Protein 5E2W (pdb70)

Sequence (429 aa):
DIVMTQAAPSVPVTPGESVSISCRSSKSLLHSNGNTYLYWFLQRPGQSPQLLIHRMSNLASGVPDRFSGSGSGTAFTLRISRVEAEDVGVYYCMQHLEYPYTFGGGTRLEVKRTVAAPSSVFIFPPSDEQLKSGTASVVCLLNNFYPREAKVQWKVDNALQSGNSQESVTEQDSKDSTYSLSSTLTLSKADYEKHKVYACCEVTHQGLSSPVTKSFNRDVQLQESGPGLVKPSQSLSLTCSVTDYSITSGYYWNWIRQFPPGGNKLEWMGYISYDGSNNYNPSLKNRISITRDPSKDQFFLNLNSVTTEDTATYYCTRGSLVWGQGTLVTVSAASTKGPSVFPLAPSGTAALGCLVKDYFPEPVTVSWNSGALTSGVHTFPAVLQSSGLYSLSSVVTVPSSSLGTQTYICNVNHKPSNTKVDKKVEPKPGPGR

Nearest PDB structures (foldseek):
  5e2w-assembly1_L  TM=1.005E+00  e=6.847E-47  Mus musculus
  6mv5-assembly1_L  TM=9.943E-01  e=4.455E-44  Mus musculus
  9b82-assembly4_M  TM=9.125E-01  e=1.095E-40  Homo sapiens
  1riv-assembly1_L  TM=9.512E-01  e=2.570E-39  Mus musculus
  6dc8-assembly1_L  TM=9.473E-01  e=1.173E-37  Mus musculus

B-factor: mean 25.82, std 11.25, range [11.42, 108.93]

Solvent-accessible surface area: 19411 Å² total

Foldseek 3Di:
DKDKAFPAQEDEDAAQAKDKGKMFIPWFQADPVGFRAKWKWFDDPPGDIDTQAGRFFHGDPPHDPQWGKDDGGTMIMIMGGRDALRRFGWMKMWGDRDPPIDIYPTYTYAYDDDFDFWDKDKDWFDPVVLVVQKTKIKMKTPFGPDPDKDKWKAFQNHTDDDQKDKDKDGQHRPRRGIMMMMIGMDTSVVVVVTFKIKIWMDDPNDPGIDIDIGTD/DKAKAKDADQEAEAQAKGKIKIAIPPDQLLPWFWKWKWWAAPVRDIDTAWTATSVRDIDGDPVQVVFWDWGDDRVRRMIMIMGGRDDQRPFTWMWIAGHPPHIHPTGTHGYHPDDFDAWDWDWQAWQCKTKIWIKTDFGDDDDKDKDKPVNPDDPQKDKDDWDQDPVRGIITMIMGIGRPVCLVPDWIWMWMDDPVVRDTDIDTHHHD/DDDDD

Radius of gyration: 23.94 Å; Cα contacts (8 Å, |Δi|>4): 1143; chains: 3; bounding box: 62×52×69 Å

Structure (mmCIF, N/CA/C/O backbone):
data_5E2W
#
_entry.id   5E2W
#
_cell.length_a   115.620
_cell.length_b   61.020
_cell.length_c   84.120
_cell.angle_alpha   90.00
_cell.angle_beta   133.11
_cell.angle_gamma   90.00
#
_symmetry.space_group_name_H-M   'C 1 2 1'
#
loop_
_entity.id
_entity.type
_entity.pdbx_description
1 polymer 'AT8 LIGHT CHAIN'
2 polymer 'AT8 HEAVY CHAIN'
3 polymer TAU-PHOSPHOPEPTIDE
4 water water
#
loop_
_atom_site.group_PDB
_atom_site.id
_atom_site.type_symbol
_atom_site.label_atom_id
_atom_site.label_alt_id
_atom_site.label_comp_id
_atom_site.label_asym_id
_atom_site.label_entity_id
_atom_site.label_seq_id
_atom_site.pdbx_PDB_ins_code
_atom_site.Cartn_x
_atom_site.Cartn_y
_atom_site.Cartn_z
_atom_site.occupancy
_atom_site.B_iso_or_equiv
_atom_site.auth_seq_id
_atom_site.auth_comp_id
_atom_site.auth_asym_id
_atom_site.auth_atom_id
_atom_site.pdbx_PDB_model_num
ATOM 1 N N . ASP A 1 1 ? 14.587 13.186 -0.745 1.00 32.48 1 ASP L N 1
ATOM 2 C CA . ASP A 1 1 ? 14.777 11.726 -0.500 1.00 29.42 1 ASP L CA 1
ATOM 3 C C . ASP A 1 1 ? 13.684 10.895 -1.157 1.00 29.41 1 ASP L C 1
ATOM 4 O O . ASP A 1 1 ? 12.530 11.318 -1.238 1.00 31.07 1 ASP L O 1
ATOM 9 N N . ILE A 1 2 ? 14.057 9.703 -1.615 1.00 23.46 2 ILE L N 1
ATOM 10 C CA . ILE A 1 2 ? 13.087 8.740 -2.129 1.00 22.26 2 ILE L CA 1
ATOM 11 C C . ILE A 1 2 ? 12.351 8.096 -0.954 1.00 20.95 2 ILE L C 1
ATOM 12 O O . ILE A 1 2 ? 12.976 7.623 -0.001 1.00 24.80 2 ILE L O 1
ATOM 17 N N . VAL A 1 3 ? 11.024 8.107 -1.019 1.00 22.08 3 VAL L N 1
ATOM 18 C CA . VAL A 1 3 ? 10.190 7.526 0.026 1.00 21.46 3 VAL L CA 1
ATOM 19 C C . VAL A 1 3 ? 9.816 6.097 -0.356 1.00 20.65 3 VAL L C 1
ATOM 20 O O . VAL A 1 3 ? 9.296 5.846 -1.448 1.00 20.22 3 VAL L O 1
ATOM 24 N N . MET A 1 4 ? 10.109 5.164 0.548 1.00 22.66 4 MET L N 1
ATOM 25 C CA . MET A 1 4 ? 9.819 3.753 0.338 1.00 19.47 4 MET L CA 1
ATOM 26 C C . MET A 1 4 ? 8.635 3.343 1.199 1.00 19.23 4 MET L C 1
ATOM 27 O O . MET A 1 4 ? 8.610 3.623 2.399 1.00 24.78 4 MET L O 1
ATOM 32 N N . THR A 1 5 ? 7.660 2.682 0.586 1.00 19.33 5 THR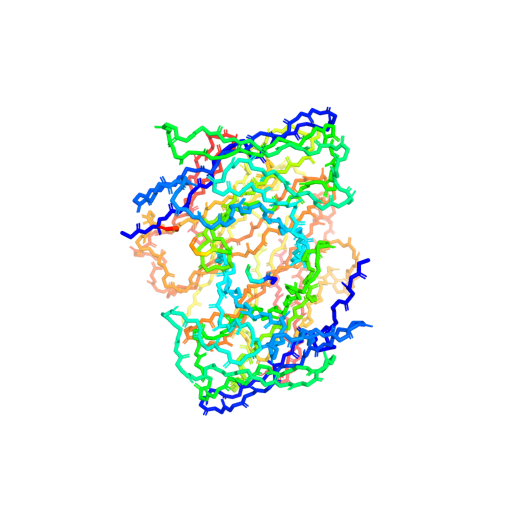 L N 1
ATOM 33 C CA . THR A 1 5 ? 6.430 2.318 1.276 1.00 22.68 5 THR L CA 1
ATOM 34 C C . THR A 1 5 ? 6.141 0.823 1.190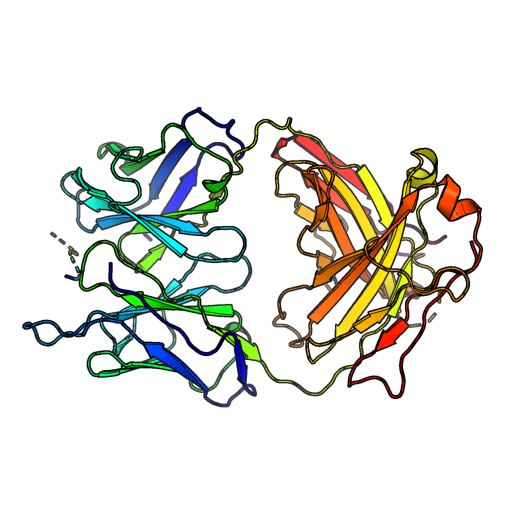 1.00 26.14 5 THR L C 1
ATOM 35 O O . THR A 1 5 ? 6.122 0.237 0.104 1.00 24.54 5 THR L O 1
ATOM 39 N N . GLN A 1 6 ? 5.935 0.218 2.355 1.00 23.98 6 GLN L N 1
ATOM 40 C CA . GLN A 1 6 ? 5.436 -1.142 2.444 1.00 24.66 6 GLN L CA 1
ATOM 41 C C . GLN A 1 6 ? 4.067 -1.065 3.095 1.00 29.49 6 GLN L C 1
ATOM 42 O O . GLN A 1 6 ? 3.946 -0.767 4.286 1.00 30.46 6 GLN L O 1
ATOM 48 N N . ALA A 1 7 ? 3.045 -1.310 2.281 1.00 27.31 7 ALA L N 1
ATOM 49 C CA . ALA A 1 7 ? 1.652 -1.093 2.658 1.00 31.25 7 ALA L CA 1
ATOM 50 C C . ALA A 1 7 ? 1.171 -2.050 3.747 1.00 34.10 7 ALA L C 1
ATOM 51 O O . ALA A 1 7 ? 0.365 -1.668 4.599 1.00 34.23 7 ALA L O 1
ATOM 53 N N . ALA A 1 8 ? 1.668 -3.284 3.717 1.00 29.91 8 ALA L N 1
ATOM 54 C CA . ALA A 1 8 ? 1.263 -4.298 4.685 1.00 28.60 8 ALA L CA 1
ATOM 55 C C . ALA A 1 8 ? 2.202 -4.326 5.891 1.00 30.53 8 ALA L C 1
ATOM 56 O O . ALA A 1 8 ? 3.410 -4.502 5.735 1.00 26.91 8 ALA L O 1
ATOM 58 N N . PRO A 1 9 ? 1.648 -4.125 7.102 1.00 28.42 9 PRO L N 1
ATOM 59 C CA . PRO A 1 9 ? 2.440 -4.207 8.331 1.00 28.18 9 PRO L CA 1
ATOM 60 C C . PRO A 1 9 ? 2.863 -5.643 8.632 1.00 24.33 9 PRO L C 1
ATOM 61 O O . PRO A 1 9 ? 3.944 -5.868 9.179 1.00 23.89 9 PRO L O 1
ATOM 65 N N . SER A 1 10 ? 2.008 -6.597 8.270 1.00 24.95 10 SER L N 1
AT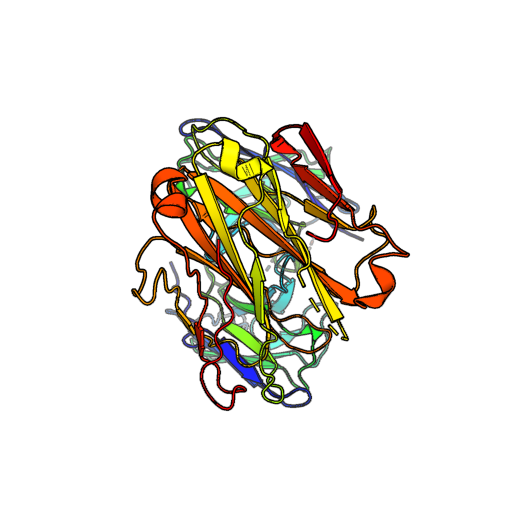OM 66 C CA . SER A 1 10 ? 2.267 -8.012 8.502 1.00 24.59 10 SER L CA 1
ATOM 67 C C . SER A 1 10 ? 1.516 -8.870 7.489 1.00 25.21 10 SER L C 1
ATOM 68 O O . SER A 1 10 ? 0.532 -8.423 6.894 1.00 26.27 10 SER L O 1
ATOM 71 N N . VAL A 1 11 ? 1.996 -10.097 7.291 1.00 23.08 11 VAL L N 1
ATOM 72 C CA . VAL A 1 11 ? 1.311 -11.086 6.451 1.00 25.81 11 VAL L CA 1
ATOM 73 C C . VAL A 1 11 ? 1.385 -12.475 7.081 1.00 23.78 11 VAL L C 1
ATOM 74 O O . VAL A 1 11 ? 2.464 -12.921 7.483 1.00 21.30 11 VAL L O 1
ATOM 78 N N . PRO A 1 12 ? 0.234 -13.164 7.183 1.00 26.04 12 PRO L N 1
ATOM 79 C CA . PRO A 1 12 ? 0.222 -14.532 7.681 1.00 23.82 12 PRO L CA 1
ATOM 80 C C . PRO A 1 12 ? 0.408 -15.545 6.552 1.00 21.43 12 PRO L C 1
ATOM 81 O O . PRO A 1 12 ? -0.050 -15.308 5.434 1.00 28.99 12 PRO L O 1
ATOM 85 N N . VAL A 1 13 ? 1.088 -16.648 6.843 1.00 21.74 13 VAL L N 1
ATOM 86 C CA . VAL A 1 13 ? 1.343 -17.683 5.834 1.00 22.48 13 VAL L CA 1
ATOM 87 C C . VAL A 1 13 ? 1.459 -19.077 6.451 1.00 21.43 13 VAL L C 1
ATOM 88 O O . VAL A 1 13 ? 2.187 -19.284 7.421 1.00 24.22 13 VAL L O 1
ATOM 92 N N . THR A 1 14 ? 0.724 -20.026 5.875 1.00 19.92 14 THR L N 1
ATOM 93 C CA . THR A 1 14 ? 0.796 -21.428 6.269 1.00 18.58 14 THR L CA 1
ATOM 94 C C . THR A 1 14 ? 2.142 -22.017 5.836 1.00 20.17 14 THR L C 1
ATOM 95 O O . THR A 1 14 ? 2.547 -21.830 4.694 1.00 19.83 14 THR L O 1
ATOM 99 N N . PRO A 1 15 ? 2.850 -22.720 6.748 1.00 21.24 15 PRO L N 1
ATOM 100 C CA . PRO A 1 15 ? 4.125 -23.332 6.367 1.00 24.39 15 PRO L CA 1
ATOM 101 C C . PRO A 1 15 ? 3.996 -24.249 5.152 1.00 22.22 15 PRO L C 1
ATOM 102 O O . PRO A 1 15 ? 3.037 -25.023 5.048 1.00 23.34 15 PRO L O 1
ATOM 106 N N . GLY A 1 16 ? 4.960 -24.147 4.241 1.00 17.46 16 GLY L N 1
ATOM 107 C CA . GLY A 1 16 ? 4.939 -24.910 3.003 1.00 20.16 16 GLY L CA 1
ATOM 108 C C . GLY A 1 16 ? 4.296 -24.142 1.861 1.00 21.01 16 GLY L C 1
ATOM 109 O O . GLY A 1 16 ? 4.516 -24.467 0.698 1.00 22.07 16 GLY L O 1
ATOM 110 N N . GLU A 1 17 ? 3.506 -23.123 2.193 1.00 20.30 17 GLU L N 1
ATOM 111 C CA . GLU A 1 17 ? 2.873 -22.275 1.177 1.00 17.09 17 GLU L CA 1
ATOM 112 C C . GLU A 1 17 ? 3.752 -21.072 0.846 1.00 17.05 17 GLU L C 1
ATOM 113 O O . GLU A 1 17 ? 4.760 -20.821 1.515 1.00 20.04 17 GLU L O 1
ATOM 119 N N . SER A 1 18 ? 3.364 -20.331 -0.186 1.00 19.55 18 SER L N 1
ATOM 120 C CA . SER A 1 18 ? 4.127 -19.169 -0.627 1.00 19.40 18 SER L CA 1
ATOM 121 C C . SER A 1 18 ? 3.443 -17.853 -0.281 1.00 19.50 18 SER L C 1
ATOM 122 O O . SER A 1 18 ? 2.232 -17.802 -0.054 1.00 18.01 18 SER L O 1
ATOM 125 N N . VAL A 1 19 ? 4.233 -16.788 -0.228 1.00 17.25 19 VAL L N 1
ATOM 126 C CA . VAL A 1 19 ? 3.722 -15.459 0.096 1.00 17.20 19 VAL L CA 1
ATOM 127 C C . VAL A 1 19 ? 4.485 -14.388 -0.680 1.00 21.10 19 VAL L C 1
ATOM 128 O O . VAL A 1 19 ? 5.677 -14.537 -0.960 1.00 18.67 19 VAL L O 1
ATOM 132 N N . SER A 1 20 ? 3.774 -13.326 -1.042 1.00 17.15 20 SER L N 1
ATOM 133 C CA . SER A 1 20 ? 4.366 -12.177 -1.710 1.00 17.61 20 SER L CA 1
ATOM 134 C C . SER A 1 20 ? 4.277 -10.945 -0.821 1.00 21.71 20 SER L C 1
ATOM 135 O O . SER A 1 20 ? 3.227 -10.662 -0.233 1.00 23.05 20 SER L O 1
ATOM 138 N N . ILE A 1 21 ? 5.391 -10.229 -0.717 1.00 16.41 21 ILE L N 1
ATOM 139 C CA . ILE A 1 21 ? 5.467 -9.000 0.063 1.00 17.74 21 ILE L CA 1
ATOM 140 C C . ILE A 1 21 ? 5.731 -7.817 -0.869 1.00 21.23 21 ILE L C 1
ATOM 141 O O . ILE A 1 21 ? 6.684 -7.834 -1.649 1.00 21.13 21 ILE L O 1
ATOM 146 N N . SER A 1 22 ? 4.869 -6.802 -0.787 1.00 20.70 22 SER L N 1
ATOM 147 C CA . SER A 1 22 ? 4.915 -5.645 -1.690 1.00 23.41 22 SER L CA 1
ATOM 148 C C . SER A 1 22 ? 5.742 -4.483 -1.147 1.00 20.50 22 SER L C 1
ATOM 149 O O . SER A 1 22 ? 5.824 -4.272 0.065 1.00 21.54 22 SER L O 1
ATOM 152 N N . CYS A 1 23 ? 6.358 -3.737 -2.062 1.00 19.99 23 CYS L N 1
ATOM 153 C CA . CYS A 1 23 ? 7.061 -2.499 -1.741 1.00 19.22 23 CYS L CA 1
ATOM 154 C C . CYS A 1 23 ? 6.829 -1.495 -2.872 1.00 22.00 23 CYS L C 1
ATOM 155 O O . CYS A 1 23 ? 6.652 -1.886 -4.029 1.00 21.93 23 CYS L O 1
ATOM 158 N N . ARG A 1 24 ? 6.797 -0.208 -2.526 1.00 18.82 24 ARG L N 1
ATOM 159 C CA . ARG A 1 24 ? 6.681 0.861 -3.517 1.00 21.72 24 ARG L CA 1
ATOM 160 C C . ARG A 1 24 ? 7.677 1.985 -3.259 1.00 20.38 24 ARG L C 1
ATOM 161 O O . ARG A 1 24 ? 8.034 2.261 -2.111 1.00 21.66 24 ARG L O 1
ATOM 169 N N . SER A 1 25 ? 8.130 2.619 -4.337 1.00 20.03 25 SER L N 1
ATOM 170 C CA . SER A 1 25 ? 9.024 3.772 -4.255 1.00 19.89 25 SER L CA 1
ATOM 171 C C . SER A 1 25 ? 8.355 5.007 -4.846 1.00 19.64 25 SER L C 1
ATOM 172 O O . SER A 1 25 ? 7.495 4.895 -5.721 1.00 22.57 25 SER L O 1
ATOM 175 N N . SER A 1 26 ? 8.767 6.177 -4.364 1.00 22.49 26 SER L N 1
ATOM 176 C CA . SER A 1 26 ? 8.199 7.458 -4.802 1.00 22.68 26 SER L CA 1
ATOM 177 C C . SER A 1 26 ? 8.739 7.904 -6.165 1.00 25.66 26 SER L C 1
ATOM 178 O O . SER A 1 26 ? 8.198 8.822 -6.787 1.00 27.30 26 SER L O 1
ATOM 181 N N . LYS A 1 27 ? 9.802 7.240 -6.615 1.00 21.16 27 LYS L N 1
ATOM 182 C CA . LYS A 1 27 ? 10.489 7.541 -7.865 1.00 28.15 27 LYS L CA 1
ATOM 183 C C . LYS A 1 27 ? 10.940 6.210 -8.463 1.00 25.97 27 LYS L C 1
ATOM 184 O O . LYS A 1 27 ? 11.174 5.256 -7.717 1.00 20.99 27 LYS L O 1
ATOM 190 N N . SER A 1 28 ? 11.056 6.129 -9.789 1.00 21.21 28 SER L N 1
ATOM 191 C CA . SER A 1 28 ? 11.527 4.892 -10.424 1.00 22.64 28 SER L CA 1
ATOM 192 C C . SER A 1 28 ? 12.944 4.557 -9.980 1.00 21.07 28 SER L C 1
ATOM 193 O O . SER A 1 28 ? 13.790 5.439 -9.854 1.00 20.27 28 SER L O 1
ATOM 196 N N . LEU A 1 29 ? 13.193 3.275 -9.739 1.00 19.92 29 LEU L N 1
ATOM 197 C CA . LEU A 1 29 ? 14.513 2.832 -9.309 1.00 17.48 29 LEU L CA 1
ATOM 198 C C . LEU A 1 29 ? 15.301 2.203 -10.455 1.00 19.26 29 LEU L C 1
ATOM 199 O O . LEU A 1 29 ? 16.388 1.660 -10.251 1.00 17.57 29 LEU L O 1
ATOM 204 N N . LEU A 1 30 ? 14.749 2.299 -11.664 1.00 18.59 30 LEU L N 1
ATOM 20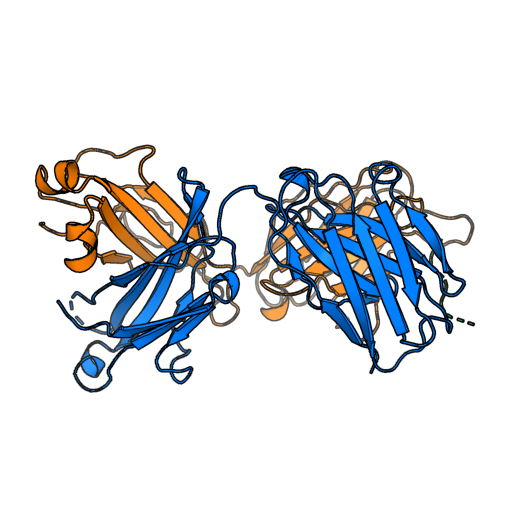5 C CA . LEU A 1 30 ? 15.415 1.820 -12.868 1.00 17.23 30 LEU L CA 1
ATOM 206 C C . LEU A 1 30 ? 16.560 2.749 -13.266 1.00 20.52 30 LEU L C 1
ATOM 207 O O . LEU A 1 30 ? 16.411 3.973 -13.261 1.00 19.86 30 LEU L O 1
ATOM 212 N N . HIS A 1 31 ? 17.699 2.152 -13.598 1.00 19.21 31 HIS L N 1
ATOM 213 C CA . HIS A 1 31 ? 18.884 2.889 -14.023 1.00 19.52 31 HIS L CA 1
ATOM 214 C C . HIS A 1 31 ? 19.121 2.630 -15.506 1.00 22.17 31 HIS L C 1
ATOM 215 O O . HIS A 1 31 ? 18.687 1.604 -16.037 1.00 20.93 31 HIS L O 1
ATOM 222 N N . SER A 1 32 ? 19.815 3.554 -16.167 1.00 21.67 32 SER L N 1
ATOM 223 C CA . SER A 1 32 ? 20.143 3.417 -17.586 1.00 23.03 32 SER L CA 1
ATOM 224 C C . SER A 1 32 ? 21.005 2.189 -17.914 1.00 21.32 32 SER L C 1
ATOM 225 O O . SER A 1 32 ? 21.041 1.748 -19.062 1.00 25.72 32 SER L O 1
ATOM 228 N N . ASN A 1 33 ? 21.685 1.634 -16.910 1.00 19.40 33 ASN L N 1
ATOM 229 C CA . ASN A 1 33 ? 22.476 0.418 -17.105 1.00 21.12 33 ASN L CA 1
ATOM 230 C C . ASN A 1 33 ? 21.630 -0.859 -17.158 1.00 21.15 33 ASN L C 1
ATOM 231 O O . ASN A 1 33 ? 22.159 -1.953 -17.354 1.00 25.46 33 ASN L O 1
ATOM 236 N N . GLY A 1 34 ? 20.319 -0.707 -16.981 1.00 19.47 34 GLY L N 1
ATOM 237 C CA . GLY A 1 34 ? 19.388 -1.827 -17.086 1.00 21.99 34 GLY L CA 1
ATOM 238 C C . GLY A 1 34 ? 18.947 -2.410 -15.758 1.00 21.53 34 GLY L C 1
ATOM 239 O O . GLY A 1 34 ? 17.944 -3.118 -15.693 1.00 22.93 34 GLY L O 1
ATOM 240 N N . ASN A 1 35 ? 19.693 -2.118 -14.697 1.00 21.11 35 ASN L N 1
ATOM 241 C CA . ASN A 1 35 ? 19.361 -2.628 -13.367 1.00 21.59 35 ASN L CA 1
ATOM 242 C C . ASN A 1 35 ? 18.339 -1.748 -12.654 1.00 20.68 35 ASN L C 1
ATOM 243 O O . ASN A 1 35 ? 18.253 -0.546 -12.918 1.00 19.17 35 ASN L O 1
ATOM 248 N N . THR A 1 36 ? 17.558 -2.362 -11.764 1.00 17.43 36 THR L N 1
ATOM 249 C CA . THR A 1 36 ? 16.639 -1.638 -10.889 1.00 16.14 36 THR L CA 1
ATOM 250 C C . THR A 1 36 ? 17.137 -1.774 -9.453 1.00 16.31 36 THR L C 1
ATOM 251 O O . THR A 1 36 ? 17.292 -2.886 -8.953 1.00 17.76 36 THR L O 1
ATOM 255 N N . TYR A 1 37 ? 17.391 -0.642 -8.801 1.00 14.53 37 TYR L N 1
ATOM 256 C CA . TYR A 1 37 ? 18.156 -0.641 -7.555 1.00 15.86 37 TYR L CA 1
ATOM 257 C C . TYR A 1 37 ? 17.282 -0.705 -6.310 1.00 15.85 37 TYR L C 1
ATOM 258 O O . TYR A 1 37 ? 17.123 0.267 -5.567 1.00 16.68 37 TYR L O 1
ATOM 267 N N . LEU A 1 38 ? 16.725 -1.896 -6.112 1.00 16.03 38 LEU L N 1
ATOM 268 C CA . LEU A 1 38 ? 15.853 -2.208 -4.998 1.00 14.75 38 LEU L CA 1
ATOM 269 C C . LEU A 1 38 ? 16.389 -3.463 -4.311 1.00 15.52 38 LEU L C 1
ATOM 270 O O . LEU A 1 38 ? 16.529 -4.514 -4.944 1.00 15.26 38 LEU L O 1
ATOM 275 N N . TYR A 1 39 ? 16.715 -3.338 -3.027 1.00 14.35 39 TYR L N 1
ATOM 276 C CA . TYR A 1 39 ? 17.252 -4.457 -2.241 1.00 13.06 39 TYR L CA 1
ATOM 277 C C . TYR A 1 39 ? 16.241 -4.909 -1.194 1.00 14.18 39 TYR L C 1
ATOM 278 O O . TYR A 1 39 ? 15.442 -4.109 -0.697 1.00 14.09 39 TYR L O 1
ATOM 287 N N . TRP A 1 40 ? 16.294 -6.193 -0.846 1.00 13.08 40 TRP L N 1
ATOM 288 C CA . TRP A 1 40 ? 15.430 -6.765 0.181 1.00 11.42 40 TRP L CA 1
ATOM 289 C C . TRP A 1 40 ? 16.249 -7.372 1.312 1.00 12.67 40 TRP L C 1
ATOM 290 O O . TRP A 1 40 ? 17.235 -8.079 1.066 1.00 14.63 40 TRP L O 1
ATOM 301 N N . PHE A 1 41 ? 15.806 -7.126 2.542 1.00 13.25 41 PHE L N 1
ATOM 302 C CA . PHE A 1 41 ? 16.455 -7.652 3.738 1.00 13.09 41 PHE L CA 1
ATOM 303 C C . PHE A 1 41 ? 15.450 -8.386 4.613 1.00 15.19 41 PHE L C 1
ATOM 304 O O . PHE A 1 41 ? 14.269 -8.032 4.634 1.00 15.85 41 PHE L O 1
ATOM 312 N N . LEU A 1 42 ? 15.927 -9.399 5.339 1.00 14.71 42 LEU L N 1
ATOM 313 C CA . LEU A 1 42 ? 15.155 -10.038 6.403 1.00 15.41 42 LEU L CA 1
ATOM 314 C C . LEU A 1 42 ? 15.845 -9.802 7.738 1.00 14.58 42 LEU L C 1
ATOM 315 O O . LEU A 1 42 ? 17.055 -9.993 7.862 1.00 17.05 42 LEU L O 1
ATOM 320 N N . GLN A 1 43 ? 15.071 -9.385 8.733 1.00 12.47 43 GLN L N 1
ATOM 321 C CA . GLN A 1 43 ? 15.576 -9.314 10.089 1.00 13.40 43 GLN L CA 1
ATOM 322 C C . GLN A 1 43 ? 14.797 -10.287 10.958 1.00 13.19 43 GLN L C 1
ATOM 323 O O . GLN A 1 43 ? 13.630 -10.053 11.286 1.00 14.48 43 GLN L O 1
ATOM 329 N N . ARG A 1 44 ? 15.461 -11.380 11.320 1.00 16.14 44 ARG L N 1
ATOM 330 C CA . ARG A 1 44 ? 14.910 -12.352 12.250 1.00 18.59 44 ARG L CA 1
ATOM 331 C C . ARG A 1 44 ? 14.968 -11.787 13.673 1.00 20.09 44 ARG L C 1
ATOM 332 O O . ARG A 1 44 ? 15.810 -10.929 13.969 1.00 18.84 44 ARG L O 1
ATOM 340 N N . PRO A 1 45 ? 14.060 -12.242 14.558 1.00 21.26 45 PRO L N 1
ATOM 341 C CA . PRO A 1 45 ? 14.026 -11.700 15.917 1.00 25.63 45 PRO L CA 1
ATOM 342 C C . PRO A 1 45 ? 15.377 -11.813 16.626 1.00 23.62 45 PRO L C 1
ATOM 343 O O . PRO A 1 45 ? 16.003 -12.877 16.611 1.00 24.77 45 PRO L O 1
ATOM 347 N N . GLY A 1 46 ? 15.825 -10.700 17.203 1.00 24.85 46 GLY L N 1
ATOM 348 C CA . GLY A 1 46 ? 17.093 -10.642 17.934 1.00 28.55 46 GLY L CA 1
ATOM 349 C C . GLY A 1 46 ? 18.349 -10.611 17.078 1.00 29.05 46 GLY L C 1
ATOM 350 O O . GLY A 1 46 ? 19.462 -10.604 17.612 1.00 28.98 46 GLY L O 1
ATOM 351 N N . GLN A 1 47 ? 18.176 -10.579 15.757 1.00 23.08 47 GLN L N 1
ATOM 352 C CA . GLN A 1 47 ? 19.301 -10.659 14.818 1.00 20.40 47 GLN L CA 1
ATOM 353 C C . GLN A 1 47 ? 19.469 -9.364 14.020 1.00 18.91 47 GLN L C 1
ATOM 354 O O . GLN A 1 47 ? 18.565 -8.533 13.971 1.00 19.81 47 GLN L O 1
ATOM 360 N N . SER A 1 48 ? 20.641 -9.200 13.408 1.00 19.96 48 SER L N 1
ATOM 361 C CA . SER A 1 48 ? 20.886 -8.115 12.462 1.00 18.69 48 SER L CA 1
ATOM 362 C C . SER A 1 48 ? 20.108 -8.379 11.179 1.00 19.11 48 SER L C 1
ATOM 363 O O . SER A 1 48 ? 19.846 -9.538 10.847 1.00 19.93 48 SER L O 1
ATOM 366 N N . PRO A 1 49 ? 19.742 -7.312 10.437 1.00 17.61 49 PRO L N 1
ATOM 367 C CA . PRO A 1 49 ? 19.188 -7.557 9.104 1.00 17.74 49 PRO L CA 1
ATOM 368 C C . PRO A 1 49 ? 20.160 -8.368 8.254 1.00 18.77 49 PRO L C 1
ATOM 369 O O . PRO A 1 49 ? 21.375 -8.308 8.473 1.00 18.87 49 PRO L O 1
ATOM 373 N N . GLN A 1 50 ? 19.624 -9.142 7.318 1.00 16.04 50 GLN L N 1
ATOM 374 C CA . GLN A 1 50 ? 20.438 -9.894 6.361 1.00 17.12 50 GLN L CA 1
ATOM 375 C C . GLN A 1 50 ? 19.925 -9.673 4.944 1.00 15.57 50 GLN L C 1
ATOM 376 O O . GLN A 1 50 ? 18.712 -9.655 4.706 1.00 16.18 50 GLN L O 1
ATOM 382 N N . LEU A 1 51 ? 20.852 -9.490 4.006 1.00 13.84 51 LEU L N 1
ATOM 383 C CA . LEU A 1 51 ? 20.499 -9.287 2.612 1.00 12.19 51 LEU L CA 1
ATOM 384 C C . LEU A 1 51 ? 19.908 -10.554 1.998 1.00 12.59 51 LEU L C 1
ATOM 385 O O . LEU A 1 51 ? 20.473 -11.637 2.144 1.00 16.72 51 LEU L O 1
ATOM 390 N N . LEU A 1 52 ? 18.779 -10.404 1.311 1.00 13.75 52 LEU L N 1
ATOM 391 C CA . LEU A 1 52 ? 18.164 -11.509 0.567 1.00 13.48 52 LEU L CA 1
ATOM 392 C C . LEU A 1 52 ? 18.324 -11.344 -0.942 1.00 12.71 52 LEU L C 1
ATOM 393 O O . LEU A 1 52 ? 18.724 -12.276 -1.637 1.00 14.46 52 LEU L O 1
ATOM 398 N N . ILE A 1 53 ? 17.996 -10.149 -1.434 1.00 12.40 53 ILE L N 1
ATOM 399 C CA . ILE A 1 53 ? 17.909 -9.853 -2.857 1.00 12.33 53 ILE L CA 1
ATOM 400 C C . ILE A 1 53 ? 18.577 -8.498 -3.099 1.00 13.42 53 ILE L C 1
ATOM 401 O O . ILE A 1 53 ? 18.309 -7.535 -2.374 1.00 15.81 53 ILE L O 1
ATOM 406 N N . HIS A 1 54 ? 19.460 -8.430 -4.090 1.00 13.79 54 HIS L N 1
ATOM 407 C CA . HIS A 1 54 ? 20.006 -7.146 -4.529 1.00 14.84 54 HIS L CA 1
ATOM 408 C C . HIS A 1 54 ? 19.584 -6.851 -5.966 1.00 15.54 54 HIS L C 1
ATOM 409 O O . HIS A 1 54 ? 19.251 -7.768 -6.726 1.00 15.41 54 HIS L O 1
ATOM 416 N N . ARG A 1 55 ? 19.569 -5.572 -6.329 1.00 16.33 55 ARG L N 1
ATOM 417 C CA . ARG A 1 55 ? 19.197 -5.157 -7.691 1.00 15.37 55 ARG L CA 1
ATOM 418 C C . ARG A 1 55 ? 17.899 -5.827 -8.163 1.00 16.98 55 ARG L C 1
ATOM 419 O O . ARG A 1 55 ? 17.835 -6.404 -9.253 1.00 16.55 55 ARG L O 1
ATOM 427 N N . MET A 1 56 ? 16.885 -5.745 -7.300 1.00 14.96 56 MET L N 1
ATOM 428 C CA . MET A 1 56 ? 15.502 -6.173 -7.555 1.00 15.62 56 MET L CA 1
ATOM 429 C C . MET A 1 56 ? 15.253 -7.680 -7.640 1.00 14.11 56 MET L C 1
ATOM 430 O O . MET A 1 56 ? 14.286 -8.164 -7.057 1.00 16.43 56 MET L O 1
ATOM 435 N N . SER A 1 57 ? 16.102 -8.405 -8.363 1.00 15.91 57 SER L N 1
ATOM 436 C CA . SER A 1 57 ? 15.801 -9.796 -8.694 1.00 17.31 57 SER L CA 1
ATOM 437 C C . SER A 1 57 ? 16.968 -10.760 -8.514 1.00 17.89 57 SER L C 1
ATOM 438 O O . SER A 1 57 ? 16.854 -11.936 -8.855 1.00 20.17 57 SER L O 1
ATOM 441 N N . ASN A 1 58 ? 18.082 -10.275 -7.977 1.00 17.35 58 ASN L N 1
ATOM 442 C CA . ASN A 1 58 ? 19.266 -11.116 -7.821 1.00 17.14 58 ASN L CA 1
ATOM 443 C C . ASN A 1 58 ? 19.393 -11.686 -6.417 1.00 16.42 58 ASN L C 1
ATOM 444 O O . ASN A 1 58 ? 19.457 -10.942 -5.438 1.00 16.53 58 ASN L O 1
ATOM 449 N N . LEU A 1 59 ? 19.434 -13.013 -6.323 1.00 16.28 59 LEU L N 1
ATOM 450 C CA . LEU A 1 59 ? 19.615 -13.689 -5.046 1.00 16.53 59 LEU L CA 1
ATOM 451 C C . LEU A 1 59 ? 21.018 -13.432 -4.507 1.00 16.28 59 LEU L C 1
ATOM 452 O O . LEU A 1 59 ? 22.005 -13.593 -5.226 1.00 19.74 59 LEU L O 1
ATOM 457 N N . ALA A 1 60 ? 21.093 -13.015 -3.247 1.00 16.29 60 ALA L N 1
ATOM 458 C CA . ALA A 1 60 ? 22.372 -12.760 -2.597 1.00 17.07 60 ALA L CA 1
ATOM 459 C C . ALA A 1 60 ? 23.051 -14.072 -2.218 1.00 18.81 60 ALA L C 1
ATOM 460 O O . ALA A 1 60 ? 22.406 -15.120 -2.164 1.00 19.74 60 ALA L O 1
ATOM 462 N N . SER A 1 61 ? 24.355 -14.001 -1.970 1.00 23.56 61 SER L N 1
ATOM 463 C CA . SER A 1 61 ? 25.135 -15.157 -1.543 1.00 24.06 61 SER L CA 1
ATOM 464 C C . SER A 1 61 ? 24.634 -15.719 -0.215 1.00 22.92 61 SER L C 1
ATOM 465 O O . SER A 1 61 ? 24.271 -14.966 0.688 1.00 22.98 61 SER L O 1
ATOM 468 N N . GLY A 1 62 ? 24.605 -17.047 -0.117 1.00 20.88 62 GLY L N 1
ATOM 469 C CA . GLY A 1 62 ? 24.249 -17.741 1.116 1.00 22.03 62 GLY L CA 1
ATOM 470 C C . GLY A 1 62 ? 22.782 -17.690 1.501 1.00 18.48 62 GLY L C 1
ATOM 471 O O . GLY A 1 62 ? 22.425 -18.014 2.635 1.00 29.56 62 GLY L O 1
ATOM 472 N N . VAL A 1 63 ? 21.932 -17.290 0.557 1.00 17.38 63 VAL L N 1
ATOM 473 C CA . VAL A 1 63 ? 20.494 -17.161 0.799 1.00 18.56 63 VAL L CA 1
ATOM 474 C C . VAL A 1 63 ? 19.754 -18.305 0.100 1.00 17.24 63 VAL L C 1
ATOM 475 O O . VAL A 1 63 ? 20.027 -18.580 -1.072 1.00 16.56 63 VAL L O 1
ATOM 479 N N . PRO A 1 64 ? 18.813 -18.972 0.811 1.00 17.29 64 PRO L N 1
ATOM 480 C CA . PRO A 1 64 ? 18.031 -20.038 0.174 1.00 14.74 64 PRO L CA 1
ATOM 481 C C . PRO A 1 64 ? 17.283 -19.545 -1.055 1.00 16.90 64 PRO L C 1
ATOM 482 O O . PRO A 1 64 ? 16.822 -18.396 -1.083 1.00 16.86 64 PRO L O 1
ATOM 486 N N . ASP A 1 65 ? 17.164 -20.405 -2.064 1.00 16.35 65 ASP L N 1
ATOM 487 C CA . ASP A 1 65 ? 16.582 -19.988 -3.341 1.00 17.00 65 ASP L CA 1
ATOM 488 C C . ASP A 1 65 ? 15.052 -19.905 -3.329 1.00 15.36 65 ASP L C 1
ATOM 489 O O . ASP A 1 65 ? 14.442 -19.596 -4.354 1.00 16.22 65 ASP L O 1
ATOM 494 N N . ARG A 1 66 ? 14.449 -20.167 -2.170 1.00 17.94 66 ARG L N 1
ATOM 495 C CA . ARG A 1 66 ? 13.011 -19.955 -1.995 1.00 16.12 66 ARG L CA 1
ATOM 496 C C . ARG A 1 66 ? 12.663 -18.463 -1.967 1.00 15.89 66 ARG L C 1
ATOM 497 O O . ARG A 1 66 ? 11.494 -18.095 -2.064 1.00 16.17 66 ARG L O 1
ATOM 505 N N . PHE A 1 67 ? 13.682 -17.616 -1.839 1.00 14.66 67 PHE L N 1
ATOM 506 C CA . PHE A 1 67 ? 13.496 -16.166 -1.905 1.00 15.35 67 PHE L CA 1
ATOM 507 C C . PHE A 1 67 ? 13.747 -15.686 -3.323 1.00 16.81 67 PHE L C 1
ATOM 508 O O . PHE A 1 67 ? 14.778 -16.002 -3.913 1.00 16.25 67 PHE L O 1
ATOM 516 N N . SER A 1 68 ? 12.804 -14.928 -3.874 1.00 15.62 68 SER L N 1
ATOM 517 C CA . SER A 1 68 ? 12.983 -14.331 -5.190 1.00 16.56 68 SER L CA 1
ATOM 518 C C . SER A 1 68 ? 12.381 -12.936 -5.232 1.00 17.06 68 SER L C 1
ATOM 519 O O . SER A 1 68 ? 11.487 -12.621 -4.452 1.00 17.64 68 SER L O 1
ATOM 522 N N . GLY A 1 69 ? 12.883 -12.107 -6.140 1.00 16.40 69 GLY L N 1
ATOM 523 C CA . GLY A 1 69 ? 12.385 -10.743 -6.288 1.00 15.35 69 GLY L CA 1
ATOM 524 C C . GLY A 1 69 ? 11.972 -10.412 -7.707 1.00 16.97 69 GLY L C 1
ATOM 525 O O . GLY A 1 69 ? 12.556 -10.911 -8.675 1.00 17.96 69 GLY L O 1
ATOM 526 N N . SER A 1 70 ? 10.948 -9.572 -7.822 1.00 16.24 70 SER L N 1
ATOM 527 C CA . SER A 1 70 ? 10.485 -9.068 -9.106 1.00 17.12 70 SER L CA 1
ATOM 528 C C . SER A 1 70 ? 9.971 -7.640 -8.950 1.00 16.09 70 SER L C 1
ATOM 529 O O . SER A 1 70 ? 9.869 -7.123 -7.835 1.00 16.73 70 SER L O 1
ATOM 532 N N . GLY A 1 71 ? 9.644 -7.014 -10.074 1.00 17.52 71 GLY L N 1
ATOM 533 C CA . GLY A 1 71 ? 9.069 -5.681 -10.062 1.00 18.11 71 GLY L CA 1
ATOM 534 C C . GLY A 1 71 ? 9.306 -4.889 -11.329 1.00 18.89 71 GLY L C 1
ATOM 535 O O . GLY A 1 71 ? 9.873 -5.395 -12.305 1.00 21.13 71 GLY L O 1
ATOM 536 N N . SER A 1 72 ? 8.874 -3.631 -11.293 1.00 19.35 72 SER L N 1
ATOM 537 C CA . SER A 1 72 ? 8.974 -2.732 -12.435 1.00 24.78 72 SER L CA 1
ATOM 538 C C . SER A 1 72 ? 8.823 -1.281 -11.988 1.00 23.53 72 SER L C 1
ATOM 539 O O . SER A 1 72 ? 7.765 -0.882 -11.494 1.00 26.16 72 SER L O 1
ATOM 542 N N . GLY A 1 73 ? 9.890 -0.504 -12.156 1.00 22.52 73 GLY L N 1
ATOM 543 C CA . GLY A 1 73 ? 9.850 0.938 -11.933 1.00 23.59 73 GLY L CA 1
ATOM 544 C C . GLY A 1 73 ? 9.707 1.358 -10.484 1.00 21.36 73 GLY L C 1
ATOM 545 O O . GLY A 1 73 ? 10.700 1.658 -9.818 1.00 22.97 73 GLY L O 1
ATOM 546 N N . THR A 1 74 ? 8.465 1.388 -10.004 1.00 22.91 74 THR L N 1
ATOM 547 C CA . THR A 1 74 ? 8.151 1.862 -8.652 1.00 21.27 74 THR L CA 1
ATOM 548 C C . THR A 1 74 ? 7.417 0.826 -7.795 1.00 20.69 74 THR L C 1
ATOM 549 O O . THR A 1 74 ? 7.077 1.103 -6.643 1.00 24.09 74 THR L O 1
ATOM 553 N N . ALA A 1 75 ? 7.162 -0.352 -8.361 1.00 18.55 75 ALA L N 1
ATOM 554 C CA . ALA A 1 75 ? 6.441 -1.414 -7.661 1.00 21.60 75 ALA L CA 1
ATOM 555 C C . ALA A 1 75 ? 7.257 -2.701 -7.652 1.00 16.97 75 ALA L C 1
ATOM 556 O O . ALA A 1 75 ? 7.766 -3.123 -8.690 1.00 20.12 75 ALA L O 1
ATOM 558 N N . PHE A 1 76 ? 7.376 -3.313 -6.474 1.00 18.65 76 PHE L N 1
ATOM 559 C CA . PHE A 1 76 ? 8.283 -4.448 -6.267 1.00 18.55 76 PHE L CA 1
ATOM 560 C C . PHE A 1 76 ? 7.667 -5.503 -5.363 1.00 17.84 76 PHE L C 1
ATOM 561 O O . PHE A 1 76 ? 6.859 -5.191 -4.485 1.00 21.72 76 PHE L O 1
ATOM 569 N N . THR A 1 77 ? 8.061 -6.753 -5.583 1.00 16.11 77 THR L N 1
ATOM 570 C CA . THR A 1 77 ? 7.534 -7.878 -4.829 1.00 17.38 77 THR L CA 1
ATOM 571 C C . THR A 1 77 ? 8.641 -8.859 -4.458 1.00 15.30 77 THR L C 1
ATOM 572 O O . THR A 1 77 ? 9.418 -9.286 -5.312 1.00 17.71 77 THR L O 1
ATOM 576 N N . LEU A 1 78 ? 8.702 -9.197 -3.174 1.00 16.17 78 LEU L N 1
ATOM 577 C CA . LEU A 1 78 ? 9.512 -10.308 -2.702 1.00 16.16 78 LEU L CA 1
ATOM 578 C C . LEU A 1 78 ? 8.618 -11.535 -2.577 1.00 16.12 78 LEU L C 1
ATOM 579 O O . LEU A 1 78 ? 7.597 -11.495 -1.887 1.00 17.84 78 LEU L O 1
ATOM 584 N N . ARG A 1 79 ? 8.992 -12.621 -3.247 1.00 16.42 79 ARG L N 1
ATOM 585 C CA . ARG A 1 79 ? 8.249 -13.871 -3.114 1.00 15.60 79 ARG L CA 1
ATOM 586 C C . ARG A 1 79 ? 9.039 -14.864 -2.275 1.00 17.87 79 ARG L C 1
ATOM 587 O O . ARG A 1 79 ? 10.232 -15.078 -2.508 1.00 16.69 79 ARG L O 1
ATOM 595 N N . ILE A 1 80 ? 8.366 -15.451 -1.291 1.00 15.98 80 ILE L N 1
ATOM 596 C CA . ILE A 1 80 ? 8.964 -16.497 -0.469 1.00 17.16 80 ILE L CA 1
ATOM 597 C C . ILE A 1 80 ? 8.167 -17.763 -0.714 1.00 18.52 80 ILE L C 1
ATOM 598 O O . ILE A 1 80 ? 6.992 -17.845 -0.347 1.00 20.92 80 ILE L O 1
ATOM 603 N N . SER A 1 81 ? 8.797 -18.734 -1.364 1.00 18.76 81 SER L N 1
ATOM 604 C CA . SER A 1 81 ? 8.141 -20.004 -1.621 1.00 22.57 81 SER L CA 1
ATOM 605 C C . SER A 1 81 ? 8.428 -20.965 -0.473 1.00 20.56 81 SER L C 1
ATOM 606 O O . SER A 1 81 ? 9.451 -20.841 0.205 1.00 22.77 81 SER L O 1
ATOM 609 N N . ARG A 1 82 ? 7.504 -21.894 -0.243 1.00 20.25 82 ARG L N 1
ATOM 610 C CA . ARG A 1 82 ? 7.666 -22.960 0.750 1.00 21.58 82 ARG L CA 1
ATOM 611 C C . ARG A 1 82 ? 8.141 -22.427 2.107 1.00 19.94 82 ARG L C 1
ATOM 612 O O . ARG A 1 82 ? 9.170 -22.859 2.640 1.00 22.42 82 ARG L O 1
ATOM 620 N N . VAL A 1 83 ? 7.371 -21.486 2.653 1.00 18.27 83 VAL L N 1
ATOM 621 C CA . VAL A 1 83 ? 7.713 -20.796 3.900 1.00 16.15 83 VAL L CA 1
ATOM 622 C C . VAL A 1 83 ? 7.992 -21.779 5.035 1.00 19.95 83 VAL L C 1
ATOM 623 O O . VAL A 1 83 ? 7.267 -22.758 5.218 1.00 21.79 83 VAL L O 1
ATOM 627 N N . GLU A 1 84 ? 9.068 -21.512 5.768 1.00 21.75 84 GLU L N 1
ATOM 628 C CA . GLU A 1 84 ? 9.484 -22.334 6.895 1.00 25.46 84 GLU L CA 1
ATOM 629 C C . GLU A 1 84 ? 9.585 -21.478 8.150 1.00 31.47 84 GLU L C 1
ATOM 630 O O . GLU A 1 84 ? 9.552 -20.247 8.071 1.00 26.52 84 GLU L O 1
ATOM 636 N N . ALA A 1 85 ? 9.706 -22.135 9.302 1.00 32.53 85 ALA L N 1
ATOM 637 C CA . ALA A 1 85 ? 9.757 -21.456 10.600 1.00 37.49 85 ALA L CA 1
ATOM 638 C C . ALA A 1 85 ? 10.867 -20.412 10.690 1.00 33.65 85 ALA L C 1
ATOM 639 O O . ALA A 1 85 ? 10.685 -19.365 11.310 1.00 47.71 85 ALA L O 1
ATOM 641 N N . GLU A 1 86 ? 12.004 -20.694 10.057 1.00 36.11 86 GLU L N 1
ATOM 642 C CA . GLU A 1 86 ? 13.164 -19.799 10.076 1.00 43.81 86 GLU L CA 1
ATOM 643 C C . GLU A 1 86 ? 12.922 -18.495 9.303 1.00 39.38 86 GLU L C 1
ATOM 644 O O . GLU A 1 86 ? 13.724 -17.559 9.380 1.00 36.39 86 GLU L O 1
ATOM 650 N N . ASP A 1 87 ? 11.810 -18.438 8.571 1.00 25.02 87 ASP L N 1
ATOM 651 C CA . ASP A 1 87 ? 11.479 -17.278 7.747 1.00 24.58 87 ASP L CA 1
ATOM 652 C C . ASP A 1 87 ? 10.732 -16.180 8.506 1.00 21.98 87 ASP L C 1
ATOM 653 O O . ASP A 1 87 ? 10.516 -15.094 7.964 1.00 19.84 87 ASP L O 1
ATOM 658 N N . VAL A 1 88 ? 10.342 -16.453 9.750 1.00 19.34 88 VAL L N 1
ATOM 659 C CA . VAL A 1 88 ? 9.674 -15.436 10.572 1.00 19.45 88 VAL L CA 1
ATOM 660 C C . VAL A 1 88 ? 10.603 -14.263 10.879 1.00 17.66 88 VAL L C 1
ATOM 661 O O . VAL A 1 88 ? 11.791 -14.444 11.166 1.00 20.50 88 VAL L O 1
ATOM 665 N N . GLY A 1 89 ? 10.047 -13.063 10.793 1.00 17.80 89 GLY L N 1
ATOM 666 C CA . GLY A 1 89 ? 10.795 -11.838 11.038 1.00 17.35 89 GLY L CA 1
ATOM 667 C C . GLY A 1 89 ? 10.191 -10.707 10.238 1.00 17.06 89 GLY L C 1
ATOM 668 O O . GLY A 1 89 ? 9.058 -10.804 9.772 1.00 18.70 89 GLY L O 1
ATOM 669 N N . VAL A 1 90 ? 10.950 -9.631 10.072 1.00 15.08 90 VAL L N 1
ATOM 670 C CA . VAL A 1 90 ? 10.465 -8.467 9.341 1.00 15.46 90 VAL L CA 1
ATOM 671 C C . VAL A 1 90 ? 11.266 -8.296 8.061 1.00 16.12 90 VAL L C 1
ATOM 672 O O . VAL A 1 90 ? 12.500 -8.330 8.076 1.00 15.29 90 VAL L O 1
ATOM 676 N N . TYR A 1 91 ? 10.548 -8.117 6.955 1.00 14.45 91 TYR L N 1
ATOM 677 C CA . TYR A 1 91 ? 11.160 -7.955 5.640 1.00 13.29 91 TYR L CA 1
ATOM 678 C C . TYR A 1 91 ? 11.130 -6.490 5.250 1.00 15.85 91 TYR L C 1
ATOM 679 O O . TYR A 1 91 ? 10.078 -5.862 5.292 1.00 16.28 91 TYR L O 1
ATOM 688 N N . TYR A 1 92 ? 12.293 -5.957 4.894 1.00 12.19 92 TYR L N 1
ATOM 689 C CA . TYR A 1 92 ? 12.436 -4.550 4.532 1.00 14.77 92 TYR L CA 1
ATOM 690 C C . TYR A 1 92 ? 12.934 -4.422 3.110 1.00 16.28 92 TYR L C 1
ATOM 691 O O . TYR A 1 92 ? 13.858 -5.129 2.702 1.00 15.90 92 TYR L O 1
ATOM 700 N N . CYS A 1 93 ? 12.335 -3.509 2.355 1.00 16.02 93 CYS L N 1
ATOM 701 C CA . CYS A 1 93 ? 12.924 -3.087 1.092 1.00 18.28 93 CYS L CA 1
ATOM 702 C C . CYS A 1 93 ? 13.747 -1.828 1.314 1.00 14.92 93 CYS L C 1
ATOM 703 O O . CYS A 1 93 ? 13.512 -1.081 2.271 1.00 18.86 93 CYS L O 1
ATOM 706 N N . MET A 1 94 ? 14.720 -1.614 0.437 1.00 14.84 94 MET L N 1
ATOM 707 C CA . MET A 1 94 ? 15.589 -0.442 0.496 1.00 16.01 94 MET L CA 1
ATOM 708 C C . MET A 1 94 ? 15.956 -0.016 -0.917 1.00 16.51 94 MET L C 1
ATOM 709 O O . MET A 1 94 ? 16.435 -0.830 -1.707 1.00 15.01 94 MET L O 1
ATOM 714 N N . GLN A 1 95 ? 15.730 1.257 -1.241 1.00 16.69 95 GLN L N 1
ATOM 715 C CA . GLN A 1 95 ? 16.218 1.780 -2.514 1.00 17.92 95 GLN L CA 1
ATOM 716 C C . GLN A 1 95 ? 17.709 2.079 -2.441 1.00 14.84 95 GLN L C 1
ATOM 717 O O . GLN A 1 95 ? 18.220 2.545 -1.411 1.00 17.45 95 GLN L O 1
ATOM 723 N N . HIS A 1 96 ? 18.386 1.813 -3.550 1.00 15.91 96 HIS L N 1
ATOM 724 C CA . HIS A 1 96 ? 19.831 1.914 -3.651 1.00 14.51 96 HIS L CA 1
ATOM 725 C C . HIS A 1 96 ? 20.213 2.719 -4.906 1.00 16.95 96 HIS L C 1
ATOM 726 O O . HIS A 1 96 ? 21.342 2.646 -5.393 1.00 17.90 96 HIS L O 1
ATOM 733 N N . LEU A 1 97 ? 19.254 3.480 -5.432 1.00 19.57 97 LEU L N 1
ATOM 734 C CA . LEU A 1 97 ? 19.492 4.304 -6.618 1.00 17.33 97 LEU L CA 1
ATOM 735 C C . LEU A 1 97 ? 20.190 5.618 -6.274 1.00 18.18 97 LEU L C 1
ATOM 736 O O . LEU A 1 97 ? 21.182 5.981 -6.909 1.00 21.70 97 LEU L O 1
ATOM 741 N N . GLU A 1 98 ? 19.666 6.318 -5.271 1.00 21.17 98 GLU L N 1
ATOM 742 C CA . GLU A 1 98 ? 20.161 7.640 -4.895 1.00 23.75 98 GLU L CA 1
ATOM 743 C C . GLU A 1 98 ? 20.467 7.731 -3.410 1.00 24.62 98 GLU L C 1
ATOM 744 O O . GLU A 1 98 ? 19.819 7.080 -2.588 1.00 23.07 98 GLU L O 1
ATOM 750 N N . TYR A 1 99 ? 21.446 8.567 -3.079 1.00 21.72 99 TYR L N 1
ATOM 751 C CA . TYR A 1 99 ? 21.742 8.918 -1.696 1.00 23.50 99 TYR L CA 1
ATOM 752 C C . TYR A 1 99 ? 20.739 9.963 -1.209 1.00 22.56 99 TYR L C 1
ATOM 753 O O . TYR A 1 99 ? 20.373 1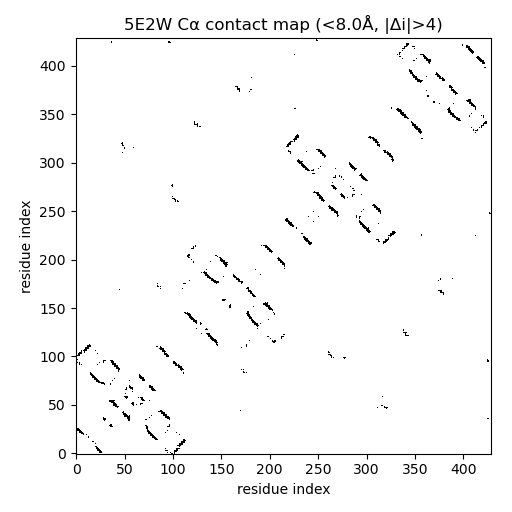0.867 -1.968 1.00 24.96 99 TYR L O 1
ATOM 762 N N . PRO A 1 100 ? 20.276 9.841 0.049 1.00 20.36 100 PRO L N 1
ATOM 763 C CA . PRO A 1 100 ? 20.594 8.763 0.991 1.00 19.51 100 PRO L CA 1
ATOM 764 C C . PRO A 1 100 ? 19.810 7.495 0.673 1.00 18.40 100 PRO L C 1
ATOM 765 O O . PRO A 1 100 ? 18.679 7.576 0.197 1.00 19.65 100 PRO L O 1
ATOM 769 N N . TYR A 1 101 ? 20.404 6.333 0.935 1.00 17.79 101 TYR L N 1
ATOM 770 C CA . TYR A 1 101 ? 19.655 5.086 0.832 1.00 17.83 101 TYR L CA 1
ATOM 771 C C . TYR A 1 101 ? 18.516 5.155 1.840 1.00 14.93 101 TYR L C 1
ATOM 772 O O . TYR A 1 101 ? 18.706 5.663 2.949 1.00 15.99 101 TYR L O 1
ATOM 781 N N . THR A 1 102 ? 17.339 4.676 1.447 1.00 14.49 102 THR L N 1
ATOM 782 C CA . THR A 1 102 ? 16.144 4.729 2.299 1.00 15.18 102 THR L CA 1
ATOM 783 C C . THR A 1 102 ? 15.397 3.402 2.352 1.00 16.32 102 THR L C 1
ATOM 784 O O . THR A 1 102 ? 15.338 2.667 1.358 1.00 16.21 102 THR L O 1
ATOM 788 N N . PHE A 1 103 ? 14.830 3.112 3.521 1.00 18.10 103 PHE L N 1
ATOM 789 C CA . PHE A 1 103 ? 14.170 1.844 3.798 1.00 16.72 103 PHE L CA 1
ATOM 790 C C . PHE A 1 103 ? 12.660 1.997 3.879 1.00 17.09 103 PHE L C 1
ATOM 791 O O . PHE A 1 103 ? 12.152 3.019 4.346 1.00 18.90 103 PHE L O 1
ATOM 799 N N . GLY A 1 104 ? 11.945 0.960 3.453 1.00 16.97 104 GLY L N 1
ATOM 800 C CA . GLY A 1 104 ? 10.529 0.820 3.775 1.00 15.84 104 GLY L CA 1
ATOM 801 C C . GLY A 1 104 ? 10.345 0.515 5.252 1.00 16.63 104 GLY L C 1
ATOM 802 O O . GLY A 1 104 ? 11.308 0.165 5.946 1.00 17.82 104 GLY L O 1
ATOM 803 N N . GLY A 1 105 ? 9.109 0.636 5.735 1.00 19.61 105 GLY L N 1
ATOM 804 C CA . GLY A 1 105 ? 8.798 0.445 7.154 1.00 19.27 105 GLY L CA 1
ATOM 805 C C . GLY A 1 105 ? 8.766 -0.997 7.628 1.00 19.18 105 GLY L C 1
ATOM 806 O O . GLY A 1 105 ? 8.653 -1.256 8.829 1.00 21.49 105 GLY L O 1
ATOM 807 N N . GLY A 1 106 ? 8.863 -1.936 6.687 1.00 17.05 106 GLY L N 1
ATOM 808 C CA . GLY A 1 106 ? 8.906 -3.357 7.015 1.00 18.38 106 GLY L CA 1
ATOM 809 C C . GLY A 1 106 ? 7.564 -4.061 6.996 1.00 19.94 106 GLY L C 1
ATOM 810 O O . GLY A 1 106 ? 6.524 -3.462 7.287 1.00 23.23 106 GLY L O 1
ATOM 811 N N . THR A 1 107 ? 7.598 -5.341 6.638 1.00 18.05 107 THR L N 1
ATOM 812 C CA . THR A 1 107 ? 6.432 -6.214 6.697 1.00 18.21 107 THR L CA 1
ATOM 813 C C . THR A 1 107 ? 6.810 -7.452 7.496 1.00 18.18 107 THR L C 1
ATOM 814 O O . THR A 1 107 ? 7.744 -8.176 7.134 1.00 17.78 107 THR L O 1
ATOM 818 N N . ARG A 1 108 ? 6.086 -7.683 8.586 1.00 17.00 108 ARG L N 1
ATOM 819 C CA . ARG A 1 108 ? 6.348 -8.828 9.444 1.00 18.21 108 ARG L CA 1
ATOM 820 C C . ARG A 1 108 ? 5.695 -10.070 8.848 1.00 18.31 108 ARG L C 1
ATOM 821 O O . ARG A 1 108 ? 4.517 -10.051 8.489 1.00 23.97 108 ARG L O 1
ATOM 829 N N . LEU A 1 109 ? 6.470 -11.143 8.732 1.00 17.08 109 LEU L N 1
ATOM 830 C CA . LEU A 1 109 ? 5.923 -12.424 8.313 1.00 16.95 109 LEU L CA 1
ATOM 831 C C . LEU A 1 109 ? 5.548 -13.231 9.538 1.00 18.93 109 LEU L C 1
ATOM 832 O O . LEU A 1 109 ? 6.375 -13.467 10.427 1.00 18.42 109 LEU L O 1
ATOM 837 N N . GLU A 1 110 ? 4.285 -13.643 9.560 1.00 23.85 110 GLU L N 1
ATOM 838 C CA . GLU A 1 110 ? 3.732 -14.472 10.607 1.00 29.74 110 GLU L CA 1
ATOM 839 C C . GLU A 1 110 ? 3.430 -15.850 10.027 1.00 27.21 110 GLU L C 1
ATOM 840 O O . GLU A 1 110 ? 2.773 -15.959 8.989 1.00 25.37 110 GLU L O 1
ATOM 846 N N . VAL A 1 111 ? 3.927 -16.890 10.688 1.00 22.08 111 VAL L N 1
ATOM 847 C CA . VAL A 1 111 ? 3.569 -18.263 10.338 1.00 26.08 111 VAL L CA 1
ATOM 848 C C . VAL A 1 111 ? 2.184 -18.573 10.899 1.00 26.42 111 VAL L C 1
ATOM 849 O O . VAL A 1 111 ? 1.936 -18.420 12.096 1.00 22.28 111 VAL L O 1
ATOM 853 N N . LYS A 1 112 ? 1.282 -18.985 10.014 1.00 21.71 112 LYS L N 1
ATOM 854 C CA . LYS A 1 112 ? -0.076 -19.337 10.402 1.00 23.66 112 LYS L CA 1
ATOM 855 C C . LYS A 1 112 ? -0.108 -20.784 10.879 1.00 23.93 112 LYS L C 1
ATOM 856 O O . LYS A 1 112 ? 0.393 -21.686 10.205 1.00 26.57 112 LYS L O 1
ATOM 862 N N . ARG A 1 113 ? -0.682 -20.998 12.056 1.00 20.77 113 ARG L N 1
ATOM 863 C CA . ARG A 1 113 ? -0.837 -22.338 12.606 1.00 21.30 113 ARG L CA 1
ATOM 864 C C . ARG A 1 113 ? -2.247 -22.497 13.158 1.00 24.28 113 ARG L C 1
ATOM 865 O O . ARG A 1 113 ? -3.021 -21.538 13.160 1.00 22.68 113 ARG L O 1
ATOM 873 N N . THR A 1 114 ? -2.579 -23.702 13.620 1.00 23.49 114 THR L N 1
ATOM 874 C CA . THR A 1 114 ? -3.885 -23.950 14.225 1.00 23.22 114 THR L CA 1
ATOM 875 C C . THR A 1 114 ? -4.071 -23.069 15.455 1.00 19.37 114 THR L C 1
ATOM 876 O O . THR A 1 114 ? -3.099 -22.716 16.134 1.00 23.65 114 THR L O 1
ATOM 880 N N . VAL A 1 115 ? -5.318 -22.704 15.726 1.00 20.24 115 VAL L N 1
ATOM 881 C CA . VAL A 1 115 ? -5.638 -21.891 16.892 1.00 21.67 115 VAL L CA 1
ATOM 882 C C . VAL A 1 115 ? -5.225 -22.635 18.159 1.00 26.26 115 VAL L C 1
ATOM 883 O O . VAL A 1 115 ? -5.504 -23.827 18.313 1.00 24.59 115 VAL L O 1
ATOM 887 N N . ALA A 1 116 ? -4.521 -21.927 19.038 1.00 22.67 116 ALA L N 1
ATOM 888 C CA . ALA A 1 116 ? -4.070 -22.474 20.309 1.00 21.33 116 ALA L CA 1
ATOM 889 C C . ALA A 1 116 ? -4.461 -21.515 21.427 1.00 24.43 116 ALA L C 1
ATOM 890 O O . ALA A 1 116 ? -4.105 -20.336 21.398 1.00 23.51 116 ALA L O 1
ATOM 892 N N . ALA A 1 117 ? -5.219 -22.018 22.396 1.00 22.07 117 ALA L N 1
ATOM 893 C CA . ALA A 1 117 ? -5.615 -21.217 23.547 1.00 22.16 117 ALA L CA 1
ATOM 894 C C . ALA A 1 117 ? -4.430 -21.007 24.485 1.00 20.53 117 ALA L C 1
ATOM 895 O O . ALA A 1 117 ? -3.608 -21.914 24.653 1.00 21.68 117 ALA L O 1
ATOM 897 N N . PRO A 1 118 ? -4.337 -19.812 25.101 1.00 20.92 118 PRO L N 1
ATOM 898 C CA . PRO A 1 118 ? -3.266 -19.613 26.068 1.00 21.16 118 PRO L CA 1
ATOM 899 C C . PRO A 1 118 ? -3.549 -20.329 27.378 1.00 21.62 118 PRO L C 1
ATOM 900 O O . PRO A 1 118 ? -4.711 -20.416 27.796 1.00 23.28 118 PRO L O 1
ATOM 904 N N . SER A 1 119 ? -2.502 -20.872 27.990 1.00 25.99 119 SER L N 1
ATOM 905 C CA A SER A 1 119 ? -2.56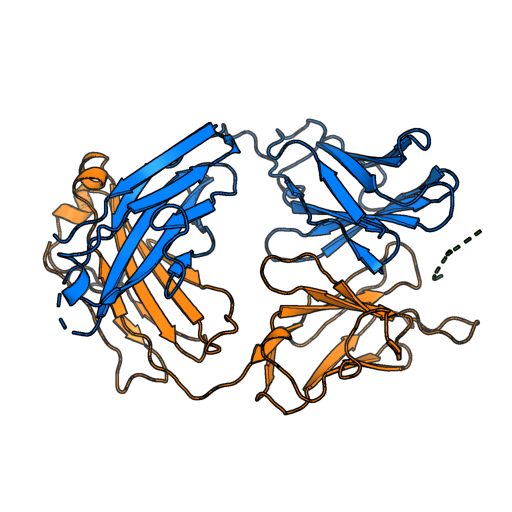5 -21.287 29.384 0.50 25.07 119 SER L CA 1
ATOM 906 C CA B SER A 1 119 ? -2.578 -21.282 29.385 0.50 24.84 119 SER L CA 1
ATOM 907 C C . SER A 1 119 ? -2.327 -20.027 30.216 1.00 24.48 119 SER L C 1
ATOM 908 O O . SER A 1 119 ? -1.376 -19.282 29.961 1.00 22.69 119 SER L O 1
ATOM 913 N N . VAL A 1 120 ? -3.202 -19.777 31.185 1.00 21.55 120 VAL L N 1
ATOM 914 C CA . VAL A 1 120 ? -3.162 -18.525 31.947 1.00 21.89 120 VAL L CA 1
ATOM 915 C C . VAL A 1 120 ? -2.768 -18.749 33.403 1.00 21.92 120 VAL L C 1
ATOM 916 O O . VAL A 1 120 ? -3.287 -19.648 34.071 1.00 25.19 120 VAL L O 1
ATOM 920 N N . PHE A 1 121 ? -1.838 -17.922 33.875 1.00 21.73 121 PHE L N 1
ATOM 921 C CA . PHE A 1 121 ? -1.343 -17.984 35.247 1.00 24.82 121 PHE L CA 1
ATOM 922 C C . PHE A 1 121 ? -1.352 -16.582 35.849 1.00 23.73 121 PHE L C 1
ATOM 923 O O . PHE A 1 121 ? -0.984 -15.615 35.182 1.00 23.42 121 PHE L O 1
ATOM 931 N N . ILE A 1 122 ? -1.773 -16.478 37.108 1.00 24.53 122 ILE L N 1
ATOM 932 C CA . ILE A 1 122 ? -1.699 -15.216 37.847 1.00 22.22 122 ILE L CA 1
ATOM 933 C C . ILE A 1 122 ? -0.672 -15.316 38.982 1.00 22.26 122 ILE L C 1
ATOM 934 O O . ILE A 1 122 ? -0.588 -16.335 39.670 1.00 23.62 122 ILE L O 1
ATOM 939 N N . PHE A 1 123 ? 0.119 -14.260 39.148 1.00 21.58 123 PHE L N 1
ATOM 940 C CA . PHE A 1 123 ? 1.153 -14.206 40.173 1.00 22.30 123 PHE L CA 1
ATOM 941 C C . PHE A 1 123 ? 0.943 -12.995 41.075 1.00 22.16 123 PHE L C 1
ATOM 942 O O . PHE A 1 123 ? 0.997 -11.854 40.607 1.00 20.59 123 PHE L O 1
ATOM 950 N N . PRO A 1 124 ? 0.698 -13.236 42.377 1.00 26.28 124 PRO L N 1
ATOM 951 C CA . PRO A 1 124 ? 0.617 -12.138 43.337 1.00 21.44 124 PRO L CA 1
ATOM 952 C C . PRO A 1 124 ? 1.987 -11.481 43.546 1.00 22.44 124 PRO L C 1
ATOM 953 O O . PRO A 1 124 ? 3.012 -12.082 43.197 1.00 24.62 124 PRO L O 1
ATOM 957 N N . PRO A 1 125 ? 2.011 -10.247 44.089 1.00 24.29 125 PRO L N 1
ATOM 958 C CA . PRO A 1 125 ? 3.296 -9.616 44.393 1.00 21.50 125 PRO L CA 1
ATOM 959 C C . PRO A 1 125 ? 4.033 -10.409 45.462 1.00 23.60 125 PRO L C 1
ATOM 960 O O . PRO A 1 125 ? 3.402 -10.954 46.371 1.00 27.01 125 PRO L O 1
ATOM 964 N N . SER A 1 126 ? 5.354 -10.484 45.335 1.00 25.90 126 SER L N 1
ATOM 965 C CA . SER A 1 126 ? 6.192 -11.151 46.323 1.00 25.57 126 SER L CA 1
ATOM 966 C C . SER A 1 126 ? 6.200 -10.343 47.616 1.00 27.15 126 SER L C 1
ATOM 967 O O . SER A 1 126 ? 5.974 -9.130 47.596 1.00 26.40 126 SER L O 1
ATOM 970 N N . ASP A 1 127 ? 6.467 -11.020 48.732 1.00 30.75 127 ASP L N 1
ATOM 971 C CA . ASP A 1 127 ? 6.584 -10.356 50.030 1.00 33.64 127 ASP L CA 1
ATOM 972 C C . ASP A 1 127 ? 7.742 -9.362 50.027 1.00 30.77 127 ASP L C 1
ATOM 973 O O . ASP A 1 127 ? 7.655 -8.293 50.638 1.00 32.89 127 ASP L O 1
ATOM 978 N N . GLU A 1 128 ? 8.811 -9.720 49.316 1.00 31.73 128 GLU L N 1
ATOM 979 C CA . GLU A 1 128 ? 9.996 -8.876 49.185 1.00 29.14 128 GLU L CA 1
ATOM 980 C C . GLU A 1 128 ? 9.674 -7.525 48.545 1.00 27.99 128 GLU L C 1
ATOM 981 O O . GLU A 1 128 ? 10.130 -6.489 49.023 1.00 29.01 128 GLU L O 1
ATOM 987 N N . GLN A 1 129 ? 8.887 -7.537 47.468 1.00 23.32 129 GLN L N 1
ATOM 988 C CA . GLN A 1 129 ? 8.490 -6.296 46.813 1.00 22.27 129 GLN L CA 1
ATOM 989 C C . GLN A 1 129 ? 7.533 -5.472 47.672 1.00 24.26 129 GLN L C 1
ATOM 990 O O . GLN A 1 129 ? 7.628 -4.245 47.699 1.00 25.60 129 GLN L O 1
ATOM 996 N N . LEU A 1 130 ? 6.621 -6.150 48.367 1.00 31.25 130 LEU L N 1
ATOM 997 C CA . LEU A 1 130 ? 5.596 -5.474 49.171 1.00 31.57 130 LEU L CA 1
ATOM 998 C C . LEU A 1 130 ? 6.170 -4.565 50.263 1.00 40.44 130 LEU L C 1
ATOM 999 O O . LEU A 1 130 ? 5.495 -3.644 50.722 1.00 51.54 130 LEU L O 1
ATOM 1004 N N . LYS A 1 131 ? 7.417 -4.817 50.655 1.00 35.27 131 LYS L N 1
ATOM 1005 C CA . LYS A 1 131 ? 8.142 -3.936 51.574 1.00 36.86 131 LYS L CA 1
ATOM 1006 C C . LYS A 1 131 ? 8.373 -2.545 50.972 1.00 32.43 131 LYS L C 1
ATOM 1007 O O . LYS A 1 131 ? 8.383 -1.544 51.693 1.00 34.57 131 LYS L O 1
ATOM 1013 N N . SER A 1 132 ? 8.544 -2.497 49.653 1.00 28.62 132 SER L N 1
ATOM 1014 C CA . SER A 1 132 ? 8.962 -1.279 48.947 1.00 34.63 132 SER L CA 1
ATOM 1015 C C . SER A 1 132 ? 7.880 -0.205 48.802 1.00 33.46 132 SER L C 1
ATOM 1016 O O . SER A 1 132 ? 8.188 0.945 48.479 1.00 38.74 132 SER L O 1
ATOM 1019 N N . GLY A 1 133 ? 6.624 -0.579 49.028 1.00 31.37 133 GLY L N 1
ATOM 1020 C CA . GLY A 1 133 ? 5.508 0.354 48.862 1.00 28.32 133 GLY L CA 1
ATOM 1021 C C . GLY A 1 133 ? 4.849 0.262 47.497 1.00 29.70 133 GLY L C 1
ATOM 1022 O O . GLY A 1 133 ? 3.915 1.011 47.194 1.00 26.31 133 GLY L O 1
ATOM 1023 N N . THR A 1 134 ? 5.344 -0.654 46.668 1.00 23.86 134 THR L N 1
ATOM 1024 C CA . THR A 1 134 ? 4.761 -0.915 45.355 1.00 22.13 134 THR L CA 1
ATOM 1025 C C . THR A 1 134 ? 4.408 -2.399 45.250 1.00 21.27 134 THR L C 1
ATOM 1026 O O . THR A 1 134 ? 5.077 -3.253 45.842 1.00 25.67 134 THR L O 1
ATOM 1030 N N . ALA A 1 135 ? 3.345 -2.690 44.507 1.00 20.10 135 ALA L N 1
ATOM 1031 C CA . ALA A 1 135 ? 2.896 -4.059 44.276 1.00 20.11 135 ALA L CA 1
ATOM 1032 C C . ALA A 1 135 ? 2.725 -4.317 42.782 1.00 22.93 135 ALA L C 1
ATOM 1033 O O . ALA A 1 135 ? 1.972 -3.611 42.102 1.00 25.00 135 ALA L O 1
ATOM 1035 N N . SER A 1 136 ? 3.444 -5.316 42.276 1.00 20.30 136 SER L N 1
ATOM 1036 C CA . SER A 1 136 ? 3.305 -5.743 40.890 1.00 19.10 136 SER L CA 1
ATOM 1037 C C . SER A 1 136 ? 2.557 -7.066 40.835 1.00 18.98 136 SER L C 1
ATOM 1038 O O . SER A 1 136 ? 2.958 -8.040 41.474 1.00 20.20 136 SER L O 1
ATOM 1041 N N . VAL A 1 137 ? 1.459 -7.088 40.082 1.00 20.90 137 VAL L N 1
ATOM 1042 C CA . VAL A 1 137 ? 0.676 -8.304 39.874 1.00 21.73 137 VAL L CA 1
ATOM 1043 C C . VAL A 1 137 ? 0.860 -8.723 38.421 1.00 18.03 137 VAL L C 1
ATOM 1044 O O . VAL A 1 137 ? 0.689 -7.909 37.515 1.00 21.09 137 VAL L O 1
ATOM 1048 N N . VAL A 1 138 ? 1.217 -9.986 38.204 1.00 17.95 138 VAL L N 1
ATOM 1049 C CA . VAL A 1 138 ? 1.579 -10.460 36.868 1.00 18.63 138 VAL L CA 1
ATOM 1050 C C . VAL A 1 138 ? 0.631 -11.536 36.358 1.00 19.89 138 VAL L C 1
ATOM 1051 O O . VAL A 1 138 ? 0.328 -12.505 37.059 1.00 21.04 138 VAL L O 1
ATOM 1055 N N . CYS A 1 139 ? 0.163 -11.342 35.129 1.00 20.18 139 CYS L N 1
ATOM 1056 C CA . CYS A 1 139 ? -0.641 -12.333 34.437 1.00 22.11 139 CYS L CA 1
ATOM 1057 C C . CYS A 1 139 ? 0.128 -12.864 33.229 1.00 19.67 139 CYS L C 1
ATOM 1058 O O . CYS A 1 139 ? 0.580 -12.088 32.389 1.00 22.31 139 CYS L O 1
ATOM 1061 N N . LEU A 1 140 ? 0.274 -14.184 33.160 1.00 19.58 140 LEU L N 1
ATOM 1062 C CA . LEU A 1 140 ? 0.989 -14.839 32.068 1.00 21.35 140 LEU L CA 1
ATOM 1063 C C . LEU A 1 140 ? 0.031 -15.587 31.143 1.00 19.73 140 LEU L C 1
ATOM 1064 O O . LEU A 1 140 ? -0.773 -16.401 31.602 1.00 19.07 140 LEU L O 1
ATOM 1069 N N . LEU A 1 141 ? 0.132 -15.299 29.846 1.00 16.41 141 LEU L N 1
ATOM 1070 C CA . LEU A 1 141 ? -0.587 -16.039 28.811 1.00 17.70 141 LEU L CA 1
ATOM 1071 C C . LEU A 1 141 ? 0.449 -16.796 28.002 1.00 17.11 141 LEU L C 1
ATOM 1072 O O . LEU A 1 141 ? 1.259 -16.189 27.306 1.00 20.10 141 LEU L O 1
ATOM 1077 N N . ASN A 1 142 ? 0.425 -18.121 28.095 1.00 18.41 142 ASN L N 1
ATOM 1078 C CA . ASN A 1 142 ? 1.492 -18.940 27.533 1.00 20.20 142 ASN L CA 1
ATOM 1079 C C . ASN A 1 142 ? 1.103 -19.744 26.292 1.00 20.37 142 ASN L C 1
ATOM 1080 O O . ASN A 1 142 ? 0.075 -20.427 26.275 1.00 24.24 142 ASN L O 1
ATOM 1085 N N . ASN A 1 143 ? 1.948 -19.646 25.265 1.00 21.04 143 ASN L N 1
ATOM 1086 C CA . ASN A 1 143 ? 1.849 -20.442 24.033 1.00 21.82 143 ASN L CA 1
ATOM 1087 C C . ASN A 1 143 ? 0.484 -20.390 23.336 1.00 19.95 143 ASN L C 1
ATOM 1088 O O . ASN A 1 143 ? -0.232 -21.392 23.275 1.00 23.73 143 ASN L O 1
ATOM 1093 N N . PHE A 1 144 ? 0.137 -19.220 22.810 1.00 17.43 144 PHE L N 1
ATOM 1094 C CA . PHE A 1 144 ? -1.133 -19.052 22.103 1.00 18.99 144 PHE L CA 1
ATOM 1095 C C . PHE A 1 144 ? -0.968 -18.620 20.646 1.00 18.89 144 PHE L C 1
ATOM 1096 O O . PHE A 1 144 ? 0.077 -18.109 20.251 1.00 18.04 144 PHE L O 1
ATOM 1104 N N . TYR A 1 145 ? -2.016 -18.851 19.858 1.00 17.73 145 TYR L N 1
ATOM 1105 C CA . TYR A 1 145 ? -2.107 -18.375 18.480 1.00 17.36 145 TYR L CA 1
ATOM 1106 C C . TYR A 1 145 ? -3.590 -18.267 18.110 1.00 18.36 145 TYR L C 1
ATOM 1107 O O . TYR A 1 145 ? -4.354 -19.182 18.406 1.00 17.83 145 TYR L O 1
ATOM 1116 N N . PRO A 1 146 ? -4.004 -17.167 17.443 1.00 18.92 146 PRO L N 1
ATOM 1117 C CA . PRO A 1 146 ? -3.220 -16.042 16.927 1.00 17.76 146 PRO L CA 1
ATOM 1118 C C . PRO A 1 146 ? -2.798 -15.031 17.994 1.00 17.56 146 PRO L C 1
ATOM 1119 O O . PRO A 1 146 ? -3.090 -15.214 19.177 1.00 17.03 146 PRO L O 1
ATOM 1123 N N . ARG A 1 147 ? -2.115 -13.974 17.554 1.00 22.20 147 ARG L N 1
ATOM 1124 C CA . ARG A 1 147 ? -1.506 -12.985 18.443 1.00 22.89 147 ARG L CA 1
ATOM 1125 C C . ARG A 1 147 ? -2.521 -12.160 19.235 1.00 24.08 147 ARG L C 1
ATOM 1126 O O . ARG A 1 147 ? -2.248 -11.772 20.372 1.00 26.81 147 ARG L O 1
ATOM 1134 N N . GLU A 1 148 ? -3.679 -11.887 18.633 1.00 22.79 148 GLU L N 1
ATOM 1135 C CA . GLU A 1 148 ? -4.704 -11.049 19.258 1.00 27.39 148 GLU L CA 1
ATOM 1136 C C . GLU A 1 148 ? -5.243 -11.685 20.538 1.00 26.19 148 GLU L C 1
ATOM 1137 O O . GLU A 1 148 ? -5.767 -12.798 20.520 1.00 23.88 148 GLU L O 1
ATOM 1143 N N . ALA A 1 149 ? -5.073 -10.973 21.648 1.00 28.22 149 ALA L N 1
ATOM 1144 C CA . ALA A 1 149 ? -5.535 -11.420 22.956 1.00 30.05 149 ALA L CA 1
ATOM 1145 C C . ALA A 1 149 ? -5.796 -10.212 23.847 1.00 32.95 149 ALA L C 1
ATOM 1146 O O . ALA A 1 149 ? -4.962 -9.309 23.946 1.00 41.16 149 ALA L O 1
ATOM 1148 N N . LYS A 1 150 ? -6.962 -10.202 24.484 1.00 29.95 150 LYS L N 1
ATOM 1149 C CA . LYS A 1 150 ? -7.343 -9.119 25.381 1.00 34.62 150 LYS L CA 1
ATOM 1150 C C . LYS A 1 150 ? -7.137 -9.546 26.830 1.00 29.26 150 LYS L C 1
ATOM 1151 O O . LYS A 1 150 ? -7.567 -10.626 27.238 1.00 31.13 150 LYS L O 1
ATOM 1157 N N . VAL A 1 151 ? -6.457 -8.695 27.593 1.00 28.60 151 VAL L N 1
ATOM 1158 C CA . VAL A 1 151 ? -6.254 -8.917 29.020 1.00 31.74 151 VAL L CA 1
ATOM 1159 C C . VAL A 1 151 ? -6.946 -7.803 29.799 1.00 29.97 151 VAL L C 1
ATOM 1160 O O . VAL A 1 151 ? -6.661 -6.619 29.599 1.00 36.12 151 VAL L O 1
ATOM 1164 N N . GLN A 1 152 ? -7.864 -8.202 30.675 1.00 26.64 152 GLN L N 1
ATOM 1165 C CA . GLN A 1 152 ? -8.628 -7.269 31.489 1.00 33.53 152 GLN L CA 1
ATOM 1166 C C . GLN A 1 152 ? -8.302 -7.487 32.963 1.00 25.09 152 GLN L C 1
ATOM 1167 O O . GLN A 1 152 ? -8.569 -8.557 33.514 1.00 28.53 152 GLN L O 1
ATOM 1173 N N . TRP A 1 153 ? -7.714 -6.470 33.590 1.00 31.75 153 TRP L N 1
ATOM 1174 C CA . TRP A 1 153 ? -7.464 -6.502 35.026 1.00 28.09 153 TRP L CA 1
ATOM 1175 C C . TRP A 1 153 ? -8.698 -6.051 35.800 1.00 28.68 153 TRP L C 1
ATOM 1176 O O . TRP A 1 153 ? -9.309 -5.024 35.480 1.00 32.07 153 TRP L O 1
ATOM 1187 N N . LYS A 1 154 ? -9.054 -6.837 36.812 1.00 28.55 154 LYS L N 1
ATOM 1188 C CA . LYS A 1 154 ? -10.192 -6.544 37.676 1.00 37.04 154 LYS L CA 1
ATOM 1189 C C . LYS A 1 154 ? -9.768 -6.584 39.141 1.00 37.34 154 LYS L C 1
ATOM 1190 O O . LYS A 1 154 ? -9.270 -7.603 39.628 1.00 40.28 154 LYS L O 1
ATOM 1196 N N . VAL A 1 155 ? -9.953 -5.461 39.831 1.00 33.94 155 VAL L N 1
ATOM 1197 C CA . VAL A 1 155 ? -9.669 -5.370 41.260 1.00 35.23 155 VAL L CA 1
ATOM 1198 C C . VAL A 1 155 ? -10.995 -5.238 42.009 1.00 38.05 155 VAL L C 1
ATOM 1199 O O . VAL A 1 155 ? -11.680 -4.217 41.896 1.00 38.07 155 VAL L O 1
ATOM 1203 N N . ASP A 1 156 ? -11.342 -6.282 42.763 1.00 38.69 156 ASP L N 1
ATOM 1204 C CA . ASP A 1 156 ? -12.660 -6.422 43.400 1.00 49.68 156 ASP L CA 1
ATOM 1205 C C . ASP A 1 156 ? -13.807 -6.167 42.415 1.00 51.96 156 ASP L C 1
ATOM 1206 O O . ASP A 1 156 ? -14.689 -5.339 42.666 1.00 51.97 156 ASP L O 1
ATOM 1211 N N . ASN A 1 157 ? -13.764 -6.886 41.293 1.00 44.92 157 ASN L N 1
ATOM 1212 C CA . ASN A 1 157 ? -14.758 -6.792 40.214 1.00 54.73 157 ASN L CA 1
ATOM 1213 C C . ASN A 1 157 ? -14.867 -5.404 39.557 1.00 57.59 157 ASN L C 1
ATOM 1214 O O . ASN A 1 157 ? -15.869 -5.089 38.909 1.00 73.76 157 ASN L O 1
ATOM 1219 N N . ALA A 1 158 ? -13.827 -4.586 39.719 1.00 53.95 158 ALA L N 1
ATOM 1220 C CA . ALA A 1 158 ? -13.774 -3.257 39.105 1.00 46.00 158 ALA L CA 1
ATOM 1221 C C . ALA A 1 158 ? -12.730 -3.197 37.990 1.00 51.75 158 ALA L C 1
ATOM 1222 O O . ALA A 1 158 ? -11.572 -3.579 38.184 1.00 40.69 158 ALA L O 1
ATOM 1224 N N . LEU A 1 159 ? -13.156 -2.708 36.827 1.00 51.03 159 LEU L N 1
ATOM 1225 C CA . LEU A 1 159 ? -12.325 -2.664 35.625 1.00 54.93 159 LEU L CA 1
ATOM 1226 C C . LEU A 1 159 ? -11.189 -1.647 35.754 1.00 55.04 159 LEU L C 1
ATOM 1227 O O . LEU A 1 159 ? -11.423 -0.476 36.063 1.00 53.05 159 LEU L O 1
ATOM 1232 N N . GLN A 1 160 ? -9.961 -2.107 35.513 1.00 40.63 160 GLN L N 1
ATOM 1233 C CA . GLN A 1 160 ? -8.771 -1.260 35.622 1.00 35.07 160 GLN L CA 1
ATOM 1234 C C . GLN A 1 160 ? -8.406 -0.609 34.292 1.00 35.37 160 GLN L C 1
ATOM 1235 O O . GLN A 1 160 ? -8.678 -1.164 33.224 1.00 45.10 160 GLN L O 1
ATOM 1241 N N . SER A 1 161 ? -7.786 0.567 34.367 1.00 39.00 161 SER L N 1
ATOM 1242 C CA . SER A 1 161 ? -7.357 1.304 33.181 1.00 41.71 161 SER L CA 1
ATOM 1243 C C . SER A 1 161 ? -6.136 2.173 33.471 1.00 43.24 161 SER L C 1
ATOM 1244 O O . SER A 1 161 ? -6.090 2.882 34.479 1.00 38.55 161 SER L O 1
ATOM 1247 N N . GLY A 1 162 ? -5.147 2.098 32.582 1.00 40.85 162 GLY L N 1
ATOM 1248 C CA . GLY A 1 162 ? -3.968 2.961 32.639 1.00 36.56 162 GLY L CA 1
ATOM 1249 C C . GLY A 1 162 ? -2.973 2.655 33.745 1.00 32.24 162 GLY L C 1
ATOM 1250 O O . GLY A 1 162 ? -2.092 3.468 34.029 1.00 38.45 162 GLY L O 1
ATOM 1251 N N . ASN A 1 163 ? -3.112 1.487 34.369 1.00 29.61 163 ASN L N 1
ATOM 1252 C CA . ASN A 1 163 ? -2.211 1.069 35.446 1.00 30.18 163 ASN L CA 1
ATOM 1253 C C . ASN A 1 163 ? -1.566 -0.300 35.207 1.00 31.69 163 ASN L C 1
ATOM 1254 O O . ASN A 1 163 ? -1.085 -0.946 36.142 1.00 28.82 163 ASN L O 1
ATOM 1259 N N . SER A 1 164 ? -1.561 -0.734 33.950 1.00 32.46 164 SER L N 1
ATOM 1260 C CA . SER A 1 164 ? -0.911 -1.982 33.563 1.00 29.75 164 SER L CA 1
ATOM 1261 C C . SER A 1 164 ? -0.111 -1.809 32.275 1.00 32.62 164 SER L C 1
ATOM 1262 O O . SER A 1 164 ? -0.403 -0.925 31.465 1.00 30.09 164 SER L O 1
ATOM 1265 N N . GLN A 1 165 ? 0.912 -2.643 32.108 1.00 25.73 165 GLN L N 1
ATOM 1266 C CA . GLN A 1 165 ? 1.696 -2.680 30.874 1.00 22.50 165 GLN L CA 1
ATOM 1267 C C . GLN A 1 165 ? 1.839 -4.121 30.388 1.00 23.50 165 GLN L C 1
ATOM 1268 O O . GLN A 1 165 ? 1.983 -5.046 31.194 1.00 25.63 165 GLN L O 1
ATOM 1274 N N . GLU A 1 166 ? 1.789 -4.296 29.069 1.00 27.23 166 GLU L N 1
ATOM 1275 C CA . GLU A 1 166 ? 1.858 -5.610 28.428 1.00 27.71 166 GLU L CA 1
ATOM 1276 C C . GLU A 1 166 ? 3.147 -5.783 27.632 1.00 21.65 166 GLU L C 1
ATOM 1277 O O . GLU A 1 166 ? 3.688 -4.818 27.092 1.00 22.26 166 GLU L O 1
ATOM 1283 N N . SER A 1 167 ? 3.612 -7.027 27.550 1.00 21.02 167 SER L N 1
ATOM 1284 C CA . SER A 1 167 ? 4.738 -7.398 26.702 1.00 20.52 167 SER L CA 1
ATOM 1285 C C . SER A 1 167 ? 4.446 -8.731 26.007 1.00 16.85 167 SER L C 1
ATOM 1286 O O . SER A 1 167 ? 3.904 -9.647 26.625 1.00 17.46 167 SER L O 1
ATOM 1289 N N . VAL A 1 168 ? 4.807 -8.837 24.727 1.00 19.76 168 VAL L N 1
ATOM 1290 C CA . VAL A 1 168 ? 4.554 -10.055 23.945 1.00 16.65 168 VAL L CA 1
ATOM 1291 C C . VAL A 1 168 ? 5.856 -10.559 23.326 1.00 17.04 168 VAL L C 1
ATOM 1292 O O . VAL A 1 168 ? 6.628 -9.771 22.767 1.00 21.44 168 VAL L O 1
ATOM 1296 N N . THR A 1 169 ? 6.094 -11.866 23.422 1.00 16.46 169 THR L N 1
ATOM 1297 C CA . THR A 1 169 ? 7.268 -12.479 22.790 1.00 19.57 169 THR L CA 1
ATOM 1298 C C . THR A 1 169 ? 7.128 -12.466 21.270 1.00 25.24 169 THR L C 1
ATOM 1299 O O . THR A 1 169 ? 6.017 -12.392 20.736 1.00 21.51 169 THR L O 1
ATOM 1303 N N . GLU A 1 170 ? 8.262 -12.522 20.579 1.00 25.10 170 GLU L N 1
ATOM 1304 C CA . GLU A 1 170 ? 8.261 -12.726 19.140 1.00 28.32 170 GLU L CA 1
ATOM 1305 C C . GLU A 1 170 ? 7.750 -14.133 18.870 1.00 25.19 170 GLU L C 1
ATOM 1306 O O . GLU A 1 170 ? 7.925 -15.031 19.694 1.00 29.84 170 GLU L O 1
ATOM 1312 N N . GLN A 1 171 ? 7.094 -14.316 17.728 1.00 29.68 171 GLN L N 1
ATOM 1313 C CA . GLN A 1 171 ? 6.629 -15.634 17.326 1.00 32.28 171 GLN L CA 1
ATOM 1314 C C . GLN A 1 171 ? 7.827 -16.573 17.245 1.00 38.20 171 GLN L C 1
ATOM 1315 O O . GLN A 1 171 ? 8.731 -16.366 16.433 1.00 51.21 171 GLN L O 1
ATOM 1321 N N . ASP A 1 172 ? 7.840 -17.586 18.107 1.00 31.73 172 ASP L N 1
ATOM 1322 C CA . ASP A 1 172 ? 8.962 -18.521 18.168 1.00 52.97 172 ASP L CA 1
ATOM 1323 C C . ASP A 1 172 ? 8.887 -19.548 17.036 1.00 59.74 172 ASP L C 1
ATOM 1324 O O . ASP A 1 172 ? 7.931 -19.553 16.258 1.00 49.03 172 ASP L O 1
ATOM 1329 N N . SER A 1 173 ? 9.893 -20.415 16.956 1.00 66.35 173 SER L N 1
ATOM 1330 C CA . SER A 1 173 ? 10.021 -21.343 15.834 1.00 57.05 173 SER L CA 1
ATOM 1331 C C . SER A 1 173 ? 9.856 -22.816 16.222 1.00 54.11 173 SER L C 1
ATOM 1332 O O . SER A 1 173 ? 10.060 -23.706 15.394 1.00 62.48 173 SER L O 1
ATOM 1335 N N . LYS A 1 174 ? 9.473 -23.064 17.472 1.00 58.11 174 LYS L N 1
ATOM 1336 C CA . LYS A 1 174 ? 9.266 -24.426 17.968 1.00 56.53 174 LYS L CA 1
ATOM 1337 C C . LYS A 1 174 ? 7.814 -24.883 17.819 1.00 54.06 174 LYS L C 1
ATOM 1338 O O . LYS A 1 174 ? 7.552 -26.052 17.519 1.00 54.97 174 LYS L O 1
ATOM 1340 N N . ASP A 1 175 ? 6.876 -23.962 18.033 1.00 40.83 175 ASP L N 1
ATOM 1341 C CA . ASP A 1 175 ? 5.451 -24.268 17.907 1.00 33.95 175 ASP L CA 1
ATOM 1342 C C . ASP A 1 175 ? 4.631 -23.130 17.283 1.00 30.61 175 ASP L C 1
ATOM 1343 O O . ASP A 1 175 ? 3.401 -23.196 17.260 1.00 29.90 175 ASP L O 1
ATOM 1348 N N . SER A 1 176 ? 5.324 -22.103 16.787 1.00 25.76 176 SER L N 1
ATOM 1349 C CA . SER A 1 176 ? 4.715 -20.941 16.106 1.00 27.85 176 SER L CA 1
ATOM 1350 C C . SER A 1 176 ? 3.739 -20.135 16.979 1.00 30.01 176 SER L C 1
ATOM 1351 O O . SER A 1 176 ? 2.809 -19.498 16.466 1.00 20.63 176 SER L O 1
ATOM 1354 N N . THR A 1 177 ? 3.963 -20.156 18.292 1.00 20.97 177 THR L N 1
ATOM 1355 C CA . THR A 1 177 ? 3.063 -19.485 19.231 1.00 20.02 177 THR L CA 1
ATOM 1356 C C . THR A 1 177 ? 3.650 -18.191 19.785 1.00 20.19 177 THR L C 1
ATOM 1357 O O . THR A 1 177 ? 4.835 -17.898 19.603 1.00 19.58 177 THR L O 1
ATOM 1361 N N . TYR A 1 178 ? 2.787 -17.420 20.439 1.00 16.79 178 TYR L N 1
ATOM 1362 C CA . TYR A 1 178 ? 3.168 -16.225 21.177 1.00 16.63 178 TYR L CA 1
ATOM 1363 C C . TYR A 1 178 ? 2.939 -16.475 22.657 1.00 18.75 178 TYR L C 1
ATOM 1364 O O . TYR A 1 178 ? 2.145 -17.335 23.044 1.00 17.76 178 TYR L O 1
ATOM 1373 N N . SER A 1 179 ? 3.643 -15.714 23.483 1.00 18.29 179 SER L N 1
ATOM 1374 C CA . SER A 1 179 ? 3.316 -15.622 24.897 1.00 17.69 179 SER L CA 1
ATOM 1375 C C . SER A 1 179 ? 3.237 -14.153 25.282 1.00 15.14 179 SER L C 1
ATOM 1376 O O . SER A 1 179 ? 3.858 -13.303 24.642 1.00 18.59 179 SER L O 1
ATOM 1379 N N . LEU A 1 180 ? 2.462 -13.862 26.325 1.00 15.19 180 LEU L N 1
ATOM 1380 C CA . LEU A 1 180 ? 2.202 -12.496 26.750 1.00 16.22 180 LEU L CA 1
ATOM 1381 C C . LEU A 1 180 ? 2.280 -12.379 28.268 1.00 16.56 180 LEU L C 1
ATOM 1382 O O . LEU A 1 180 ? 1.812 -13.261 28.992 1.00 17.10 180 LEU L O 1
ATOM 1387 N N . SER A 1 181 ? 2.880 -11.284 28.729 1.00 18.02 181 SER L N 1
ATOM 1388 C CA . SER A 1 181 ? 2.954 -10.949 30.143 1.00 23.33 181 SER L CA 1
ATOM 1389 C C . SER A 1 181 ? 2.269 -9.601 30.378 1.00 26.02 181 SER L C 1
ATOM 1390 O O . SER A 1 181 ? 2.554 -8.624 29.680 1.00 27.66 181 SER L O 1
ATOM 1393 N N . SER A 1 182 ? 1.354 -9.560 31.345 1.00 26.05 182 SER L N 1
ATOM 1394 C CA . SER A 1 182 ? 0.690 -8.319 31.737 1.00 26.08 182 SER L CA 1
ATOM 1395 C C . SER A 1 182 ? 0.968 -8.026 33.207 1.00 22.16 182 SER L C 1
ATOM 1396 O O . SER A 1 182 ? 0.726 -8.869 34.070 1.00 27.27 182 SER L O 1
ATOM 1399 N N . THR A 1 183 ? 1.485 -6.833 33.480 1.00 22.27 183 THR L N 1
ATOM 1400 C CA . THR A 1 183 ? 1.835 -6.432 34.842 1.00 21.81 183 THR L CA 1
ATOM 1401 C C . THR A 1 183 ? 0.958 -5.281 35.307 1.00 20.82 183 THR L C 1
ATOM 1402 O O . THR A 1 183 ? 0.983 -4.196 34.724 1.00 21.38 183 THR L O 1
ATOM 1406 N N . LEU A 1 184 ? 0.173 -5.538 36.350 1.00 21.64 184 LEU L N 1
ATOM 1407 C CA . LEU A 1 184 ? -0.602 -4.506 37.019 1.00 21.72 184 LEU L CA 1
ATOM 1408 C C . LEU A 1 184 ? 0.228 -3.929 38.161 1.00 21.05 184 LEU L C 1
ATOM 1409 O O . LEU A 1 184 ? 0.682 -4.665 39.037 1.00 23.02 184 LEU L O 1
ATOM 1414 N N . THR A 1 185 ? 0.432 -2.615 38.137 1.00 22.16 185 THR L N 1
ATOM 1415 C CA . THR A 1 185 ? 1.244 -1.939 39.145 1.00 23.44 185 THR L CA 1
ATOM 1416 C C . THR A 1 185 ? 0.387 -1.009 39.993 1.00 22.90 185 THR L C 1
ATOM 1417 O O . THR A 1 185 ? -0.266 -0.097 39.474 1.00 24.23 185 THR L O 1
ATOM 1421 N N . LEU A 1 186 ? 0.388 -1.271 41.297 1.00 23.48 186 LEU L N 1
ATOM 1422 C CA . LEU A 1 186 ? -0.351 -0.477 42.276 1.00 23.14 186 LEU L CA 1
ATOM 1423 C C . LEU A 1 186 ? 0.575 -0.101 43.425 1.00 24.77 186 LEU L C 1
ATOM 1424 O O . LEU A 1 186 ? 1.603 -0.746 43.633 1.00 24.09 186 LEU L O 1
ATOM 1429 N N . SER A 1 187 ? 0.212 0.934 44.179 1.00 20.61 187 SER L N 1
ATOM 1430 C CA . SER A 1 187 ? 0.888 1.197 45.446 1.00 22.99 187 SER L CA 1
ATOM 1431 C C . SER A 1 187 ? 0.534 0.070 46.419 1.00 24.91 187 SER L C 1
ATOM 1432 O O . SER A 1 187 ? -0.513 -0.573 46.273 1.00 25.59 187 SER L O 1
ATOM 1435 N N . LYS A 1 188 ? 1.409 -0.179 47.393 1.00 23.96 188 LYS L N 1
ATOM 1436 C CA . LYS A 1 188 ? 1.137 -1.169 48.437 1.00 25.65 188 LYS L CA 1
ATOM 1437 C C . LYS A 1 188 ? -0.134 -0.796 49.204 1.00 27.08 188 LYS L C 1
ATOM 1438 O O . LYS A 1 188 ? -0.938 -1.666 49.540 1.00 27.78 188 LYS L O 1
ATOM 1444 N N . ALA A 1 189 ? -0.305 0.501 49.462 1.00 27.42 189 ALA L N 1
ATOM 1445 C CA . ALA A 1 189 ? -1.494 1.022 50.144 1.00 27.11 189 ALA L CA 1
ATOM 1446 C C . ALA A 1 189 ? -2.778 0.649 49.405 1.00 29.11 189 ALA L C 1
ATOM 1447 O O . ALA A 1 189 ? -3.717 0.131 50.013 1.00 31.05 189 ALA L O 1
ATOM 1449 N N . ASP A 1 190 ? -2.809 0.906 48.097 1.00 27.08 190 ASP L N 1
ATOM 1450 C CA . ASP A 1 190 ? -3.955 0.546 47.258 1.00 28.30 190 ASP L CA 1
ATOM 1451 C C . ASP A 1 190 ? -4.140 -0.968 47.162 1.00 30.21 190 ASP L C 1
ATOM 1452 O O . ASP A 1 190 ? -5.273 -1.455 47.155 1.00 32.22 190 ASP L O 1
ATOM 1457 N N . TYR A 1 191 ? -3.030 -1.703 47.095 1.00 28.71 191 TYR L N 1
ATOM 1458 C CA . TYR A 1 191 ? -3.072 -3.166 47.038 1.00 27.61 191 TYR L CA 1
ATOM 1459 C C . TYR A 1 191 ? -3.727 -3.771 48.281 1.00 32.54 191 TYR L C 1
ATOM 1460 O O . TYR A 1 191 ? -4.541 -4.689 48.173 1.00 31.92 191 TYR L O 1
ATOM 1469 N N . GLU A 1 192 ? -3.381 -3.241 49.452 1.00 31.76 192 GLU L N 1
ATOM 1470 C CA . GLU A 1 192 ? -3.865 -3.783 50.725 1.00 36.39 192 GLU L CA 1
ATOM 1471 C C . GLU A 1 192 ? -5.309 -3.387 51.059 1.00 41.81 192 GLU L C 1
ATOM 1472 O O . GLU A 1 192 ? -5.903 -3.929 51.995 1.00 45.67 192 GLU L O 1
ATOM 1478 N N . LYS A 1 193 ? -5.865 -2.453 50.290 1.00 41.27 193 LYS L N 1
ATOM 1479 C CA . LYS A 1 193 ? -7.251 -2.012 50.466 1.00 43.78 193 LYS L CA 1
ATOM 1480 C C . LYS A 1 193 ? -8.260 -2.955 49.804 1.00 53.68 193 LYS L C 1
ATOM 1481 O O . LYS A 1 193 ? -9.460 -2.882 50.082 1.00 56.64 193 LYS L O 1
ATOM 1487 N N . HIS A 1 194 ? -7.768 -3.836 48.936 1.00 48.94 194 HIS L N 1
ATOM 1488 C CA . HIS A 1 194 ? -8.628 -4.731 48.162 1.00 40.97 194 HIS L CA 1
ATOM 1489 C C . HIS A 1 194 ? -8.257 -6.199 48.364 1.00 39.93 194 HIS L C 1
ATOM 1490 O O . HIS A 1 194 ? -7.168 -6.503 48.847 1.00 43.50 194 HIS L O 1
ATOM 1497 N N . LYS A 1 195 ? -9.164 -7.102 47.994 1.00 40.09 195 LYS L N 1
ATOM 1498 C CA . LYS A 1 195 ? -8.962 -8.535 48.228 1.00 39.80 195 LYS L CA 1
ATOM 1499 C C . LYS A 1 195 ? -8.848 -9.374 46.950 1.00 36.24 195 LYS L C 1
ATOM 1500 O O . LYS A 1 195 ? -7.941 -10.200 46.832 1.00 37.08 195 LYS L O 1
ATOM 1506 N N . VAL A 1 196 ? -9.771 -9.170 46.011 1.00 39.42 196 VAL L N 1
ATOM 1507 C CA . VAL A 1 196 ? -9.849 -10.008 44.809 1.00 38.70 196 VAL L CA 1
ATOM 1508 C C . VAL A 1 196 ? -9.117 -9.386 43.620 1.00 30.38 196 VAL L C 1
ATOM 1509 O O . VAL A 1 196 ? -9.481 -8.307 43.141 1.00 34.52 196 VAL L O 1
ATOM 1513 N N . TYR A 1 197 ? -8.083 -10.081 43.155 1.00 28.01 197 TYR L N 1
ATOM 1514 C CA . TYR A 1 197 ? -7.309 -9.653 41.994 1.00 29.14 197 TYR L CA 1
ATOM 1515 C C . TYR A 1 197 ? -7.476 -10.651 40.860 1.00 27.06 197 TYR L C 1
ATOM 1516 O O . TYR A 1 197 ? -7.188 -11.835 41.018 1.00 25.34 197 TYR L O 1
ATOM 1525 N N . ALA A 1 198 ? -7.963 -10.158 39.724 1.00 31.74 198 ALA L N 1
ATOM 1526 C CA . ALA A 1 198 ? -8.361 -11.023 38.623 1.00 33.79 198 ALA L CA 1
ATOM 1527 C C . ALA A 1 198 ? -7.833 -10.559 37.271 1.00 32.05 198 ALA L C 1
ATOM 1528 O O . ALA A 1 198 ? -7.813 -9.360 36.968 1.00 28.90 198 ALA L O 1
ATOM 1530 N N . CYS A 1 199 ? -7.400 -11.534 36.476 1.00 30.26 199 CYS L N 1
ATOM 1531 C CA A CYS A 1 199 ? -6.956 -11.312 35.100 0.50 27.73 199 CYS L CA 1
ATOM 1532 C CA B CYS A 1 199 ? -6.997 -11.282 35.106 0.50 29.36 199 CYS L CA 1
ATOM 1533 C C . CYS A 1 199 ? -7.905 -12.061 34.163 1.00 28.18 199 CYS L C 1
ATOM 1534 O O . CYS A 1 199 ? -7.963 -13.292 34.196 1.00 30.57 199 CYS L O 1
ATOM 1539 N N . GLU A 1 200 ? -8.646 -11.320 33.344 1.00 26.33 200 GLU L N 1
ATOM 1540 C CA . GLU A 1 200 ? -9.587 -11.923 32.401 1.00 29.00 200 GLU L CA 1
ATOM 1541 C C . GLU A 1 200 ? -9.019 -11.904 30.987 1.00 23.63 200 GLU L C 1
ATOM 1542 O O . GLU A 1 200 ? -8.659 -10.846 30.463 1.00 29.34 200 GLU L O 1
ATOM 1548 N N . VAL A 1 201 ? -8.943 -13.085 30.382 1.00 25.26 201 VAL L N 1
ATOM 1549 C CA . VAL A 1 201 ? -8.326 -13.250 29.068 1.00 24.20 201 VAL L CA 1
ATOM 1550 C C . VAL A 1 201 ? -9.370 -13.596 28.008 1.00 25.74 201 VAL L C 1
ATOM 1551 O O . VAL A 1 201 ? -10.110 -14.568 28.156 1.00 29.96 201 VAL L O 1
ATOM 1555 N N . THR A 1 202 ? -9.419 -12.789 26.951 1.00 25.22 202 THR L N 1
ATOM 1556 C CA . THR A 1 202 ? -10.246 -13.073 25.780 1.00 27.34 202 THR L CA 1
ATOM 1557 C C . THR A 1 202 ? -9.338 -13.470 24.617 1.00 25.35 202 THR L C 1
ATOM 1558 O O . THR A 1 202 ? -8.410 -12.733 24.262 1.00 24.36 202 THR L O 1
ATOM 1562 N N . HIS A 1 203 ? -9.607 -14.643 24.042 1.00 23.29 203 HIS L N 1
ATOM 1563 C CA . HIS A 1 203 ? -8.827 -15.178 22.924 1.00 21.88 203 HIS L CA 1
ATOM 1564 C C . HIS A 1 203 ? -9.665 -16.158 22.101 1.00 24.40 203 HIS L C 1
ATOM 1565 O O . HIS A 1 203 ? -10.505 -16.874 22.649 1.00 23.75 203 HIS L O 1
ATOM 1572 N N . GLN A 1 204 ? -9.417 -16.190 20.792 1.00 22.81 204 GLN L N 1
ATOM 1573 C CA . GLN A 1 204 ? -10.144 -17.054 19.850 1.00 23.79 204 GLN L CA 1
ATOM 1574 C C . GLN A 1 204 ? -10.170 -18.535 20.243 1.00 25.12 204 GLN L C 1
ATOM 1575 O O . GLN A 1 204 ? -11.158 -19.230 19.991 1.00 25.65 204 GLN L O 1
ATOM 1581 N N . GLY A 1 205 ? -9.088 -19.011 20.857 1.00 22.18 205 GLY L N 1
ATOM 1582 C CA . GLY A 1 205 ? -8.954 -20.411 21.251 1.00 23.90 205 GLY L CA 1
ATOM 1583 C C . GLY A 1 205 ? -9.732 -20.794 22.496 1.00 19.99 205 GLY L C 1
ATOM 1584 O O . GLY A 1 205 ? -9.907 -21.976 22.785 1.00 26.31 205 GLY L O 1
ATOM 1585 N N . LEU A 1 206 ? -10.185 -19.790 23.240 1.00 23.15 206 LEU L N 1
ATOM 1586 C CA . LEU A 1 206 ? -10.965 -20.025 24.450 1.00 23.21 206 LEU L CA 1
ATOM 1587 C C . LEU A 1 206 ? -12.443 -20.142 24.115 1.00 25.76 206 LEU L C 1
ATOM 1588 O O . LEU A 1 206 ? -12.960 -19.400 23.275 1.00 26.65 206 LEU L O 1
ATOM 1593 N N . SER A 1 207 ? -13.117 -21.079 24.777 1.00 25.89 207 SER L N 1
ATOM 1594 C CA . SER A 1 207 ? -14.558 -21.264 24.609 1.00 25.71 207 SER L CA 1
ATOM 1595 C C . SER A 1 207 ? -15.329 -20.032 25.086 1.00 32.06 207 SER L C 1
ATOM 1596 O O . SER A 1 207 ? -16.391 -19.704 24.555 1.00 36.16 207 SER L O 1
ATOM 1599 N N . SER A 1 208 ? -14.764 -19.356 26.084 1.00 28.04 208 SER L N 1
ATOM 1600 C CA . SER A 1 208 ? -15.318 -18.143 26.672 1.00 27.98 208 SER L CA 1
ATOM 1601 C C . SER A 1 208 ? -14.163 -17.450 27.398 1.00 28.25 208 SER L C 1
ATOM 1602 O O . SER A 1 208 ? -13.185 -18.117 27.745 1.00 30.62 208 SER L O 1
ATOM 1605 N N . PRO A 1 209 ? -14.251 -16.119 27.619 1.00 30.40 209 PRO L N 1
ATOM 1606 C CA . PRO A 1 209 ? -13.189 -15.466 28.394 1.00 28.61 209 PRO L CA 1
ATOM 1607 C C . PRO A 1 209 ? -12.871 -16.198 29.697 1.00 31.40 209 PRO L C 1
ATOM 1608 O O . PRO A 1 209 ? -13.781 -16.539 30.456 1.00 35.36 209 PRO L O 1
ATOM 1612 N N . VAL A 1 210 ? -11.586 -16.452 29.930 1.00 30.71 210 VAL L N 1
ATOM 1613 C CA . VAL A 1 210 ? -11.126 -17.176 31.117 1.00 27.95 210 VAL L CA 1
ATOM 1614 C C . VAL A 1 210 ? -10.550 -16.196 32.139 1.00 30.22 210 VAL L C 1
ATOM 1615 O O . VAL A 1 210 ? -9.810 -15.278 31.781 1.00 29.82 210 VAL L O 1
ATOM 1619 N N . THR A 1 211 ? -10.914 -16.385 33.405 1.00 31.24 211 THR L N 1
ATOM 1620 C CA . THR A 1 211 ? -10.405 -15.549 34.488 1.00 30.40 211 THR L CA 1
ATOM 1621 C C . THR A 1 211 ? -9.573 -16.371 35.464 1.00 30.14 211 THR L C 1
ATOM 1622 O O . THR A 1 211 ? -10.016 -17.408 35.958 1.00 31.19 211 THR L O 1
ATOM 1626 N N . LYS A 1 212 ? -8.353 -15.904 35.714 1.00 28.82 212 LYS L N 1
ATOM 1627 C CA . LYS A 1 212 ? -7.526 -16.432 36.788 1.00 29.11 212 LYS L CA 1
ATOM 1628 C C . LYS A 1 212 ? -7.419 -15.366 37.871 1.00 27.98 212 LYS L C 1
ATOM 1629 O O . LYS A 1 212 ? -7.212 -14.186 37.579 1.00 30.52 212 LYS L O 1
ATOM 1635 N N . SER A 1 213 ? -7.594 -15.783 39.121 1.00 31.42 213 SER L N 1
ATOM 1636 C CA . SER A 1 213 ? -7.651 -14.839 40.233 1.00 32.91 213 SER L CA 1
ATOM 1637 C C . SER A 1 213 ? -7.057 -15.399 41.521 1.00 28.94 213 SER L C 1
ATOM 1638 O O . SER A 1 213 ? -6.823 -16.603 41.642 1.00 29.80 213 SER L O 1
ATOM 1641 N N . PHE A 1 214 ? -6.795 -14.506 42.471 1.00 31.75 214 PHE L N 1
ATOM 1642 C CA . PHE A 1 214 ? -6.399 -14.897 43.820 1.00 36.11 214 PHE L CA 1
ATOM 1643 C C . PHE A 1 214 ? -7.000 -13.949 44.857 1.00 33.99 214 PHE L C 1
ATOM 1644 O O . PHE A 1 214 ? -7.410 -12.831 44.527 1.00 30.29 214 PHE L O 1
ATOM 1652 N N . ASN A 1 215 ? -7.058 -14.416 46.103 1.00 42.48 215 ASN L N 1
ATOM 1653 C CA . ASN A 1 215 ? -7.417 -13.579 47.244 1.00 41.71 215 ASN L CA 1
ATOM 1654 C C . ASN A 1 215 ? -6.155 -13.157 47.985 1.00 30.52 215 ASN L C 1
ATOM 1655 O O . ASN A 1 215 ? -5.353 -14.006 48.382 1.00 36.69 215 ASN L O 1
ATOM 1660 N N . ARG A 1 216 ? -5.984 -11.848 48.161 1.00 35.30 216 ARG L N 1
ATOM 1661 C CA . ARG A 1 216 ? -4.770 -11.282 48.763 1.00 31.12 216 ARG L CA 1
ATOM 1662 C C . ARG A 1 216 ? -4.430 -11.898 50.122 1.00 35.70 216 ARG L C 1
ATOM 1663 O O . ARG A 1 216 ? -5.312 -12.130 50.947 1.00 52.35 216 ARG L O 1
ATOM 1671 N N . ASP B 2 1 ? 36.522 -15.989 7.275 1.00 42.68 1 ASP H N 1
ATOM 1672 C CA . ASP B 2 1 ? 35.446 -15.182 6.629 1.00 36.08 1 ASP H CA 1
ATOM 1673 C C . ASP B 2 1 ? 35.426 -13.752 7.167 1.00 26.34 1 ASP H C 1
ATOM 1674 O O . ASP B 2 1 ? 35.811 -13.504 8.314 1.00 29.02 1 ASP H O 1
ATOM 1676 N N . VAL B 2 2 ? 34.980 -12.817 6.330 1.00 27.80 2 VAL H N 1
ATOM 1677 C CA . VAL B 2 2 ? 34.877 -11.413 6.727 1.00 23.58 2 VAL H CA 1
ATOM 1678 C C . VAL B 2 2 ? 33.805 -11.247 7.803 1.00 23.55 2 VAL H C 1
ATOM 1679 O O . VAL B 2 2 ? 32.664 -11.695 7.636 1.00 25.04 2 VAL H O 1
ATOM 1683 N N . GLN B 2 3 ? 34.188 -10.635 8.918 1.00 20.04 3 GLN H N 1
ATOM 1684 C CA . GLN B 2 3 ? 33.220 -10.282 9.949 1.00 21.95 3 GLN H CA 1
ATOM 1685 C C . GLN B 2 3 ? 33.441 -8.876 10.496 1.00 19.88 3 GLN H C 1
ATOM 1686 O O . GLN B 2 3 ? 34.565 -8.359 10.503 1.00 21.19 3 GLN H O 1
ATOM 1692 N N . LEU B 2 4 ? 32.344 -8.258 10.923 1.00 17.00 4 LEU H N 1
ATOM 1693 C CA . LEU B 2 4 ? 32.359 -6.914 11.478 1.00 16.84 4 LEU H CA 1
ATOM 1694 C C . LEU B 2 4 ? 31.812 -6.935 12.895 1.00 18.47 4 LEU H C 1
ATOM 1695 O O . LEU B 2 4 ? 30.884 -7.687 13.200 1.00 17.94 4 LEU H O 1
ATOM 1700 N N . GLN B 2 5 ? 32.389 -6.108 13.763 1.00 16.83 5 GLN H N 1
ATOM 1701 C CA . GLN B 2 5 ? 31.917 -6.003 15.136 1.00 15.88 5 GLN H CA 1
ATOM 1702 C C . GLN B 2 5 ? 31.954 -4.562 15.626 1.00 16.03 5 GLN H C 1
ATOM 1703 O O . GLN B 2 5 ? 32.989 -3.895 15.549 1.00 16.86 5 GLN H O 1
ATOM 1709 N N . GLU B 2 6 ? 30.809 -4.103 16.120 1.00 15.58 6 GLU H N 1
ATOM 1710 C CA . GLU B 2 6 ? 30.668 -2.782 16.722 1.00 16.60 6 GLU H CA 1
ATOM 1711 C C . GLU B 2 6 ? 31.107 -2.819 18.171 1.00 16.80 6 GLU H C 1
ATOM 1712 O O . GLU B 2 6 ? 30.854 -3.791 18.890 1.00 19.82 6 GLU H O 1
ATOM 1718 N N . SER B 2 7 ? 31.750 -1.747 18.603 1.00 15.97 7 SER H N 1
ATOM 1719 C CA . SER B 2 7 ? 32.096 -1.579 20.001 1.00 16.80 7 SER H CA 1
ATOM 1720 C C . SER B 2 7 ? 31.927 -0.125 20.407 1.00 16.81 7 SER H C 1
ATOM 1721 O O . SER B 2 7 ? 32.040 0.784 19.579 1.00 18.99 7 SER H O 1
ATOM 1724 N N . GLY B 2 8 ? 31.630 0.083 21.682 1.00 16.20 8 GLY H N 1
ATOM 1725 C CA . GLY B 2 8 ? 31.493 1.416 22.238 1.00 16.10 8 GLY H CA 1
ATOM 1726 C C . GLY B 2 8 ? 30.588 1.406 23.453 1.00 18.07 8 GLY H C 1
ATOM 1727 O O . GLY B 2 8 ? 30.151 0.340 23.889 1.00 19.49 8 GLY H O 1
ATOM 1728 N N . PRO B 2 9 ? 30.303 2.596 24.010 1.00 19.75 9 PRO H N 1
ATOM 1729 C CA . PRO B 2 9 ? 29.476 2.698 25.208 1.00 18.54 9 PRO H CA 1
ATOM 1730 C C . PRO B 2 9 ? 27.998 2.460 24.915 1.00 18.26 9 PRO H C 1
ATOM 1731 O O . PRO B 2 9 ? 27.532 2.722 23.803 1.00 21.69 9 PRO H O 1
ATOM 1735 N N . GLY B 2 10 ? 27.278 1.956 25.912 1.00 19.76 10 GLY H N 1
ATOM 1736 C CA . GLY B 2 10 ? 25.845 1.700 25.784 1.00 20.87 10 GLY H CA 1
ATOM 1737 C C . GLY B 2 10 ? 24.978 2.843 26.270 1.00 19.93 10 GLY H C 1
ATOM 1738 O O . GLY B 2 10 ? 23.769 2.845 26.047 1.00 19.54 10 GLY H O 1
ATOM 1739 N N . LEU B 2 11 ? 25.599 3.814 26.937 1.00 21.53 11 LEU H N 1
ATOM 1740 C CA . LEU B 2 11 ? 24.888 4.963 27.487 1.00 20.40 11 LEU H CA 1
ATOM 1741 C C . LEU B 2 11 ? 25.705 6.236 27.306 1.00 17.41 11 LEU H C 1
ATOM 1742 O O . LEU B 2 11 ? 26.867 6.296 27.711 1.00 22.89 11 LEU H O 1
ATOM 1747 N N . VAL B 2 12 ? 25.086 7.238 26.684 1.00 20.51 12 VAL H N 1
ATOM 1748 C CA . VAL B 2 12 ? 25.710 8.540 26.441 1.00 22.15 12 VAL H CA 1
ATOM 1749 C C . VAL B 2 12 ? 24.754 9.646 26.888 1.00 24.52 12 VAL H C 1
ATOM 1750 O O . VAL B 2 12 ? 23.542 9.549 26.689 1.00 23.72 12 VAL H O 1
ATOM 1754 N N . LYS B 2 13 ? 25.303 10.695 27.497 1.00 21.58 13 LYS H N 1
ATOM 1755 C CA . LYS B 2 13 ? 24.494 11.823 27.952 1.00 24.06 13 LYS H CA 1
ATOM 1756 C C . LYS B 2 13 ? 24.208 12.790 26.806 1.00 24.07 13 LYS H C 1
ATOM 1757 O O . LYS B 2 13 ? 25.050 12.956 25.922 1.00 25.19 13 LYS H O 1
ATOM 1763 N N . PRO B 2 14 ? 23.019 13.428 26.814 1.00 22.37 14 PRO H N 1
ATOM 1764 C CA . PRO B 2 14 ? 22.660 14.422 25.799 1.00 27.29 14 PRO H CA 1
ATOM 1765 C C . PRO B 2 14 ? 23.658 15.574 25.737 1.00 34.10 14 PRO H C 1
ATOM 1766 O O . PRO B 2 14 ? 24.228 15.952 26.766 1.00 28.42 14 PRO H O 1
ATOM 1770 N N . SER B 2 15 ? 23.857 16.102 24.527 1.00 31.05 15 SER H N 1
ATOM 1771 C CA . SER B 2 15 ? 24.830 17.168 24.216 1.00 35.01 15 SER H CA 1
ATOM 1772 C C . SER B 2 15 ? 26.264 16.662 24.013 1.00 37.41 15 SER H C 1
ATOM 1773 O O . SER B 2 15 ? 27.097 17.369 23.439 1.00 44.55 15 SER H O 1
ATOM 1776 N N . GLN B 2 16 ? 26.548 15.448 24.480 1.00 29.32 16 GLN H N 1
ATOM 1777 C CA . GLN B 2 16 ? 27.879 14.856 24.343 1.00 30.10 16 GLN H CA 1
ATOM 1778 C C . GLN B 2 16 ? 28.025 14.113 23.013 1.00 26.62 16 GLN H C 1
ATOM 1779 O O . GLN B 2 16 ? 27.116 14.136 22.182 1.00 29.67 16 GLN H O 1
ATOM 1785 N N . SER B 2 17 ? 29.174 13.473 22.813 1.00 31.69 17 SER H N 1
ATOM 1786 C CA . SER B 2 17 ? 29.462 12.784 21.557 1.00 34.47 17 SER H CA 1
ATOM 1787 C C . SER B 2 17 ? 29.398 11.266 21.678 1.00 34.26 17 SER H C 1
ATOM 1788 O O . SER B 2 17 ? 29.893 10.681 22.645 1.00 34.82 17 SER H O 1
ATOM 1791 N N . LEU B 2 18 ? 28.775 10.646 20.681 1.00 33.30 18 LEU H N 1
ATOM 1792 C CA . LEU B 2 18 ? 28.708 9.196 20.564 1.00 31.47 18 LEU H CA 1
ATOM 1793 C C . LEU B 2 18 ? 29.883 8.739 19.701 1.00 30.52 18 LEU H C 1
ATOM 1794 O O . LEU B 2 18 ? 30.083 9.254 18.601 1.00 31.62 18 LEU H O 1
ATOM 1799 N N . SER B 2 19 ? 30.664 7.786 20.205 1.00 28.98 19 SER H N 1
ATOM 1800 C CA . SER B 2 19 ? 31.837 7.288 19.481 1.00 28.55 19 SER H CA 1
ATOM 1801 C C . SER B 2 19 ? 31.869 5.759 19.390 1.00 29.23 19 SER H C 1
ATOM 1802 O O . SER B 2 19 ? 32.182 5.069 20.367 1.00 26.10 19 SER H O 1
ATOM 1805 N N . LEU B 2 20 ? 31.543 5.241 18.207 1.00 24.65 20 LEU H N 1
ATOM 1806 C CA . LEU B 2 20 ? 31.557 3.799 17.964 1.00 20.31 20 LEU H CA 1
ATOM 1807 C C . LEU B 2 20 ? 32.662 3.372 17.015 1.00 19.74 20 LEU H C 1
ATOM 1808 O O . LEU B 2 20 ? 33.075 4.124 16.130 1.00 20.76 20 LEU H O 1
ATOM 1813 N N . THR B 2 21 ? 33.123 2.142 17.203 1.00 16.76 21 THR H N 1
ATOM 1814 C CA . THR B 2 21 ? 34.146 1.555 16.363 1.00 16.65 21 THR H CA 1
ATOM 1815 C C . THR B 2 21 ? 33.608 0.286 15.708 1.00 17.09 21 THR H C 1
ATOM 1816 O O . THR B 2 21 ? 32.930 -0.519 16.359 1.00 16.87 21 THR H O 1
ATOM 1820 N N . CYS B 2 22 ? 33.890 0.132 14.416 1.00 16.65 22 CYS H N 1
ATOM 1821 C CA . CYS B 2 22 ? 33.661 -1.124 13.715 1.00 15.89 22 CYS H CA 1
ATOM 1822 C C . CYS B 2 22 ? 35.012 -1.760 13.454 1.00 16.89 22 CYS H C 1
ATOM 1823 O O . CYS B 2 22 ? 35.854 -1.178 12.765 1.00 18.06 22 CYS H O 1
ATOM 1826 N N . SER B 2 23 ? 35.221 -2.940 14.028 1.00 16.02 23 SER H N 1
ATOM 1827 C CA . SER B 2 23 ? 36.437 -3.707 13.796 1.00 18.79 23 SER H CA 1
ATOM 1828 C C . SER B 2 23 ? 36.161 -4.785 12.760 1.00 18.08 23 SER H C 1
ATOM 1829 O O . SER B 2 23 ? 35.239 -5.589 12.916 1.00 18.42 23 SER H O 1
ATOM 1832 N N . VAL B 2 24 ? 36.962 -4.783 11.700 1.00 16.91 24 VAL H N 1
ATOM 1833 C CA . VAL B 2 24 ? 36.793 -5.699 10.577 1.00 18.11 24 VAL H CA 1
ATOM 1834 C C . VAL B 2 24 ? 37.840 -6.801 10.654 1.00 21.90 24 VAL H C 1
ATOM 1835 O O . VAL B 2 24 ? 39.041 -6.521 10.739 1.00 22.58 24 VAL H O 1
ATOM 1839 N N . THR B 2 25 ? 37.374 -8.046 10.628 1.00 21.96 25 THR H N 1
ATOM 1840 C CA . THR B 2 25 ? 38.253 -9.210 10.690 1.00 23.67 25 THR H CA 1
ATOM 1841 C C . THR B 2 25 ? 38.283 -9.919 9.339 1.00 20.76 25 THR H C 1
ATOM 1842 O O . THR B 2 25 ? 37.248 -10.072 8.682 1.00 21.54 25 THR H O 1
ATOM 1846 N N . ASP B 2 26 ? 39.481 -10.341 8.937 1.00 26.29 26 ASP H N 1
ATOM 1847 C CA . ASP B 2 26 ? 39.703 -11.136 7.726 1.00 26.81 26 ASP H CA 1
ATOM 1848 C C . ASP B 2 26 ? 39.329 -10.396 6.434 1.00 21.74 26 ASP H C 1
ATOM 1849 O O . ASP B 2 26 ? 38.939 -11.016 5.444 1.00 24.63 26 ASP H O 1
ATOM 1854 N N . TYR B 2 27 ? 39.453 -9.068 6.457 1.00 21.99 27 TYR H N 1
ATOM 1855 C CA . TYR B 2 27 ? 39.349 -8.253 5.247 1.00 20.88 27 TYR H CA 1
ATOM 1856 C C . TYR B 2 27 ? 39.989 -6.884 5.425 1.00 23.07 27 TYR H C 1
ATOM 1857 O O . TYR B 2 27 ? 39.814 -6.228 6.457 1.00 25.34 27 TYR H O 1
ATOM 1866 N N . SER B 2 28 ? 40.733 -6.460 4.409 1.00 20.01 28 SER H N 1
ATOM 1867 C CA . SER B 2 28 ? 41.373 -5.152 4.420 1.00 20.95 28 SER H CA 1
ATOM 1868 C C . SER B 2 28 ? 40.393 -4.101 3.907 1.00 19.26 28 SER H C 1
ATOM 1869 O O . SER B 2 28 ? 39.882 -4.213 2.787 1.00 20.47 28 SER H O 1
ATOM 1872 N N . ILE B 2 29 ? 40.138 -3.077 4.719 1.00 18.10 29 ILE H N 1
ATOM 1873 C CA . ILE B 2 29 ? 39.129 -2.060 4.376 1.00 18.44 29 ILE H CA 1
ATOM 1874 C C . ILE B 2 29 ? 39.529 -1.166 3.195 1.00 19.85 29 ILE H C 1
ATOM 1875 O O . ILE B 2 29 ? 38.705 -0.404 2.680 1.00 20.03 29 ILE H O 1
ATOM 1880 N N . THR B 2 30 ? 40.786 -1.270 2.764 1.00 19.84 30 THR H N 1
ATOM 1881 C CA . THR B 2 30 ? 41.262 -0.544 1.586 1.00 19.59 30 THR H CA 1
ATOM 1882 C C . THR B 2 30 ? 41.037 -1.327 0.286 1.00 20.68 30 THR H C 1
ATOM 1883 O O . THR B 2 30 ? 41.194 -0.781 -0.807 1.00 21.93 30 THR H O 1
ATOM 1887 N N . SER B 2 31 ? 40.657 -2.598 0.410 1.00 18.79 31 SER H N 1
ATOM 1888 C CA . SER B 2 31 ? 40.553 -3.502 -0.745 1.00 22.62 31 SER H CA 1
ATOM 1889 C C . SER B 2 31 ? 39.325 -3.280 -1.631 1.00 22.42 31 SER H C 1
ATOM 1890 O O . SER B 2 31 ? 39.308 -3.699 -2.792 1.00 24.69 31 SER H O 1
ATOM 1893 N N . GLY B 2 32 ? 38.298 -2.640 -1.080 1.00 17.53 32 GLY H N 1
ATOM 1894 C CA . GLY B 2 32 ? 37.081 -2.358 -1.832 1.00 17.80 32 GLY H CA 1
ATOM 1895 C C . GLY B 2 32 ? 35.913 -2.070 -0.912 1.00 15.63 32 GLY H C 1
ATOM 1896 O O . GLY B 2 32 ? 36.089 -1.978 0.307 1.00 17.43 32 GLY H O 1
ATOM 1897 N N . TYR B 2 33 ? 34.733 -1.909 -1.517 1.00 16.08 33 TYR H N 1
ATOM 1898 C CA . TYR B 2 33 ? 33.442 -1.785 -0.811 1.00 15.12 33 TYR H CA 1
ATOM 1899 C C . TYR B 2 33 ? 33.198 -0.434 -0.145 1.00 16.52 33 TYR H C 1
ATOM 1900 O O . TYR B 2 33 ? 34.128 0.358 0.045 1.00 16.69 33 TYR H O 1
ATOM 1909 N N . TYR B 2 34 ? 31.926 -0.173 0.158 1.00 15.11 34 TYR H N 1
ATOM 1910 C CA . TYR B 2 34 ? 31.520 0.921 1.034 1.00 15.64 34 TYR H CA 1
ATOM 1911 C C . TYR B 2 34 ? 31.347 0.341 2.423 1.00 15.17 34 TYR H C 1
ATOM 1912 O O . TYR B 2 34 ? 30.885 -0.794 2.583 1.00 17.11 34 TYR H O 1
ATOM 1921 N N . TRP B 2 35 ? 31.690 1.132 3.430 1.00 14.10 35 TRP H N 1
ATOM 1922 C CA . TRP B 2 35 ? 31.653 0.676 4.806 1.00 14.80 35 TRP H CA 1
ATOM 1923 C C . TRP B 2 35 ? 30.680 1.574 5.548 1.00 14.63 35 TRP H C 1
ATOM 1924 O O . TRP B 2 35 ? 30.977 2.740 5.827 1.00 14.64 35 TRP H O 1
ATOM 1935 N N . ASN B 2 36 ? 29.500 1.028 5.827 1.00 13.35 36 ASN H N 1
ATOM 1936 C CA . ASN B 2 36 ? 28.351 1.832 6.245 1.00 12.23 36 ASN H CA 1
ATOM 1937 C C . ASN B 2 36 ? 28.098 1.804 7.740 1.00 12.63 36 ASN H C 1
ATOM 1938 O O . ASN B 2 36 ? 28.456 0.843 8.431 1.00 13.37 36 ASN H O 1
ATOM 1943 N N . TRP B 2 37 ? 27.459 2.866 8.221 1.00 13.35 37 TRP H N 1
ATOM 1944 C CA . TRP B 2 37 ? 26.762 2.853 9.497 1.00 13.48 37 TRP H CA 1
ATOM 1945 C C . TRP B 2 37 ? 25.271 2.982 9.236 1.00 14.49 37 TRP H C 1
ATOM 1946 O O . TRP B 2 37 ? 24.829 3.872 8.503 1.00 13.82 37 TRP H O 1
ATOM 1957 N N . ILE B 2 38 ? 24.509 2.074 9.836 1.00 13.93 38 ILE H N 1
ATOM 1958 C CA . ILE B 2 38 ? 23.057 2.026 9.702 1.00 14.27 38 ILE H CA 1
ATOM 1959 C C . ILE B 2 38 ? 22.512 1.853 11.112 1.00 16.71 38 ILE H C 1
ATOM 1960 O O . ILE B 2 38 ? 23.027 1.038 11.885 1.00 18.11 38 ILE H O 1
ATOM 1965 N N . ARG B 2 39 ? 21.497 2.634 11.469 1.00 15.61 39 ARG H N 1
ATOM 1966 C CA . ARG B 2 39 ? 20.916 2.504 12.798 1.00 14.36 39 ARG H CA 1
ATOM 1967 C C . ARG B 2 39 ? 19.440 2.148 12.763 1.00 13.46 39 ARG H C 1
ATOM 1968 O O . ARG B 2 39 ? 18.734 2.451 11.796 1.00 14.01 39 ARG H O 1
ATOM 1976 N N . GLN B 2 40 ? 18.995 1.479 13.822 1.00 14.05 40 GLN H N 1
ATOM 1977 C CA . GLN B 2 40 ? 17.603 1.075 13.946 1.00 14.66 40 GLN H CA 1
ATOM 1978 C C . GLN B 2 40 ? 17.027 1.630 15.239 1.00 14.14 40 GLN H C 1
ATOM 1979 O O . GLN B 2 40 ? 17.491 1.298 16.331 1.00 15.77 40 GLN H O 1
ATOM 1985 N N . PHE B 2 41 ? 16.017 2.480 15.095 1.00 18.40 41 PHE H N 1
ATOM 1986 C CA . PHE B 2 41 ? 15.380 3.141 16.227 1.00 19.69 41 PHE H CA 1
ATOM 1987 C C . PHE B 2 41 ? 14.465 2.173 16.993 1.00 21.02 41 PHE H C 1
ATOM 1988 O O . PHE B 2 41 ? 14.109 1.119 16.454 1.00 20.33 41 PHE H O 1
ATOM 1996 N N A PRO B 2 42 ? 14.127 2.511 18.256 0.50 23.99 42 PRO H N 1
ATOM 1997 N N B PRO B 2 42 ? 14.070 2.528 18.236 0.50 23.38 42 PRO H N 1
ATOM 1998 C CA A PRO B 2 42 ? 13.036 1.821 18.930 0.50 24.79 42 PRO H CA 1
ATOM 1999 C CA B PRO B 2 42 ? 13.201 1.683 19.067 0.50 23.49 42 PRO H CA 1
ATOM 2000 C C A PRO B 2 42 ? 11.774 1.966 18.092 0.50 22.18 42 PRO H C 1
ATOM 2001 C C B PRO B 2 42 ? 11.992 1.077 18.339 0.50 20.50 42 PRO H C 1
ATOM 2002 O O A PRO B 2 42 ? 11.449 3.066 17.643 0.50 22.06 42 PRO H O 1
ATOM 2003 O O B PRO B 2 42 ? 11.672 -0.092 18.558 0.50 19.14 42 PRO H O 1
ATOM 2010 N N A GLY B 2 43 ? 11.085 0.857 17.861 0.50 25.00 43 GLY H N 1
ATOM 2011 N N B GLY B 2 43 ? 11.337 1.855 17.479 0.50 22.13 43 GLY H N 1
ATOM 2012 C CA A GLY B 2 43 ? 9.981 0.843 16.916 0.50 23.91 43 GLY H CA 1
ATOM 2013 C CA B GLY B 2 43 ? 10.178 1.361 16.726 0.50 27.57 43 GLY H CA 1
ATOM 2014 C C A GLY B 2 43 ? 10.400 0.215 15.601 0.50 25.57 43 GLY H C 1
ATOM 2015 C C B GLY B 2 43 ? 10.532 0.630 15.438 0.50 30.27 43 GLY H C 1
ATOM 2016 O O A GLY B 2 43 ? 9.554 -0.066 14.750 0.50 24.31 43 GLY H O 1
ATOM 2017 O O B GLY B 2 43 ? 9.757 0.627 14.479 0.50 35.43 43 GLY H O 1
ATOM 2018 N N . ASN B 2 44 ? 11.712 0.013 15.437 1.00 25.00 44 ASN H N 1
ATOM 2019 C CA . ASN B 2 44 ? 12.280 -0.758 14.305 1.00 24.18 44 ASN H CA 1
ATOM 2020 C C . ASN B 2 44 ? 12.549 -0.055 12.960 1.00 20.21 44 ASN H C 1
ATOM 2021 O O . ASN B 2 44 ? 13.001 -0.706 12.014 1.00 20.86 44 ASN H O 1
ATOM 2026 N N . LYS B 2 45 ? 12.306 1.252 12.872 1.00 21.41 45 LYS H N 1
ATOM 2027 C CA . LYS B 2 45 ? 12.635 1.985 11.640 1.00 22.72 45 LYS H CA 1
ATOM 2028 C C . LYS B 2 45 ? 14.149 2.013 11.418 1.00 19.01 45 LYS H C 1
ATOM 2029 O O . LYS B 2 45 ? 14.921 2.227 12.360 1.00 18.79 45 LYS H O 1
ATOM 2035 N N . LEU B 2 46 ? 14.559 1.785 10.171 1.00 18.72 46 LEU H N 1
ATOM 2036 C CA . LEU B 2 46 ? 15.973 1.765 9.790 1.00 16.03 46 LEU H CA 1
ATOM 2037 C C . LEU B 2 46 ? 16.383 3.053 9.088 1.00 18.42 46 LEU H C 1
ATOM 2038 O O . LEU B 2 46 ? 15.632 3.591 8.273 1.00 20.08 46 LEU H O 1
ATOM 2043 N N . GLU B 2 47 ? 17.577 3.539 9.412 1.00 14.59 47 GLU H N 1
ATOM 2044 C CA . GLU B 2 47 ? 18.131 4.741 8.791 1.00 16.54 47 GLU H CA 1
ATOM 2045 C C . GLU B 2 47 ? 19.580 4.522 8.370 1.00 15.70 47 GLU H C 1
ATOM 2046 O O . GLU B 2 47 ? 20.421 4.126 9.177 1.00 15.45 47 GLU H O 1
ATOM 2052 N N . TRP B 2 48 ? 19.870 4.795 7.104 1.00 14.73 48 TRP H N 1
ATOM 2053 C CA . TRP B 2 48 ? 21.243 4.779 6.622 1.00 12.76 48 TRP H CA 1
ATOM 2054 C C . TRP B 2 48 ? 21.916 6.084 7.029 1.00 14.06 48 TRP H C 1
ATOM 2055 O O . TRP B 2 48 ? 21.427 7.158 6.690 1.00 17.11 48 TRP H O 1
ATOM 2066 N N . MET B 2 49 ? 23.019 5.997 7.769 1.00 13.85 49 MET H N 1
ATOM 2067 C CA . MET B 2 49 ? 23.674 7.200 8.294 1.00 13.94 49 MET H CA 1
ATOM 2068 C C . MET B 2 49 ? 24.734 7.747 7.351 1.00 15.78 49 MET H C 1
ATOM 2069 O O . MET B 2 49 ? 24.876 8.964 7.199 1.00 16.64 49 MET H O 1
ATOM 2074 N N . GLY B 2 50 ? 25.489 6.844 6.736 1.00 14.66 50 GLY H N 1
ATOM 2075 C CA . GLY B 2 50 ? 26.540 7.226 5.808 1.00 15.55 50 GLY H CA 1
ATOM 2076 C C . GLY B 2 50 ? 27.530 6.107 5.609 1.00 15.54 50 GLY H C 1
ATOM 2077 O O . GLY B 2 50 ? 27.384 5.024 6.188 1.00 14.69 50 GLY H O 1
ATOM 2078 N N . TYR B 2 51 ? 28.536 6.363 4.782 1.00 14.34 51 TYR H N 1
ATOM 2079 C CA . TYR B 2 51 ? 29.610 5.408 4.605 1.00 15.58 51 TYR H CA 1
ATOM 2080 C C . TYR B 2 51 ? 30.963 6.071 4.488 1.00 16.14 51 TYR H C 1
ATOM 2081 O O . TYR B 2 51 ? 31.065 7.292 4.310 1.00 15.07 51 TYR H O 1
ATOM 2090 N N . ILE B 2 52 ? 31.991 5.245 4.628 1.00 14.82 52 ILE H N 1
ATOM 2091 C CA . ILE B 2 52 ? 33.335 5.578 4.195 1.00 14.36 52 ILE H CA 1
ATOM 2092 C C . ILE B 2 52 ? 33.724 4.539 3.140 1.00 16.27 52 ILE H C 1
ATOM 2093 O O . ILE B 2 52 ? 33.463 3.342 3.304 1.00 15.94 52 ILE H O 1
ATOM 2098 N N . SER B 2 53 ? 34.311 5.003 2.044 1.00 15.58 53 SER H N 1
ATOM 2099 C CA . SER B 2 53 ? 34.683 4.118 0.949 1.00 15.44 53 SER H CA 1
ATOM 2100 C C . SER B 2 53 ? 36.061 3.497 1.164 1.00 14.21 53 SER H C 1
ATOM 2101 O O . SER B 2 53 ? 36.765 3.822 2.126 1.00 15.57 53 SER H O 1
ATOM 2104 N N . TYR B 2 54 ? 36.436 2.593 0.262 1.00 18.12 54 TYR H N 1
ATOM 2105 C CA . TYR B 2 54 ? 37.748 1.947 0.282 1.00 15.62 54 TYR H CA 1
ATOM 2106 C C . TYR B 2 54 ? 38.903 2.945 0.176 1.00 18.28 54 TYR H C 1
ATOM 2107 O O . TYR B 2 54 ? 40.036 2.612 0.516 1.00 17.81 54 TYR H O 1
ATOM 2116 N N . ASP B 2 55 ? 38.613 4.154 -0.308 1.00 19.86 55 ASP H N 1
ATOM 2117 C CA . ASP B 2 55 ? 39.629 5.208 -0.420 1.00 22.03 55 ASP H CA 1
ATOM 2118 C C . ASP B 2 55 ? 39.512 6.276 0.673 1.00 19.71 55 ASP H C 1
ATOM 2119 O O . ASP B 2 55 ? 40.223 7.284 0.649 1.00 20.33 55 ASP H O 1
ATOM 2124 N N . GLY B 2 56 ? 38.617 6.052 1.629 1.00 18.64 56 GLY H N 1
ATOM 2125 C CA . GLY B 2 56 ? 38.453 6.977 2.742 1.00 17.32 56 GLY H CA 1
ATOM 2126 C C . GLY B 2 56 ? 37.494 8.122 2.487 1.00 17.47 56 GLY H C 1
ATOM 2127 O O . GLY B 2 56 ? 37.281 8.954 3.370 1.00 20.47 56 GLY H O 1
ATOM 2128 N N . SER B 2 57 ? 36.909 8.173 1.292 1.00 16.60 57 SER H N 1
ATOM 2129 C CA . SER B 2 57 ? 35.940 9.224 0.994 1.00 16.24 57 SER H CA 1
ATOM 2130 C C . SER B 2 57 ? 34.625 8.951 1.715 1.00 16.50 57 SER H C 1
ATOM 2131 O O . SER B 2 57 ? 34.151 7.809 1.755 1.00 19.29 57 SER H O 1
ATOM 2134 N N . ASN B 2 58 ? 34.045 9.999 2.290 1.00 16.07 58 ASN H N 1
ATOM 2135 C CA . ASN B 2 58 ? 32.792 9.861 3.022 1.00 17.98 58 ASN H CA 1
ATOM 2136 C C . ASN B 2 58 ? 31.561 10.277 2.218 1.00 17.54 58 ASN H C 1
ATOM 2137 O O . ASN B 2 58 ? 31.658 10.984 1.208 1.00 18.82 58 ASN H O 1
ATOM 2142 N N . ASN B 2 59 ? 30.405 9.805 2.671 1.00 16.24 59 ASN H N 1
ATOM 2143 C CA . ASN B 2 59 ? 29.125 10.191 2.111 1.00 17.51 59 ASN H CA 1
ATOM 2144 C C . ASN B 2 59 ? 28.131 10.079 3.253 1.00 17.75 59 ASN H C 1
ATOM 2145 O O . ASN B 2 59 ? 27.959 9.001 3.825 1.00 19.29 59 ASN H O 1
ATOM 2150 N N . TYR B 2 60 ? 27.507 11.197 3.610 1.00 17.05 60 TYR H N 1
ATOM 2151 C CA . TYR B 2 60 ? 26.605 11.241 4.759 1.00 15.50 60 TYR H CA 1
ATOM 2152 C C . TYR B 2 60 ? 25.159 11.500 4.382 1.00 19.16 60 TYR H C 1
ATOM 2153 O O . TYR B 2 60 ? 24.874 12.251 3.440 1.00 19.94 60 TYR H O 1
ATOM 2162 N N . ASN B 2 61 ? 24.247 10.892 5.138 1.00 16.00 61 ASN H N 1
ATOM 2163 C CA . ASN B 2 61 ? 22.841 11.248 5.068 1.00 17.51 61 ASN H CA 1
ATOM 2164 C C . ASN B 2 61 ? 22.713 12.742 5.375 1.00 18.57 61 ASN H C 1
ATOM 2165 O O . ASN B 2 61 ? 23.216 13.199 6.405 1.00 19.21 61 ASN H O 1
ATOM 2170 N N . PRO B 2 62 ? 22.067 13.505 4.469 1.00 21.24 62 PRO H N 1
ATOM 2171 C CA . PRO B 2 62 ? 21.911 14.961 4.626 1.00 27.93 62 PRO H CA 1
ATOM 2172 C C . PRO B 2 62 ? 21.315 15.388 5.969 1.00 28.52 62 PRO H C 1
ATOM 2173 O O . PRO B 2 62 ? 21.631 16.474 6.459 1.00 25.78 62 PRO H O 1
ATOM 2177 N N . SER B 2 63 ? 20.472 14.538 6.554 1.00 25.24 63 SER H N 1
ATOM 2178 C CA . SER B 2 63 ? 19.818 14.840 7.830 1.00 31.52 63 SER H CA 1
ATOM 2179 C C . SER B 2 63 ? 20.782 14.790 9.024 1.00 27.67 63 SER H C 1
ATOM 2180 O O . SER B 2 63 ? 20.447 15.252 10.120 1.00 29.39 63 SER H O 1
ATOM 2183 N N . LEU B 2 64 ? 21.972 14.235 8.800 1.00 21.67 64 LEU H N 1
ATOM 2184 C CA . LEU B 2 64 ? 22.993 14.105 9.839 1.00 22.30 64 LEU H CA 1
ATOM 2185 C C . LEU B 2 64 ? 24.298 14.831 9.505 1.00 27.58 64 LEU H C 1
ATOM 2186 O O . LEU B 2 64 ? 25.175 14.950 10.363 1.00 27.20 64 LEU H O 1
ATOM 2191 N N . LYS B 2 65 ? 24.415 15.323 8.270 1.00 30.01 65 LYS H N 1
ATOM 2192 C CA . LYS B 2 65 ? 25.678 15.871 7.744 1.00 32.86 65 LYS H CA 1
ATOM 2193 C C . LYS B 2 65 ? 26.378 16.898 8.647 1.00 28.61 65 LYS H C 1
ATOM 2194 O O . LYS B 2 65 ? 27.603 17.030 8.602 1.00 33.24 65 LYS H O 1
ATOM 2200 N N . ASN B 2 66 ? 25.601 17.602 9.466 1.00 31.17 66 ASN H N 1
ATOM 2201 C CA . ASN B 2 66 ? 26.137 18.634 10.359 1.00 32.97 66 ASN H CA 1
ATOM 2202 C C . ASN B 2 66 ? 26.691 18.114 11.691 1.00 34.24 66 ASN H C 1
ATOM 2203 O O . ASN B 2 66 ? 27.409 18.832 12.393 1.00 34.49 66 ASN H O 1
ATOM 2208 N N . ARG B 2 67 ? 26.363 16.867 12.025 1.00 26.28 67 ARG H N 1
ATOM 2209 C CA . ARG B 2 67 ? 26.700 16.278 13.324 1.00 28.29 67 ARG H CA 1
ATOM 2210 C C . ARG B 2 67 ? 27.592 15.048 13.205 1.00 22.18 67 ARG H C 1
ATOM 2211 O O . ARG B 2 67 ? 28.258 14.652 14.167 1.00 26.18 67 ARG H O 1
ATOM 2219 N N . ILE B 2 68 ? 27.587 14.438 12.025 1.00 22.20 68 ILE H N 1
ATOM 2220 C CA . ILE B 2 68 ? 28.218 13.137 11.830 1.00 19.93 68 ILE H CA 1
ATOM 2221 C C . ILE B 2 68 ? 29.640 13.227 11.268 1.00 19.39 68 ILE H C 1
ATOM 2222 O O . ILE B 2 68 ? 29.971 14.148 10.510 1.00 23.84 68 ILE H O 1
ATOM 2227 N N . SER B 2 69 ? 30.466 12.263 11.664 1.00 19.72 69 SER H N 1
ATOM 2228 C CA . SER B 2 69 ? 31.797 12.061 11.114 1.00 18.73 69 SER H CA 1
ATOM 2229 C C . SER B 2 69 ? 32.072 10.561 11.028 1.00 21.75 69 SER H C 1
ATOM 2230 O O . SER B 2 69 ? 31.946 9.841 12.022 1.00 23.81 69 SER H O 1
ATOM 2233 N N . ILE B 2 70 ? 32.417 10.092 9.832 1.00 17.23 70 ILE H N 1
ATOM 2234 C CA . ILE B 2 70 ? 32.868 8.715 9.645 1.00 17.83 70 ILE H CA 1
ATOM 2235 C C . ILE B 2 70 ? 34.317 8.733 9.159 1.00 18.42 70 ILE H C 1
ATOM 2236 O O . ILE B 2 70 ? 34.625 9.286 8.102 1.00 19.10 70 ILE H O 1
ATOM 2241 N N . THR B 2 71 ? 35.204 8.160 9.966 1.00 17.33 71 THR H N 1
ATOM 2242 C CA . THR B 2 71 ? 36.625 8.091 9.651 1.00 19.22 71 THR H CA 1
ATOM 2243 C C . THR B 2 71 ? 37.094 6.642 9.758 1.00 20.18 71 THR H C 1
ATOM 2244 O O . THR B 2 71 ? 36.306 5.755 10.092 1.00 19.30 71 THR H O 1
ATOM 2248 N N . ARG B 2 72 ? 38.367 6.399 9.466 1.00 17.47 72 ARG H N 1
ATOM 2249 C CA . ARG B 2 72 ? 38.914 5.043 9.498 1.00 18.09 72 ARG H CA 1
ATOM 2250 C C . ARG B 2 72 ? 40.390 5.012 9.876 1.00 19.63 72 ARG H C 1
ATOM 2251 O O . ARG B 2 72 ? 41.086 6.028 9.802 1.00 21.86 72 ARG H O 1
ATOM 2259 N N . ASP B 2 73 ? 40.845 3.832 10.287 1.00 19.48 73 ASP H N 1
ATOM 2260 C CA . ASP B 2 73 ? 42.260 3.546 10.451 1.00 23.45 73 ASP H CA 1
ATOM 2261 C C . ASP B 2 73 ? 42.582 2.279 9.657 1.00 22.52 73 ASP H C 1
ATOM 2262 O O . ASP B 2 73 ? 42.428 1.166 10.172 1.00 25.54 73 ASP H O 1
ATOM 2267 N N . PRO B 2 74 ? 43.027 2.448 8.396 1.00 25.20 74 PRO H N 1
ATOM 2268 C CA . PRO B 2 74 ? 43.332 1.344 7.480 1.00 27.45 74 PRO H CA 1
ATOM 2269 C C . PRO B 2 74 ? 44.356 0.361 8.044 1.00 26.65 74 PRO H C 1
ATOM 2270 O O . PRO B 2 74 ? 44.269 -0.838 7.777 1.00 29.78 74 PRO H O 1
ATOM 2274 N N . SER B 2 75 ? 45.308 0.870 8.824 1.00 27.79 75 SER H N 1
ATOM 2275 C CA . SER B 2 75 ? 46.358 0.042 9.418 1.00 31.10 75 SER H CA 1
ATOM 2276 C C . SER B 2 75 ? 45.804 -0.950 10.442 1.00 28.72 75 SER H C 1
ATOM 2277 O O . SER B 2 75 ? 46.428 -1.976 10.722 1.00 29.90 75 SER H O 1
ATOM 2280 N N . LYS B 2 76 ? 44.628 -0.641 10.986 1.00 26.19 76 LYS H N 1
ATOM 2281 C CA . LYS B 2 76 ? 43.990 -1.475 12.004 1.00 23.26 76 LYS H CA 1
ATOM 2282 C C . LYS B 2 76 ? 42.702 -2.127 11.508 1.00 22.39 76 LYS H C 1
ATOM 2283 O O . LYS B 2 76 ? 42.050 -2.859 12.257 1.00 25.54 76 LYS H O 1
ATOM 2289 N N . ASP B 2 77 ? 42.354 -1.865 10.248 1.00 19.78 77 ASP H N 1
ATOM 2290 C CA . ASP B 2 77 ? 41.089 -2.317 9.656 1.00 20.91 77 ASP H CA 1
ATOM 2291 C C . ASP B 2 77 ? 39.897 -2.006 10.557 1.00 19.45 77 ASP H C 1
ATOM 2292 O O . ASP B 2 77 ? 39.055 -2.869 10.849 1.00 20.81 77 ASP H O 1
ATOM 2297 N N . GLN B 2 78 ? 39.855 -0.754 11.001 1.00 19.14 78 GLN H N 1
ATOM 2298 C CA . GLN B 2 78 ? 38.773 -0.236 11.816 1.00 17.23 78 GLN H CA 1
ATOM 2299 C C . GLN B 2 78 ? 38.211 1.000 11.137 1.00 19.90 78 GLN H C 1
ATOM 2300 O O . GLN B 2 78 ? 38.947 1.760 10.508 1.00 19.32 78 GLN H O 1
ATOM 2306 N N . PHE B 2 79 ? 36.903 1.186 11.239 1.00 17.94 79 PHE H N 1
ATOM 2307 C CA . PHE B 2 79 ? 36.321 2.479 10.904 1.00 16.14 79 PHE H CA 1
ATOM 2308 C C . PHE B 2 79 ? 35.407 2.954 12.022 1.00 18.46 79 PHE H C 1
ATOM 2309 O O . PHE B 2 79 ? 34.972 2.162 12.865 1.00 19.48 79 PHE H O 1
ATOM 2317 N N . PHE B 2 80 ? 35.152 4.256 12.048 1.00 16.94 80 PHE H N 1
ATOM 2318 C CA . PHE B 2 80 ? 34.590 4.888 13.231 1.00 18.65 80 PHE H CA 1
ATOM 2319 C C . PHE B 2 80 ? 33.365 5.722 12.918 1.00 17.60 80 PHE H C 1
ATOM 2320 O O . PHE B 2 80 ? 33.243 6.289 11.831 1.00 19.96 80 PHE H O 1
ATOM 2328 N N . LEU B 2 81 ? 32.453 5.777 13.880 1.00 16.16 81 LEU H N 1
ATOM 2329 C CA . LEU B 2 81 ? 31.334 6.699 13.829 1.00 14.93 81 LEU H CA 1
ATOM 2330 C C . LEU B 2 81 ? 31.457 7.682 14.978 1.00 18.18 81 LEU H C 1
ATOM 2331 O O . LEU B 2 81 ? 31.591 7.279 16.132 1.00 19.18 81 LEU H O 1
ATOM 2336 N N . ASN B 2 82 ? 31.423 8.970 14.655 1.00 19.10 82 ASN H N 1
ATOM 2337 C CA . ASN B 2 82 ? 31.306 10.005 15.670 1.00 23.54 82 ASN H CA 1
ATOM 2338 C C . ASN B 2 82 ? 30.073 10.846 15.393 1.00 24.28 82 ASN H C 1
ATOM 2339 O O . ASN B 2 82 ? 29.946 11.445 14.322 1.00 31.50 82 ASN H O 1
ATOM 2344 N N . LEU B 2 83 ? 29.155 10.862 16.355 1.00 26.23 83 LEU H N 1
ATOM 2345 C CA . LEU B 2 83 ? 27.935 11.650 16.256 1.00 23.56 83 LEU H CA 1
ATOM 2346 C C . LEU B 2 83 ? 27.913 12.671 17.393 1.00 29.69 83 LEU H C 1
ATOM 2347 O O . LEU B 2 83 ? 27.800 12.308 18.567 1.00 31.25 83 LEU H O 1
ATOM 2352 N N . ASN B 2 84 ? 28.040 13.944 17.029 1.00 30.47 84 ASN H N 1
ATOM 2353 C CA . ASN B 2 84 ? 28.095 15.035 18.000 1.00 30.30 84 ASN H CA 1
ATOM 2354 C C . ASN B 2 84 ? 26.724 15.490 18.485 1.00 27.01 84 ASN H C 1
ATOM 2355 O O . ASN B 2 84 ? 25.709 15.245 17.831 1.00 27.29 84 ASN H O 1
ATOM 2360 N N . SER B 2 85 ? 26.715 16.161 19.638 1.00 29.66 85 SER H N 1
ATOM 2361 C CA . SER B 2 85 ? 25.518 16.802 20.191 1.00 31.71 85 SER H CA 1
ATOM 2362 C C . SER B 2 85 ? 24.294 15.887 20.163 1.00 30.29 85 SER H C 1
ATOM 2363 O O . SER B 2 85 ? 23.248 16.249 19.616 1.00 32.23 85 SER H O 1
ATOM 2366 N N . VAL B 2 86 ? 24.434 14.702 20.752 1.00 28.55 86 VAL H N 1
ATOM 2367 C CA . VAL B 2 86 ? 23.358 13.708 20.730 1.00 30.11 86 VAL H CA 1
ATOM 2368 C C . VAL B 2 86 ? 22.159 14.121 21.584 1.00 32.67 86 VAL H C 1
ATOM 2369 O O . VAL B 2 86 ? 22.307 14.839 22.576 1.00 33.35 86 VAL H O 1
ATOM 2373 N N . THR B 2 87 ? 20.974 13.687 21.163 1.00 26.72 87 THR H N 1
ATOM 2374 C CA . THR B 2 87 ? 19.746 13.868 21.929 1.00 28.09 87 THR H CA 1
ATOM 2375 C C . THR B 2 87 ? 19.110 12.497 22.149 1.00 29.08 87 THR H C 1
ATOM 2376 O O . THR B 2 87 ? 19.615 11.487 21.643 1.00 26.49 87 THR H O 1
ATOM 2380 N N . THR B 2 88 ? 18.008 12.470 22.896 1.00 30.31 88 THR H N 1
ATOM 2381 C CA . THR B 2 88 ? 17.243 11.244 23.137 1.00 31.86 88 THR H CA 1
ATOM 2382 C C . THR B 2 88 ? 16.836 10.542 21.831 1.00 31.73 88 THR H C 1
ATOM 2383 O O . THR B 2 88 ? 16.705 9.317 21.795 1.00 32.15 88 THR H O 1
ATOM 2387 N N . GLU B 2 89 ? 16.668 11.329 20.767 1.00 30.11 89 GLU H N 1
ATOM 2388 C CA . GLU B 2 89 ? 16.277 10.827 19.448 1.00 32.75 89 GLU H CA 1
ATOM 2389 C C . GLU B 2 89 ? 17.352 9.954 18.791 1.00 26.19 89 GLU H C 1
ATOM 2390 O O . GLU B 2 89 ? 17.073 9.251 17.817 1.00 28.83 89 GLU H O 1
ATOM 2396 N N . ASP B 2 90 ? 18.572 10.007 19.323 1.00 24.29 90 ASP H N 1
ATOM 2397 C CA . ASP B 2 90 ? 19.686 9.210 18.807 1.00 21.98 90 ASP H CA 1
ATOM 2398 C C . ASP B 2 90 ? 19.793 7.826 19.457 1.00 22.35 90 ASP H C 1
ATOM 2399 O O . ASP B 2 90 ? 20.687 7.045 19.119 1.00 20.00 90 ASP H O 1
ATOM 2404 N N . THR B 2 91 ? 18.888 7.530 20.390 1.00 21.48 91 THR H N 1
ATOM 2405 C CA . THR B 2 91 ? 18.791 6.196 20.980 1.00 18.04 91 THR H CA 1
ATOM 2406 C C . THR B 2 91 ? 18.426 5.213 19.873 1.00 17.88 91 THR H C 1
ATOM 2407 O O . THR B 2 91 ? 17.419 5.390 19.192 1.00 18.33 91 THR H O 1
ATOM 2411 N N . ALA B 2 92 ? 19.264 4.194 19.690 1.00 16.12 92 ALA H N 1
ATOM 2412 C CA . ALA B 2 92 ? 19.117 3.263 18.569 1.00 16.71 92 ALA H CA 1
ATOM 2413 C C . ALA B 2 92 ? 20.096 2.113 18.693 1.00 14.65 92 ALA H C 1
ATOM 2414 O O . ALA B 2 92 ? 21.029 2.163 19.499 1.00 17.01 92 ALA H O 1
ATOM 2416 N N . THR B 2 93 ? 19.869 1.068 17.902 1.00 13.98 93 THR H N 1
ATOM 2417 C CA . THR B 2 93 ? 20.867 0.026 17.720 1.00 14.81 93 THR H CA 1
ATOM 2418 C C . THR B 2 93 ? 21.664 0.379 16.475 1.00 13.90 93 THR H C 1
ATOM 2419 O O . THR B 2 93 ? 21.098 0.588 15.403 1.00 13.86 93 THR H O 1
ATOM 2423 N N . TYR B 2 94 ? 22.978 0.457 16.644 1.00 14.38 94 TYR H N 1
ATOM 2424 C CA . TYR B 2 94 ? 23.885 0.873 15.588 1.00 14.24 94 TYR H CA 1
ATOM 2425 C C . TYR B 2 94 ? 24.587 -0.318 14.962 1.00 14.28 94 TYR H C 1
ATOM 2426 O O . TYR B 2 94 ? 25.192 -1.136 15.664 1.00 14.52 94 TYR H O 1
ATOM 2435 N N . TYR B 2 95 ? 24.483 -0.411 13.639 1.00 12.42 95 TYR H N 1
ATOM 2436 C CA . TYR B 2 95 ? 25.131 -1.473 12.874 1.00 12.53 95 TYR H CA 1
ATOM 2437 C C . TYR B 2 95 ? 26.194 -0.908 11.958 1.00 13.79 95 TYR H C 1
ATOM 2438 O O . TYR B 2 95 ? 26.002 0.141 11.332 1.00 13.55 95 TYR H O 1
ATOM 2447 N N . CYS B 2 96 ? 27.318 -1.606 11.872 1.00 14.08 96 CYS H N 1
ATOM 2448 C CA . CYS B 2 96 ? 28.259 -1.355 10.794 1.00 13.90 96 CYS H CA 1
ATOM 2449 C C . CYS B 2 96 ? 28.146 -2.467 9.753 1.00 13.92 96 CYS H C 1
ATOM 2450 O O . CYS B 2 96 ? 27.835 -3.621 10.090 1.00 14.45 96 CYS H O 1
ATOM 2453 N N . THR B 2 97 ? 28.357 -2.113 8.487 1.00 14.15 97 THR H N 1
ATOM 2454 C CA . THR B 2 97 ? 28.189 -3.064 7.382 1.00 14.66 97 THR H CA 1
ATOM 2455 C C . THR B 2 97 ? 29.262 -2.891 6.321 1.00 14.70 97 THR H C 1
ATOM 2456 O O . THR B 2 97 ? 29.847 -1.811 6.178 1.00 17.47 97 THR H O 1
ATOM 2460 N N . ARG B 2 98 ? 29.519 -3.967 5.584 1.00 14.23 98 ARG H N 1
ATOM 2461 C CA . ARG B 2 98 ? 30.302 -3.886 4.364 1.00 13.98 98 ARG H CA 1
ATOM 2462 C C . ARG B 2 98 ? 29.321 -4.042 3.214 1.00 14.79 98 ARG H C 1
ATOM 2463 O O . ARG B 2 98 ? 28.754 -5.120 3.007 1.00 15.85 98 ARG H O 1
ATOM 2471 N N . GLY B 2 99 ? 29.085 -2.950 2.493 1.00 14.07 99 GLY H N 1
ATOM 2472 C CA . GLY B 2 99 ? 28.006 -2.909 1.512 1.00 12.12 99 GLY H CA 1
ATOM 2473 C C . GLY B 2 99 ? 26.695 -3.297 2.179 1.00 12.87 99 GLY H C 1
ATOM 2474 O O . GLY B 2 99 ? 26.467 -2.974 3.342 1.00 14.58 99 GLY H O 1
ATOM 2475 N N . SER B 2 100 ? 25.847 -4.011 1.448 1.00 12.87 100 SER H N 1
ATOM 2476 C CA . SER B 2 100 ? 24.564 -4.480 1.986 1.00 12.65 100 SER H CA 1
ATOM 2477 C C . SER B 2 100 ? 24.634 -5.921 2.502 1.00 12.67 100 SER H C 1
ATOM 2478 O O . SER B 2 100 ? 23.689 -6.404 3.139 1.00 12.72 100 SER H O 1
ATOM 2481 N N . LEU B 2 101 ? 25.758 -6.588 2.245 1.00 13.76 101 LEU H N 1
ATOM 2482 C CA . LEU B 2 101 ? 25.854 -8.037 2.418 1.00 14.61 101 LEU H CA 1
ATOM 2483 C C . LEU B 2 101 ? 26.349 -8.491 3.788 1.00 16.06 101 LEU H C 1
ATOM 2484 O O . LEU B 2 101 ? 25.853 -9.480 4.324 1.00 18.01 101 LEU H O 1
ATOM 2489 N N . VAL B 2 102 ? 27.341 -7.798 4.341 1.00 15.50 102 VAL H N 1
ATOM 2490 C CA . VAL B 2 102 ? 27.953 -8.228 5.602 1.00 15.58 102 VAL H CA 1
ATOM 2491 C C . VAL B 2 102 ? 27.622 -7.253 6.724 1.00 15.95 102 VAL H C 1
ATOM 2492 O O . VAL B 2 102 ? 27.923 -6.066 6.626 1.00 16.19 102 VAL H O 1
ATOM 2496 N N . TRP B 2 103 ? 27.007 -7.768 7.787 1.00 15.48 103 TRP H N 1
ATOM 2497 C CA . TRP B 2 103 ? 26.533 -6.951 8.898 1.00 15.24 103 TRP H CA 1
ATOM 2498 C C . TRP B 2 103 ? 27.213 -7.332 10.199 1.00 13.69 103 TRP H C 1
ATOM 2499 O O . TRP B 2 103 ? 27.452 -8.516 10.462 1.00 16.35 103 TRP H O 1
ATOM 2510 N N . GLY B 2 104 ? 27.491 -6.332 11.032 1.00 13.95 104 GLY H N 1
ATOM 2511 C CA . GLY B 2 104 ? 27.872 -6.582 12.416 1.00 14.56 104 GLY H CA 1
ATOM 2512 C C . GLY B 2 104 ? 26.668 -7.061 13.213 1.00 15.93 104 GLY H C 1
ATOM 2513 O O . GLY B 2 104 ? 25.564 -7.177 12.671 1.00 17.64 104 GLY H O 1
ATOM 2514 N N . GLN B 2 105 ? 26.872 -7.338 14.496 1.00 16.48 105 GLN H N 1
ATOM 2515 C CA . GLN B 2 105 ? 25.794 -7.838 15.350 1.00 19.32 105 GLN H CA 1
ATOM 2516 C C . GLN B 2 105 ? 24.920 -6.708 15.892 1.00 17.66 105 GLN H C 1
ATOM 2517 O O . GLN B 2 105 ? 23.832 -6.952 16.421 1.00 18.10 105 GLN H O 1
ATOM 2523 N N . GLY B 2 106 ? 25.396 -5.473 15.754 1.00 16.87 106 GLY H N 1
ATOM 2524 C CA . GLY B 2 106 ? 24.679 -4.318 16.280 1.00 16.21 106 GLY H CA 1
ATOM 2525 C C . GLY B 2 106 ? 25.021 -4.048 17.727 1.00 20.22 106 GLY H C 1
ATOM 2526 O O . GLY B 2 106 ? 25.295 -4.976 18.495 1.00 21.10 106 GLY H O 1
ATOM 2527 N N . THR B 2 107 ? 25.014 -2.771 18.095 1.00 16.15 107 THR H N 1
ATOM 2528 C CA . THR B 2 107 ? 25.239 -2.370 19.475 1.00 17.91 107 THR H CA 1
ATOM 2529 C C . THR B 2 107 ? 24.235 -1.286 19.881 1.00 18.90 107 THR H C 1
ATOM 2530 O O . THR B 2 107 ? 24.076 -0.275 19.191 1.00 17.61 107 THR H O 1
ATOM 2534 N N . LEU B 2 108 ? 23.526 -1.524 20.980 1.00 18.68 108 LEU H N 1
ATOM 2535 C CA . LEU B 2 108 ? 22.527 -0.578 21.457 1.00 16.58 108 LEU H CA 1
ATOM 2536 C C . LEU B 2 108 ? 23.186 0.600 22.159 1.00 15.44 108 LEU H C 1
ATOM 2537 O O . LEU B 2 108 ? 24.037 0.420 23.033 1.00 16.73 108 LEU H O 1
ATOM 2542 N N . VAL B 2 109 ? 22.798 1.803 21.754 1.00 16.46 109 VAL H N 1
ATOM 2543 C CA . VAL B 2 109 ? 23.227 3.017 22.440 1.00 17.20 109 VAL H CA 1
ATOM 2544 C C . VAL B 2 109 ? 21.991 3.776 22.907 1.00 16.63 109 VAL H C 1
ATOM 2545 O O . VAL B 2 109 ? 21.123 4.133 22.106 1.00 18.15 109 VAL H O 1
ATOM 2549 N N . THR B 2 110 ? 21.918 3.999 24.215 1.00 19.31 110 THR H N 1
ATOM 2550 C CA . THR B 2 110 ? 20.853 4.793 24.814 1.00 18.78 110 THR H CA 1
ATOM 2551 C C . THR B 2 110 ? 21.394 6.181 25.130 1.00 18.87 110 THR H C 1
ATOM 2552 O O . THR B 2 110 ? 22.454 6.314 25.742 1.00 21.53 110 THR H O 1
ATOM 2556 N N . VAL B 2 111 ? 20.674 7.210 24.696 1.00 19.02 111 VAL H N 1
ATOM 2557 C CA . VAL B 2 111 ? 21.048 8.581 25.034 1.00 19.23 111 VAL H CA 1
ATOM 2558 C C . VAL B 2 111 ? 20.071 9.106 26.080 1.00 18.72 111 VAL H C 1
ATOM 2559 O O . VAL B 2 111 ? 18.871 9.208 25.827 1.00 21.30 111 VAL H O 1
ATOM 2563 N N . SER B 2 112 ? 20.605 9.413 27.259 1.00 20.18 112 SER H N 1
ATOM 2564 C CA . SER B 2 112 ? 19.809 9.866 28.398 1.00 19.94 112 SER H CA 1
ATOM 2565 C C . SER B 2 112 ? 20.703 10.492 29.454 1.00 19.77 112 SER H C 1
ATOM 2566 O O . SER B 2 112 ? 21.860 10.095 29.604 1.00 21.13 112 SER H O 1
ATOM 2569 N N . ALA B 2 113 ? 20.158 11.460 30.190 1.00 19.04 113 ALA H N 1
ATOM 2570 C CA . ALA B 2 113 ? 20.868 12.073 31.312 1.00 20.35 113 ALA H CA 1
ATOM 2571 C C . ALA B 2 113 ? 20.748 11.235 32.592 1.00 20.90 113 ALA H C 1
ATOM 2572 O O . ALA B 2 113 ? 21.444 11.498 33.580 1.00 24.53 113 ALA H O 1
ATOM 2574 N N . ALA B 2 114 ? 19.878 10.226 32.562 1.00 20.27 114 ALA H N 1
ATOM 2575 C CA . ALA B 2 114 ? 19.607 9.372 33.721 1.00 20.86 114 ALA H CA 1
ATOM 2576 C C . ALA B 2 114 ? 20.781 8.470 34.087 1.00 22.00 114 ALA H C 1
ATOM 2577 O O . ALA B 2 114 ? 21.539 8.035 33.219 1.00 24.83 114 ALA H O 1
ATOM 2579 N N . SER B 2 115 ? 20.911 8.186 35.378 1.00 22.91 115 SER H N 1
ATOM 2580 C CA . SER B 2 115 ? 22.003 7.363 35.883 1.00 23.17 115 SER H CA 1
ATOM 2581 C C . SER B 2 115 ? 21.748 5.879 35.663 1.00 20.38 115 SER H C 1
ATOM 2582 O O . SER B 2 115 ? 20.602 5.431 35.635 1.00 21.28 115 SER H O 1
ATOM 2585 N N . THR B 2 116 ? 22.830 5.125 35.509 1.00 19.52 116 THR H N 1
ATOM 2586 C CA . THR B 2 116 ? 22.768 3.673 35.472 1.00 20.41 116 THR H CA 1
ATOM 2587 C C . THR B 2 116 ? 22.175 3.151 36.787 1.00 21.03 116 THR H C 1
ATOM 2588 O O . THR B 2 116 ? 22.496 3.661 37.863 1.00 24.30 116 THR H O 1
ATOM 2592 N N . LYS B 2 117 ? 21.298 2.150 36.687 1.00 20.65 117 LYS H N 1
ATOM 2593 C CA . LYS B 2 117 ? 20.620 1.581 37.850 1.00 19.21 117 LYS H CA 1
ATOM 2594 C C . LYS B 2 117 ? 20.408 0.078 37.687 1.00 16.17 117 LYS H C 1
ATOM 2595 O O . LYS B 2 117 ? 19.838 -0.372 36.693 1.00 17.32 117 LYS H O 1
ATOM 2601 N N . GLY B 2 118 ? 20.874 -0.696 38.664 1.00 17.12 118 GLY H N 1
ATOM 2602 C CA . GLY B 2 118 ? 20.682 -2.139 38.656 1.00 17.29 118 GLY H CA 1
ATOM 2603 C C . GLY B 2 118 ? 19.264 -2.562 39.012 1.00 19.59 118 GLY H C 1
ATOM 2604 O O . GLY B 2 118 ? 18.558 -1.834 39.711 1.00 20.27 118 GLY H O 1
ATOM 2605 N N . PRO B 2 119 ? 18.845 -3.753 38.542 1.00 20.13 119 PRO H N 1
ATOM 2606 C CA . PRO B 2 119 ? 17.481 -4.235 38.772 1.00 21.00 119 PRO H CA 1
ATOM 2607 C C . PRO B 2 119 ? 17.244 -4.813 40.164 1.00 20.36 119 PRO H C 1
ATOM 2608 O O . PRO B 2 119 ? 18.183 -5.265 40.832 1.00 21.50 119 PRO H O 1
ATOM 2612 N N . SER B 2 120 ? 15.984 -4.765 40.585 1.00 19.13 120 SER H N 1
ATOM 2613 C CA . SER B 2 120 ? 15.469 -5.605 41.650 1.00 17.61 120 SER H CA 1
ATOM 2614 C C . SER B 2 120 ? 14.999 -6.893 40.993 1.00 19.09 120 SER H C 1
ATOM 2615 O O . SER B 2 120 ? 14.478 -6.864 39.875 1.00 22.39 120 SER H O 1
ATOM 2618 N N . VAL B 2 121 ? 15.191 -8.022 41.669 1.00 16.66 121 VAL H N 1
ATOM 2619 C CA . VAL B 2 121 ? 14.712 -9.296 41.147 1.00 16.61 121 VAL H CA 1
ATOM 2620 C C . VAL B 2 121 ? 13.748 -9.928 42.143 1.00 17.13 121 VAL H C 1
ATOM 2621 O O . VAL B 2 121 ? 14.131 -10.267 43.264 1.00 20.67 121 VAL H O 1
ATOM 2625 N N . PHE B 2 122 ? 12.492 -10.061 41.727 1.00 15.50 122 PHE H N 1
ATOM 2626 C CA . PHE B 2 122 ? 11.438 -10.603 42.579 1.00 16.86 122 PHE H CA 1
ATOM 2627 C C . PHE B 2 122 ? 10.954 -11.937 42.021 1.00 19.88 122 PHE H C 1
ATOM 2628 O O . PHE B 2 122 ? 10.878 -12.106 40.805 1.00 19.46 122 PHE H O 1
ATOM 2636 N N . PRO B 2 123 ? 10.626 -12.895 42.904 1.00 19.12 123 PRO H N 1
ATOM 2637 C CA . PRO B 2 123 ? 10.134 -14.189 42.429 1.00 19.95 123 PRO H CA 1
ATOM 2638 C C . PRO B 2 123 ? 8.687 -14.138 41.949 1.00 19.08 123 PRO H C 1
ATOM 2639 O O . PRO B 2 123 ? 7.868 -13.395 42.502 1.00 22.71 123 PRO H O 1
ATOM 2643 N N . LEU B 2 124 ? 8.396 -14.909 40.905 1.00 18.47 124 LEU H N 1
ATOM 2644 C CA . LEU B 2 124 ? 7.028 -15.191 40.497 1.00 19.65 124 LEU H CA 1
ATOM 2645 C C . LEU B 2 124 ? 6.782 -16.648 40.870 1.00 18.38 124 LEU H C 1
ATOM 2646 O O . LEU B 2 124 ? 7.103 -17.563 40.109 1.00 19.82 124 LEU H O 1
ATOM 2651 N N . ALA B 2 125 ? 6.231 -16.854 42.065 1.00 21.60 125 ALA H N 1
ATOM 2652 C CA . ALA B 2 125 ? 6.157 -18.186 42.666 1.00 22.86 125 ALA H CA 1
ATOM 2653 C C . ALA B 2 125 ? 5.083 -19.070 42.032 1.00 23.94 125 ALA H C 1
ATOM 2654 O O . ALA B 2 125 ? 3.993 -18.590 41.721 1.00 26.65 125 ALA H O 1
ATOM 2656 N N . PRO B 2 126 ? 5.391 -20.367 41.835 1.00 21.95 126 PRO H N 1
ATOM 2657 C CA . PRO B 2 126 ? 4.380 -21.286 41.312 1.00 26.39 126 PRO H CA 1
ATOM 2658 C C . PRO B 2 126 ? 3.249 -21.497 42.320 1.00 35.18 126 PRO H C 1
ATOM 2659 O O . PRO B 2 126 ? 3.505 -21.606 43.522 1.00 34.85 126 PRO H O 1
ATOM 2663 N N . SER B 2 127 ? 2.013 -21.535 41.826 1.00 41.30 127 SER H N 1
ATOM 2664 C CA . SER B 2 127 ? 0.833 -21.701 42.675 1.00 46.45 127 SER H CA 1
ATOM 2665 C C . SER B 2 127 ? 0.554 -23.172 42.972 1.00 43.35 127 SER H C 1
ATOM 2666 O O . SER B 2 127 ? 1.463 -23.936 43.295 1.00 47.38 127 SER H O 1
ATOM 2668 N N . GLY B 2 134 ? -0.557 -31.057 36.150 1.00 42.37 134 GLY H N 1
ATOM 2669 C CA . GLY B 2 134 ? 0.369 -31.301 35.054 1.00 46.47 134 GLY H CA 1
ATOM 2670 C C . GLY B 2 134 ? 1.602 -30.422 35.130 1.00 55.58 134 GLY H C 1
ATOM 2671 O O . GLY B 2 134 ? 2.634 -30.832 35.666 1.00 44.91 134 GLY H O 1
ATOM 2672 N N . THR B 2 135 ? 1.492 -29.209 34.592 1.00 45.28 135 THR H N 1
ATOM 2673 C CA . THR B 2 135 ? 2.617 -28.273 34.561 1.00 50.48 135 THR H CA 1
ATOM 2674 C C . THR B 2 135 ? 2.380 -27.040 35.433 1.00 38.28 135 THR H C 1
ATOM 2675 O O . THR B 2 135 ? 1.242 -26.613 35.635 1.00 39.48 135 THR H O 1
ATOM 2679 N N . ALA B 2 136 ? 3.469 -26.481 35.950 1.00 30.84 136 ALA H N 1
ATOM 2680 C CA . ALA B 2 136 ? 3.419 -25.266 36.752 1.00 32.27 136 ALA H CA 1
ATOM 2681 C C . ALA B 2 136 ? 4.257 -24.179 36.097 1.00 27.36 136 ALA H C 1
ATOM 2682 O O . ALA B 2 136 ? 5.280 -24.468 35.474 1.00 32.60 136 ALA H O 1
ATOM 2684 N N . ALA B 2 137 ? 3.819 -22.931 36.230 1.00 24.69 137 ALA H N 1
ATOM 2685 C CA . ALA B 2 137 ? 4.591 -21.801 35.730 1.00 22.90 137 ALA H CA 1
ATOM 2686 C C . ALA B 2 137 ? 5.199 -21.005 36.879 1.00 24.76 137 ALA H C 1
ATOM 2687 O O . ALA B 2 137 ? 4.567 -20.797 37.917 1.00 24.54 137 ALA H O 1
ATOM 2689 N N . LEU B 2 138 ? 6.438 -20.576 36.681 1.00 22.02 138 LEU H N 1
ATOM 2690 C CA . LEU B 2 138 ? 7.143 -19.737 37.641 1.00 20.33 138 LEU H CA 1
ATOM 2691 C C . LEU B 2 138 ? 8.056 -18.788 36.878 1.00 19.55 138 LEU H C 1
ATOM 2692 O O . LEU B 2 138 ? 8.247 -18.945 35.668 1.00 21.86 138 LEU H O 1
ATOM 2697 N N . GLY B 2 139 ? 8.620 -17.808 37.574 1.00 15.96 139 GLY H N 1
ATOM 2698 C CA . GLY B 2 139 ? 9.497 -16.859 36.920 1.00 15.75 139 GLY H CA 1
ATOM 2699 C C . GLY B 2 139 ? 10.164 -15.858 37.833 1.00 16.47 139 GLY H C 1
ATOM 2700 O O . GLY B 2 139 ? 10.152 -16.002 39.057 1.00 18.18 139 GLY H O 1
ATOM 2701 N N . CYS B 2 140 ? 10.757 -14.846 37.211 1.00 16.09 140 CYS H N 1
ATOM 2702 C CA . CYS B 2 140 ? 11.379 -13.741 37.918 1.00 18.33 140 CYS H CA 1
ATOM 2703 C C . CYS B 2 140 ? 10.949 -12.432 37.291 1.00 19.55 140 CYS H C 1
ATOM 2704 O O . CYS B 2 140 ? 10.900 -12.305 36.062 1.00 19.25 140 CYS H O 1
ATOM 2707 N N . LEU B 2 141 ? 10.621 -11.472 38.148 1.00 16.32 141 LEU H N 1
ATOM 2708 C CA . LEU B 2 141 ? 10.323 -10.117 37.730 1.00 17.87 141 LEU H CA 1
ATOM 2709 C C . LEU B 2 141 ? 11.573 -9.280 37.944 1.00 15.31 141 LEU H C 1
ATOM 2710 O O . LEU B 2 141 ? 12.041 -9.114 39.075 1.00 17.21 141 LEU H O 1
ATOM 2715 N N . VAL B 2 142 ? 12.119 -8.782 36.840 1.00 15.26 142 VAL H N 1
ATOM 2716 C CA . VAL B 2 142 ? 13.351 -8.006 36.838 1.00 17.34 142 VAL H CA 1
ATOM 2717 C C . VAL B 2 142 ? 12.959 -6.543 36.651 1.00 18.50 142 VAL H C 1
ATOM 2718 O O . VAL B 2 142 ? 12.646 -6.108 35.539 1.00 18.34 142 VAL H O 1
ATOM 2722 N N . LYS B 2 143 ? 12.964 -5.794 37.752 1.00 17.45 143 LYS H N 1
ATOM 2723 C CA . LYS B 2 143 ? 12.298 -4.496 37.793 1.00 19.04 143 LYS H CA 1
ATOM 2724 C C . LYS B 2 143 ? 13.231 -3.342 38.139 1.00 17.86 143 LYS H C 1
ATOM 2725 O O . LYS B 2 143 ? 14.113 -3.480 38.989 1.00 18.93 143 LYS H O 1
ATOM 2731 N N . ASP B 2 144 ? 13.016 -2.212 37.463 1.00 16.39 144 ASP H N 1
ATOM 2732 C CA . ASP B 2 144 ? 13.619 -0.924 37.806 1.00 16.08 144 ASP H CA 1
ATOM 2733 C C . ASP B 2 144 ? 15.110 -0.845 37.490 1.00 17.07 144 ASP H C 1
ATOM 2734 O O . ASP B 2 144 ? 15.917 -0.475 38.348 1.00 19.89 144 ASP H O 1
ATOM 2739 N N . TYR B 2 145 ? 15.462 -1.171 36.250 1.00 15.94 145 TYR H N 1
ATOM 2740 C CA . TYR B 2 145 ? 16.855 -1.069 35.805 1.00 15.41 145 TYR H CA 1
ATOM 2741 C C . TYR B 2 145 ? 17.001 -0.090 34.645 1.00 18.63 145 TYR H C 1
ATOM 2742 O O . TYR B 2 145 ? 16.033 0.208 33.951 1.00 17.12 145 TYR H O 1
ATOM 2751 N N . PHE B 2 146 ? 18.220 0.409 34.447 1.00 17.59 146 PHE H N 1
ATOM 2752 C CA . PHE B 2 146 ? 18.518 1.327 33.355 1.00 17.84 146 PHE H CA 1
ATOM 2753 C C . PHE B 2 146 ? 20.024 1.356 33.109 1.00 17.95 146 PHE H C 1
ATOM 2754 O O . PHE B 2 146 ? 20.796 1.337 34.067 1.00 17.68 146 PHE H O 1
ATOM 2762 N N . PRO B 2 147 ? 20.451 1.367 31.832 1.00 16.50 147 PRO H N 1
ATOM 2763 C CA . PRO B 2 147 ? 19.653 1.206 30.619 1.00 17.17 147 PRO H CA 1
ATOM 2764 C C . PRO B 2 147 ? 19.499 -0.267 30.237 1.00 15.20 147 PRO H C 1
ATOM 2765 O O . PRO B 2 147 ? 19.934 -1.154 30.978 1.00 16.51 147 PRO H O 1
ATOM 2769 N N . GLU B 2 148 ? 18.878 -0.519 29.089 1.00 16.76 148 GLU H N 1
ATOM 2770 C CA . GLU B 2 148 ? 18.885 -1.842 28.480 1.00 17.20 148 GLU H CA 1
ATOM 2771 C C . GLU B 2 148 ? 20.320 -2.228 28.113 1.00 19.80 148 GLU H C 1
ATOM 2772 O O . GLU B 2 148 ? 21.158 -1.348 27.928 1.00 19.75 148 GLU H O 1
ATOM 2778 N N . PRO B 2 149 ? 20.612 -3.540 28.005 1.00 17.72 149 PRO H N 1
ATOM 2779 C CA . PRO B 2 149 ? 19.727 -4.673 28.229 1.00 19.73 149 PRO H CA 1
ATOM 2780 C C . PRO B 2 149 ? 20.019 -5.426 29.524 1.00 21.73 149 PRO H C 1
ATOM 2781 O O . PRO B 2 149 ? 21.024 -5.164 30.196 1.00 19.98 149 PRO H O 1
ATOM 2785 N N . VAL B 2 150 ? 19.123 -6.346 29.868 1.00 17.92 150 VAL H N 1
ATOM 2786 C CA . VAL B 2 150 ? 19.422 -7.400 30.826 1.00 19.87 150 VAL H CA 1
ATOM 2787 C C . VAL B 2 150 ? 19.357 -8.740 30.104 1.00 21.28 150 VAL H C 1
ATOM 2788 O O . VAL B 2 150 ? 18.654 -8.884 29.097 1.00 23.70 150 VAL H O 1
ATOM 2792 N N . THR B 2 151 ? 20.107 -9.711 30.610 1.00 20.84 151 THR H N 1
ATOM 2793 C CA . THR B 2 151 ? 19.952 -11.086 30.164 1.00 24.02 151 THR H CA 1
ATOM 2794 C C . THR B 2 151 ? 19.497 -11.930 31.340 1.00 21.69 151 THR H C 1
ATOM 2795 O O . THR B 2 151 ? 19.863 -11.665 32.489 1.00 21.65 151 THR H O 1
ATOM 2799 N N . VAL B 2 152 ? 18.677 -12.931 31.048 1.00 19.38 152 VAL H N 1
ATOM 2800 C CA . VAL B 2 152 ? 18.202 -13.861 32.064 1.00 20.27 152 VAL H CA 1
ATOM 2801 C C . VAL B 2 152 ? 18.425 -15.287 31.593 1.00 21.16 152 VAL H C 1
ATOM 2802 O O . VAL B 2 152 ? 18.004 -15.664 30.498 1.00 22.98 152 VAL H O 1
ATOM 2806 N N . SER B 2 153 ? 19.109 -16.068 32.420 1.00 17.39 153 SER H N 1
ATOM 2807 C CA . SER B 2 153 ? 19.193 -17.506 32.224 1.00 18.90 153 SER H CA 1
ATOM 2808 C C . SER B 2 153 ? 18.545 -18.220 33.411 1.00 17.67 153 SER H C 1
ATOM 2809 O O . SER B 2 153 ? 18.214 -17.595 34.423 1.00 19.43 153 SER H O 1
ATOM 2812 N N . TRP B 2 154 ? 18.344 -19.527 33.272 1.00 17.34 154 TRP H N 1
ATOM 2813 C CA . TRP B 2 154 ? 17.770 -20.335 34.335 1.00 19.65 154 TRP H CA 1
ATOM 2814 C C . TRP B 2 154 ? 18.687 -21.504 34.652 1.00 20.37 154 TRP H C 1
ATOM 2815 O O . TRP B 2 154 ? 19.180 -22.173 33.743 1.00 21.83 154 TRP H O 1
ATOM 2826 N N . ASN B 2 155 ? 18.922 -21.721 35.946 1.00 19.18 155 ASN H N 1
ATOM 2827 C CA . ASN B 2 155 ? 19.818 -22.777 36.437 1.00 20.68 155 ASN H CA 1
ATOM 2828 C C . ASN B 2 155 ? 21.172 -22.781 35.720 1.00 22.71 155 ASN H C 1
ATOM 2829 O O . ASN B 2 155 ? 21.668 -23.832 35.295 1.00 25.11 155 ASN H O 1
ATOM 2834 N N . SER B 2 156 ? 21.746 -21.583 35.589 1.00 23.98 156 SER H N 1
ATOM 2835 C CA . SER B 2 156 ? 23.046 -21.349 34.939 1.00 25.60 156 SER H CA 1
ATOM 2836 C C . SER B 2 156 ? 23.115 -21.771 33.464 1.00 28.79 156 SER H C 1
ATOM 2837 O O . SER B 2 156 ? 24.193 -22.061 32.940 1.00 33.00 156 SER H O 1
ATOM 2840 N N . GLY B 2 157 ? 21.961 -21.791 32.800 1.00 27.53 157 GLY H N 1
ATOM 2841 C CA . GLY B 2 157 ? 21.885 -22.158 31.386 1.00 28.71 157 GLY H CA 1
ATOM 2842 C C . GLY B 2 157 ? 21.466 -23.595 31.129 1.00 30.89 157 GLY H C 1
ATOM 2843 O O . GLY B 2 157 ? 21.237 -23.982 29.981 1.00 36.78 157 GLY H O 1
ATOM 2844 N N . ALA B 2 158 ? 21.358 -24.382 32.196 1.00 26.14 158 ALA H N 1
ATOM 2845 C CA . ALA B 2 158 ? 20.963 -25.789 32.096 1.00 31.92 158 ALA H CA 1
ATOM 2846 C C . ALA B 2 158 ? 19.478 -25.964 31.766 1.00 30.01 158 ALA H C 1
ATOM 2847 O O . ALA B 2 158 ? 19.065 -27.023 31.284 1.00 31.03 158 ALA H O 1
ATOM 2849 N N . LEU B 2 159 ? 18.685 -24.930 32.036 1.00 24.97 159 LEU H N 1
ATOM 2850 C CA . LEU B 2 159 ? 17.256 -24.947 31.730 1.00 25.82 159 LEU H CA 1
ATOM 2851 C C . LEU B 2 159 ? 16.918 -23.933 30.639 1.00 24.78 159 LEU H C 1
ATOM 2852 O O . LEU B 2 159 ? 17.006 -22.723 30.852 1.00 25.32 159 LEU H O 1
ATOM 2857 N N . THR B 2 160 ? 16.530 -24.440 29.471 1.00 28.12 160 THR H N 1
ATOM 2858 C CA . THR B 2 160 ? 16.186 -23.590 28.328 1.00 28.97 160 THR H CA 1
ATOM 2859 C C . THR B 2 160 ? 14.792 -23.897 27.788 1.00 25.86 160 THR H C 1
ATOM 2860 O O . THR B 2 160 ? 14.129 -23.016 27.235 1.00 28.76 160 THR H O 1
ATOM 2864 N N . SER B 2 161 ? 14.356 -25.145 27.954 1.00 26.22 161 SER H N 1
ATOM 2865 C CA . SER B 2 161 ? 13.051 -25.594 27.470 1.00 29.64 161 SER H CA 1
ATOM 2866 C C . SER B 2 161 ? 11.908 -24.929 28.239 1.00 31.46 161 SER H C 1
ATOM 2867 O O . SER B 2 161 ? 11.874 -24.968 29.468 1.00 26.64 161 SER H O 1
ATOM 2870 N N . GLY B 2 162 ? 10.990 -24.307 27.503 1.00 30.08 162 GLY H N 1
ATOM 2871 C CA . GLY B 2 162 ? 9.814 -23.668 28.092 1.00 29.09 162 GLY H CA 1
ATOM 2872 C C . GLY B 2 162 ? 10.061 -22.296 28.696 1.00 28.41 162 GLY H C 1
ATOM 2873 O O . GLY B 2 162 ? 9.196 -21.756 29.385 1.00 28.01 162 GLY H O 1
ATOM 2874 N N . VAL B 2 163 ? 11.237 -21.730 28.431 1.00 22.77 163 VAL H N 1
ATOM 2875 C CA . VAL B 2 163 ? 11.598 -20.409 28.948 1.00 21.83 163 VAL H CA 1
ATOM 2876 C C . VAL B 2 163 ? 11.119 -19.297 28.013 1.00 24.53 163 VAL H C 1
ATOM 2877 O O . VAL B 2 163 ? 11.402 -19.319 26.811 1.00 26.94 163 VAL H O 1
ATOM 2881 N N . HIS B 2 164 ? 10.385 -18.338 28.572 1.00 22.82 164 HIS H N 1
ATOM 2882 C CA . HIS B 2 164 ? 10.025 -17.118 27.852 1.00 23.67 164 HIS H CA 1
ATOM 2883 C C . HIS B 2 164 ? 10.501 -15.880 28.602 1.00 22.18 164 HIS H C 1
ATOM 2884 O O . HIS B 2 164 ? 9.997 -15.565 29.683 1.00 22.32 164 HIS H O 1
ATOM 2891 N N . THR B 2 165 ? 11.474 -15.186 28.020 1.00 19.18 165 THR H N 1
ATOM 2892 C CA . THR B 2 165 ? 11.939 -13.913 28.546 1.00 18.32 165 THR H CA 1
ATOM 2893 C C . THR B 2 165 ? 11.360 -12.791 27.693 1.00 21.30 165 THR H C 1
ATOM 2894 O O . THR B 2 165 ? 11.679 -12.656 26.508 1.00 23.05 165 THR H O 1
ATOM 2898 N N . PHE B 2 166 ? 10.499 -11.994 28.311 1.00 19.87 166 PHE H N 1
ATOM 2899 C CA . PHE B 2 166 ? 9.721 -11.001 27.590 1.00 18.23 166 PHE H CA 1
ATOM 2900 C C . PHE B 2 166 ? 10.524 -9.754 27.263 1.00 18.80 166 PHE H C 1
ATOM 2901 O O . PHE B 2 166 ? 11.467 -9.410 27.982 1.00 18.33 166 PHE H O 1
ATOM 2909 N N . PRO B 2 167 ? 10.157 -9.068 26.170 1.00 16.42 167 PRO H N 1
ATOM 2910 C CA . PRO B 2 167 ? 10.728 -7.753 25.902 1.00 17.93 167 PRO H CA 1
ATOM 2911 C C . PRO B 2 167 ? 10.479 -6.815 27.079 1.00 18.46 167 PRO H C 1
ATOM 2912 O O . PRO B 2 167 ? 9.409 -6.863 27.696 1.00 19.52 167 PRO H O 1
ATOM 2916 N N . ALA B 2 168 ? 11.462 -5.978 27.393 1.00 18.95 168 ALA H N 1
ATOM 2917 C CA . ALA B 2 168 ? 11.317 -5.012 28.477 1.00 20.02 168 ALA H CA 1
ATOM 2918 C C . ALA B 2 168 ? 10.266 -3.961 28.142 1.00 19.51 168 ALA H C 1
ATOM 2919 O O . ALA B 2 168 ? 10.062 -3.619 26.973 1.00 22.91 168 ALA H O 1
ATOM 2921 N N . VAL B 2 169 ? 9.578 -3.485 29.172 1.00 19.39 169 VAL H N 1
ATOM 2922 C CA . VAL B 2 169 ? 8.718 -2.318 29.037 1.00 20.48 169 VAL H CA 1
ATOM 2923 C C . VAL B 2 169 ? 9.384 -1.133 29.719 1.00 19.61 169 VAL H C 1
ATOM 2924 O O . VAL B 2 169 ? 10.012 -1.282 30.772 1.00 20.25 169 VAL H O 1
ATOM 2928 N N . LEU B 2 170 ? 9.265 0.037 29.103 1.00 19.89 170 LEU H N 1
ATOM 2929 C CA . LEU B 2 170 ? 9.729 1.269 29.716 1.00 20.49 170 LEU H CA 1
ATOM 2930 C C . LEU B 2 170 ? 8.605 1.848 30.572 1.00 23.09 170 LEU H C 1
ATOM 2931 O O . LEU B 2 170 ? 7.555 2.246 30.058 1.00 26.14 170 LEU H O 1
ATOM 2936 N N . GLN B 2 171 ? 8.830 1.869 31.881 1.00 21.09 171 GLN H N 1
ATOM 2937 C CA . GLN B 2 171 ? 7.867 2.408 32.838 1.00 18.06 171 GLN H CA 1
ATOM 2938 C C . GLN B 2 171 ? 7.909 3.933 32.807 1.00 19.82 171 GLN H C 1
ATOM 2939 O O . GLN B 2 171 ? 8.894 4.522 32.353 1.00 19.73 171 GLN H O 1
ATOM 2945 N N . SER B 2 172 ? 6.846 4.570 33.296 1.00 22.87 172 SER H N 1
ATOM 2946 C CA . SER B 2 172 ? 6.769 6.034 33.336 1.00 24.81 172 SER H CA 1
ATOM 2947 C C . SER B 2 172 ? 7.938 6.678 34.088 1.00 22.26 172 SER H C 1
ATOM 2948 O O . SER B 2 172 ? 8.313 7.816 33.803 1.00 23.70 172 SER H O 1
ATOM 2951 N N . SER B 2 173 ? 8.516 5.938 35.034 1.00 19.97 173 SER H N 1
ATOM 2952 C CA . SER B 2 173 ? 9.682 6.389 35.794 1.00 23.15 173 SER H CA 1
ATOM 2953 C C . SER B 2 173 ? 10.937 6.562 34.936 1.00 21.10 173 SER H C 1
ATOM 2954 O O . SER B 2 173 ? 11.872 7.262 35.334 1.00 23.25 173 SER H O 1
ATOM 2957 N N . GLY B 2 174 ? 10.951 5.919 33.770 1.00 19.86 174 GLY H N 1
ATOM 2958 C CA . GLY B 2 174 ? 12.119 5.922 32.894 1.00 17.96 174 GLY H CA 1
ATOM 2959 C C . GLY B 2 174 ? 12.991 4.699 33.113 1.00 19.30 174 GLY H C 1
ATOM 2960 O O . GLY B 2 174 ? 14.038 4.555 32.481 1.00 19.06 174 GLY H O 1
ATOM 2961 N N . LEU B 2 175 ? 12.547 3.820 34.008 1.00 17.76 175 LEU H N 1
ATOM 2962 C CA . LEU B 2 175 ? 13.237 2.563 34.292 1.00 15.06 175 LEU H CA 1
ATOM 2963 C C . LEU B 2 175 ? 12.517 1.405 33.616 1.00 19.60 175 LEU H C 1
ATOM 2964 O O . LEU B 2 175 ? 11.298 1.437 33.442 1.00 20.16 175 LEU H O 1
ATOM 2969 N N . TYR B 2 176 ? 13.282 0.383 33.244 1.00 15.53 176 TYR H N 1
ATOM 2970 C CA . TYR B 2 176 ? 12.745 -0.779 32.550 1.00 14.62 176 TYR H CA 1
ATOM 2971 C C . TYR B 2 176 ? 12.292 -1.882 33.500 1.00 14.92 176 TYR H C 1
ATOM 2972 O O . TYR B 2 176 ? 12.754 -1.981 34.640 1.00 17.44 176 TYR H O 1
ATOM 2981 N N . SER B 2 177 ? 11.376 -2.709 33.008 1.00 16.77 177 SER H N 1
ATOM 2982 C CA . SER B 2 177 ? 10.944 -3.897 33.724 1.00 18.51 177 SER H CA 1
ATOM 2983 C C . SER B 2 177 ? 10.652 -5.016 32.738 1.00 17.76 177 SER H C 1
ATOM 2984 O O . SER B 2 177 ? 10.093 -4.782 31.663 1.00 19.44 177 SER H O 1
ATOM 2987 N N . LEU B 2 178 ? 11.041 -6.233 33.095 1.00 16.72 178 LEU H N 1
ATOM 2988 C CA . LEU B 2 178 ? 10.634 -7.402 32.330 1.00 19.54 178 LEU H CA 1
ATOM 2989 C C . LEU B 2 178 ? 10.436 -8.601 33.235 1.00 17.95 178 LEU H C 1
ATOM 2990 O O . LEU B 2 178 ? 10.915 -8.625 34.376 1.00 19.43 178 LEU H O 1
ATOM 2995 N N . SER B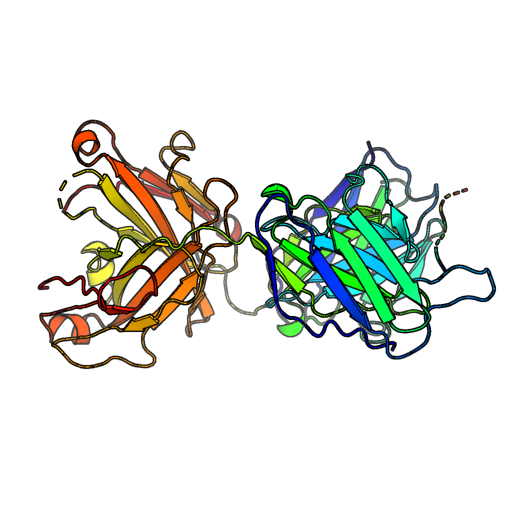 2 179 ? 9.726 -9.593 32.715 1.00 18.89 179 SER H N 1
ATOM 2996 C CA . SER B 2 179 ? 9.625 -10.885 33.366 1.00 18.28 179 SER H CA 1
ATOM 2997 C C . SER B 2 179 ? 10.250 -11.970 32.507 1.00 20.83 179 SER H C 1
ATOM 2998 O O . SER B 2 179 ? 10.229 -11.904 31.279 1.00 17.74 179 SER H O 1
ATOM 3001 N N . SER B 2 180 ? 10.839 -12.956 33.173 1.00 16.68 180 SER H N 1
ATOM 3002 C CA . SER B 2 180 ? 11.240 -14.191 32.531 1.00 17.00 180 SER H CA 1
ATOM 3003 C C . SER B 2 180 ? 10.501 -15.324 33.223 1.00 19.39 180 SER H C 1
ATOM 3004 O O . SER B 2 180 ? 10.522 -15.426 34.453 1.00 19.87 180 SER H O 1
ATOM 3007 N N . VAL B 2 181 ? 9.824 -16.155 32.437 1.00 20.27 181 VAL H N 1
ATOM 3008 C CA . VAL B 2 181 ? 9.033 -17.256 32.978 1.00 21.65 181 VAL H CA 1
ATOM 3009 C C . VAL B 2 181 ? 9.469 -18.593 32.394 1.00 21.94 181 VAL H C 1
ATOM 3010 O O . VAL B 2 181 ? 10.145 -18.640 31.366 1.00 22.59 181 VAL H O 1
ATOM 3014 N N . VAL B 2 182 ? 9.090 -19.673 33.072 1.00 20.96 182 VAL H N 1
ATOM 3015 C CA . VAL B 2 182 ? 9.314 -21.027 32.574 1.00 21.91 182 VAL H CA 1
ATOM 3016 C C . VAL B 2 182 ? 8.172 -21.934 33.038 1.00 22.39 182 VAL H C 1
ATOM 3017 O O . VAL B 2 182 ? 7.704 -21.833 34.177 1.00 26.15 182 VAL H O 1
ATOM 3021 N N . THR B 2 183 ? 7.699 -22.784 32.130 1.00 21.56 183 THR H N 1
ATOM 3022 C CA . THR B 2 183 ? 6.733 -23.817 32.474 1.00 24.43 183 THR H CA 1
ATOM 3023 C C . THR B 2 183 ? 7.494 -25.092 32.785 1.00 22.26 183 THR H C 1
ATOM 3024 O O . THR B 2 183 ? 8.451 -25.453 32.091 1.00 26.01 183 THR H O 1
ATOM 3028 N N . VAL B 2 184 ? 7.055 -25.765 33.838 1.00 24.83 184 VAL H N 1
ATOM 3029 C CA . VAL B 2 184 ? 7.806 -26.845 34.447 1.00 26.36 184 VAL H CA 1
ATOM 3030 C C . VAL B 2 184 ? 6.839 -27.910 34.978 1.00 23.09 184 VAL H C 1
ATOM 3031 O O . VAL B 2 184 ? 5.714 -27.575 35.360 1.00 27.76 184 VAL H O 1
ATOM 3035 N N . PRO B 2 185 ? 7.253 -29.196 34.974 1.00 27.52 185 PRO H N 1
ATOM 3036 C CA . PRO B 2 185 ? 6.395 -30.222 35.574 1.00 29.53 185 PRO H CA 1
ATOM 3037 C C . PRO B 2 185 ? 6.204 -29.954 37.065 1.00 35.72 185 PRO H C 1
ATOM 3038 O O . PRO B 2 185 ? 7.186 -29.780 37.792 1.00 31.88 185 PRO H O 1
ATOM 3042 N N . SER B 2 186 ? 4.949 -29.910 37.508 1.00 32.66 186 SER H N 1
ATOM 3043 C CA . SER B 2 186 ? 4.627 -29.614 38.908 1.00 38.31 186 SER H CA 1
ATOM 3044 C C . SER B 2 186 ? 5.273 -30.608 39.873 1.00 41.81 186 SER H C 1
ATOM 3045 O O . SER B 2 186 ? 5.530 -30.282 41.034 1.00 36.82 186 S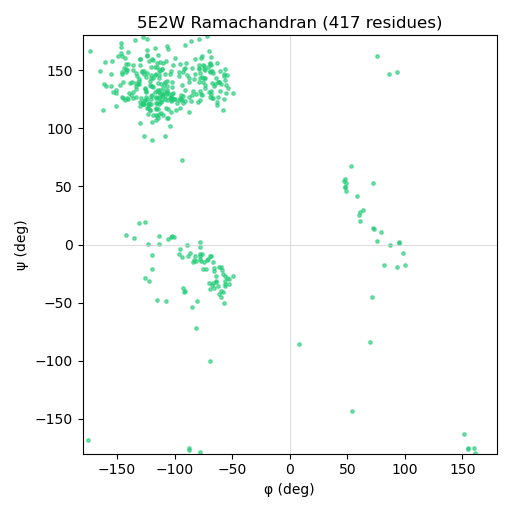ER H O 1
ATOM 3048 N N . SER B 2 187 ? 5.544 -31.813 39.372 1.00 39.53 187 SER H N 1
ATOM 3049 C CA . SER B 2 187 ? 6.172 -32.877 40.153 1.00 37.03 187 SER H CA 1
ATOM 3050 C C . SER B 2 187 ? 7.688 -32.702 40.309 1.00 39.11 187 SER H C 1
ATOM 3051 O O . SER B 2 187 ? 8.325 -33.435 41.071 1.00 46.23 187 SER H O 1
ATOM 3054 N N . SER B 2 188 ? 8.259 -31.738 39.590 1.00 36.27 188 SER H N 1
ATOM 3055 C CA . SER B 2 188 ? 9.694 -31.463 39.675 1.00 34.01 188 SER H CA 1
ATOM 3056 C C . SER B 2 188 ? 10.013 -30.343 40.667 1.00 29.17 188 SER H C 1
ATOM 3057 O O . SER B 2 188 ? 11.184 -30.034 40.910 1.00 30.01 188 SER H O 1
ATOM 3060 N N . LEU B 2 189 ? 8.973 -29.737 41.237 1.00 27.14 189 LEU H N 1
ATOM 3061 C CA . LEU B 2 189 ? 9.156 -28.628 42.176 1.00 26.01 189 LEU H CA 1
ATOM 3062 C C . LEU B 2 189 ? 9.893 -29.056 43.448 1.00 27.28 189 LEU H C 1
ATOM 3063 O O . LEU B 2 189 ? 10.572 -28.246 44.078 1.00 26.38 189 LEU H O 1
ATOM 3068 N N . GLY B 2 190 ? 9.771 -30.333 43.803 1.00 27.32 190 GLY H N 1
ATOM 3069 C CA . GLY B 2 190 ? 10.456 -30.878 44.971 1.00 27.44 190 GLY H CA 1
ATOM 3070 C C . GLY B 2 190 ? 11.713 -31.665 44.649 1.00 26.13 190 GLY H C 1
ATOM 3071 O O . GLY B 2 190 ? 12.310 -32.268 45.540 1.00 27.05 190 GLY H O 1
ATOM 3072 N N . THR B 2 191 ? 12.119 -31.663 43.380 1.00 26.27 191 THR H N 1
ATOM 3073 C CA . THR B 2 191 ? 13.311 -32.397 42.941 1.00 23.96 191 THR H CA 1
ATOM 3074 C C . THR B 2 191 ? 14.347 -31.485 42.282 1.00 24.99 191 THR H C 1
ATOM 3075 O O . THR B 2 191 ? 15.550 -31.737 42.367 1.00 25.42 191 THR H O 1
ATOM 3079 N N . GLN B 2 192 ? 13.873 -30.430 41.623 1.00 25.11 192 GLN H N 1
ATOM 3080 C CA . GLN B 2 192 ? 14.754 -29.490 40.947 1.00 24.70 192 GLN H CA 1
ATOM 3081 C C . GLN B 2 192 ? 14.489 -28.071 41.426 1.00 20.15 192 GLN H C 1
ATOM 3082 O O . GLN B 2 192 ? 13.356 -27.588 41.368 1.00 23.22 192 GLN H O 1
ATOM 3088 N N . THR B 2 193 ? 15.535 -27.411 41.913 1.00 21.23 193 THR H N 1
ATOM 3089 C CA . THR B 2 193 ? 15.444 -25.995 42.252 1.00 20.98 193 THR H CA 1
ATOM 3090 C C . THR B 2 193 ? 15.408 -25.154 40.979 1.00 20.57 193 THR H C 1
ATOM 3091 O O . THR B 2 193 ? 15.964 -25.541 39.944 1.00 17.84 193 THR H O 1
ATOM 3095 N N . TYR B 2 194 ? 14.739 -24.010 41.061 1.00 19.23 194 TYR H N 1
ATOM 3096 C CA . TYR B 2 194 ? 14.702 -23.073 39.949 1.00 19.17 194 TYR H CA 1
ATOM 3097 C C . TYR B 2 194 ? 15.260 -21.735 40.372 1.00 18.91 194 TYR H C 1
ATOM 3098 O O . TYR B 2 194 ? 14.715 -21.061 41.248 1.00 23.20 194 TYR H O 1
ATOM 3107 N N . ILE B 2 195 ? 16.377 -21.380 39.749 1.00 18.62 195 ILE H N 1
ATOM 3108 C CA . ILE B 2 195 ? 17.086 -20.146 40.040 1.00 18.14 195 ILE H CA 1
ATOM 3109 C C . ILE B 2 195 ? 17.246 -19.350 38.748 1.00 18.70 195 ILE H C 1
ATOM 3110 O O . ILE B 2 195 ? 17.766 -19.861 37.752 1.00 19.56 195 ILE H O 1
ATOM 3115 N N . CYS B 2 196 ? 16.787 -18.104 38.756 1.00 18.51 196 CYS H N 1
ATOM 3116 C CA . CYS B 2 196 ? 17.018 -17.232 37.611 1.00 19.07 196 CYS H CA 1
ATOM 3117 C C . CYS B 2 196 ? 18.316 -16.456 37.801 1.00 19.34 196 CYS H C 1
ATOM 3118 O O . CYS B 2 196 ? 18.585 -15.913 38.876 1.00 20.15 196 CYS H O 1
ATOM 3121 N N . ASN B 2 197 ? 19.129 -16.432 36.753 1.00 20.70 197 ASN H N 1
ATOM 3122 C CA . ASN B 2 197 ? 20.391 -15.712 36.772 1.00 20.09 197 ASN H CA 1
ATOM 3123 C C . ASN B 2 197 ? 20.247 -14.448 35.945 1.00 18.16 197 ASN H C 1
ATOM 3124 O O . ASN B 2 197 ? 20.141 -14.508 34.717 1.00 18.87 197 ASN H O 1
ATOM 3129 N N . VAL B 2 198 ? 20.216 -13.309 36.631 1.00 17.59 198 VAL H N 1
ATOM 3130 C CA . VAL B 2 198 ? 19.997 -12.020 35.990 1.00 18.66 198 VAL H CA 1
ATOM 3131 C C . VAL B 2 198 ? 21.313 -11.256 35.871 1.00 19.28 198 VAL H C 1
ATOM 3132 O O . VAL B 2 198 ? 22.021 -11.055 36.862 1.00 25.27 198 VAL H O 1
ATOM 3136 N N . ASN B 2 199 ? 21.632 -10.839 34.651 1.00 20.00 199 ASN H N 1
ATOM 3137 C CA . ASN B 2 199 ? 22.842 -10.076 34.391 1.00 21.70 199 ASN H CA 1
ATOM 3138 C C . ASN B 2 199 ? 22.499 -8.718 33.797 1.00 18.55 199 ASN H C 1
ATOM 3139 O O . ASN B 2 199 ? 21.852 -8.636 32.751 1.00 22.75 199 ASN H O 1
ATOM 3144 N N . HIS B 2 200 ? 22.911 -7.659 34.485 1.00 16.59 200 HIS H N 1
ATOM 3145 C CA . HIS B 2 200 ? 22.763 -6.304 33.970 1.00 16.46 200 HIS H CA 1
ATOM 3146 C C . HIS B 2 200 ? 24.147 -5.682 33.856 1.00 18.10 200 HIS H C 1
ATOM 3147 O O . HIS B 2 200 ? 24.650 -5.067 34.801 1.00 18.23 200 HIS H O 1
ATOM 3154 N N . LYS B 2 201 ? 24.759 -5.861 32.690 1.00 21.27 201 LYS H N 1
ATOM 3155 C CA . LYS B 2 201 ? 26.137 -5.420 32.458 1.00 22.56 201 LYS H CA 1
ATOM 3156 C C . LYS B 2 201 ? 26.383 -3.919 32.681 1.00 21.25 201 LYS H C 1
ATOM 3157 O O . LYS B 2 201 ? 27.411 -3.557 33.257 1.00 21.02 201 LYS H O 1
ATOM 3163 N N . PRO B 2 202 ? 25.445 -3.043 32.253 1.00 18.60 202 PRO H N 1
ATOM 3164 C CA . PRO B 2 202 ? 25.679 -1.608 32.468 1.00 19.48 202 PRO H CA 1
ATOM 3165 C C . PRO B 2 202 ? 25.936 -1.187 33.922 1.00 21.56 202 PRO H C 1
ATOM 3166 O O . PRO B 2 202 ? 26.670 -0.223 34.153 1.00 22.88 202 PRO H O 1
ATOM 3170 N N . SER B 2 203 ? 25.333 -1.888 34.883 1.00 19.36 203 SER H N 1
ATOM 3171 C CA . SER B 2 203 ? 25.506 -1.552 36.301 1.00 17.02 203 SER H CA 1
ATOM 3172 C C . SER B 2 203 ? 26.415 -2.531 37.041 1.00 20.19 203 SER H C 1
ATOM 3173 O O . SER B 2 203 ? 26.584 -2.420 38.258 1.00 20.07 203 SER H O 1
ATOM 3176 N N . ASN B 2 204 ? 26.989 -3.481 36.302 1.00 20.68 204 ASN H N 1
ATOM 3177 C CA . ASN B 2 204 ? 27.830 -4.535 36.875 1.00 24.39 204 ASN H CA 1
ATOM 3178 C C . ASN B 2 204 ? 27.085 -5.366 37.926 1.00 25.34 204 ASN H C 1
ATOM 3179 O O . ASN B 2 204 ? 27.631 -5.708 38.979 1.00 27.55 204 ASN H O 1
ATOM 3184 N N . THR B 2 205 ? 25.829 -5.681 37.617 1.00 23.69 205 THR H N 1
ATOM 3185 C CA . THR B 2 205 ? 24.938 -6.410 38.513 1.00 24.18 205 THR H CA 1
ATOM 3186 C C . THR B 2 205 ? 24.775 -7.853 38.049 1.00 23.23 205 THR H C 1
ATOM 3187 O O . THR B 2 205 ? 24.488 -8.107 36.877 1.00 22.92 205 THR H O 1
ATOM 3191 N N . LYS B 2 206 ? 24.965 -8.782 38.982 1.00 23.39 206 LYS H N 1
ATOM 3192 C CA . LYS B 2 206 ? 24.640 -10.188 38.781 1.00 27.56 206 LYS H CA 1
ATOM 3193 C C . LYS B 2 206 ? 23.802 -10.647 39.964 1.00 24.11 206 LYS H C 1
ATOM 3194 O O . LYS B 2 206 ? 24.256 -10.593 41.109 1.00 24.64 206 LYS H O 1
ATOM 3200 N N . VAL B 2 207 ? 22.574 -11.080 39.692 1.00 21.10 207 VAL H N 1
ATOM 3201 C CA . VAL B 2 207 ? 21.665 -11.534 40.744 1.00 22.96 207 VAL H CA 1
ATOM 3202 C C . VAL B 2 207 ? 21.123 -12.927 40.440 1.00 27.33 207 VAL H C 1
ATOM 3203 O O . VAL B 2 207 ? 20.528 -13.152 39.383 1.00 24.13 207 VAL H O 1
ATOM 3207 N N . ASP B 2 208 ? 21.342 -13.855 41.368 1.00 22.65 208 ASP H N 1
ATOM 3208 C CA . ASP B 2 208 ? 20.690 -15.159 41.330 1.00 23.44 208 ASP H CA 1
ATOM 3209 C C . ASP B 2 208 ? 19.538 -15.171 42.333 1.00 28.77 208 ASP H C 1
ATOM 3210 O O . ASP B 2 208 ? 19.733 -14.880 43.516 1.00 31.71 208 ASP H O 1
ATOM 3215 N N . LYS B 2 209 ? 18.337 -15.491 41.856 1.00 19.25 209 LYS H N 1
ATOM 3216 C CA . LYS B 2 209 ? 17.162 -15.555 42.718 1.00 19.25 209 LYS H CA 1
ATOM 3217 C C . LYS B 2 209 ? 16.508 -16.928 42.653 1.00 21.19 209 LYS H C 1
ATOM 3218 O O . LYS B 2 209 ? 16.096 -17.373 41.581 1.00 20.55 209 LYS H O 1
ATOM 3224 N N . LYS B 2 210 ? 16.413 -17.590 43.803 1.00 19.56 210 LYS H N 1
ATOM 3225 C CA . LYS B 2 210 ? 15.715 -18.867 43.904 1.00 21.20 210 LYS H CA 1
ATOM 3226 C C . LYS B 2 210 ? 14.210 -18.634 43.931 1.00 20.88 210 LYS H C 1
ATOM 3227 O O . LYS B 2 210 ? 13.717 -17.777 44.665 1.00 22.92 210 LYS H O 1
ATOM 3233 N N . VAL B 2 211 ? 13.489 -19.396 43.113 1.00 20.50 211 VAL H N 1
ATOM 3234 C CA . VAL B 2 211 ? 12.040 -19.291 43.033 1.00 21.25 211 VAL H CA 1
ATOM 3235 C C . VAL B 2 211 ? 11.417 -20.598 43.516 1.00 20.51 211 VAL H C 1
ATOM 3236 O O . VAL B 2 211 ? 11.533 -21.631 42.857 1.00 24.12 211 VAL H O 1
ATOM 3240 N N . GLU B 2 212 ? 10.762 -20.546 44.672 1.00 27.70 212 GLU H N 1
ATOM 3241 C CA . GLU B 2 212 ? 10.135 -21.736 45.252 1.00 28.51 212 GLU H CA 1
ATOM 3242 C C . GLU B 2 212 ? 8.635 -21.535 45.472 1.00 27.93 212 GLU H C 1
ATOM 3243 O O . GLU B 2 212 ? 8.174 -20.392 45.549 1.00 24.49 212 GLU H O 1
ATOM 3249 N N . PRO B 2 213 ? 7.868 -22.644 45.563 1.00 34.56 213 PRO H N 1
ATOM 3250 C CA . PRO B 2 213 ? 6.419 -22.585 45.773 1.00 34.58 213 PRO H CA 1
ATOM 3251 C C . PRO B 2 213 ? 6.011 -21.770 46.996 1.00 44.26 213 PRO H C 1
ATOM 3252 O O . PRO B 2 213 ? 6.725 -21.759 48.003 1.00 41.16 213 PRO H O 1
ATOM 3256 N N . LYS B 2 214 ? 4.870 -21.093 46.890 1.00 57.75 214 LYS H N 1
ATOM 3257 C CA . LYS B 2 214 ? 4.339 -20.270 47.971 1.00 67.32 214 LYS H CA 1
ATOM 3258 C C . LYS B 2 214 ? 3.620 -21.127 49.006 1.00 70.48 214 LYS H C 1
ATOM 3259 O O . LYS B 2 214 ? 3.959 -21.104 50.189 1.00 74.03 214 LYS H O 1
ATOM 3271 N N . PRO C 3 10 ? 25.324 2.681 -9.375 1.00 22.37 203 PRO P N 1
ATOM 3272 C CA . PRO C 3 10 ? 24.758 2.914 -8.039 1.00 22.64 203 PRO P CA 1
ATOM 3273 C C . PRO C 3 10 ? 25.031 1.792 -7.032 1.00 18.96 203 PRO P C 1
ATOM 3274 O O . PRO C 3 10 ? 24.878 2.003 -5.830 1.00 20.65 203 PRO P O 1
ATOM 3278 N N . GLY C 3 11 ? 25.424 0.614 -7.515 1.00 18.56 204 GLY P N 1
ATOM 3279 C CA . GLY C 3 11 ? 25.751 -0.515 -6.631 1.00 17.13 204 GLY P CA 1
ATOM 3280 C C . GLY C 3 11 ? 27.024 -0.301 -5.825 1.00 16.49 204 GLY P C 1
ATOM 3281 O O . GLY C 3 11 ? 27.812 0.598 -6.126 1.00 19.76 204 GLY P O 1
ATOM 3293 N N . PRO C 3 13 ? 30.664 -0.673 -4.972 1.00 18.48 206 PRO P N 1
ATOM 3294 C CA . PRO C 3 13 ? 31.859 -1.110 -5.695 1.00 20.34 206 PRO P CA 1
ATOM 3295 C C . PRO C 3 13 ? 32.559 -2.244 -4.956 1.00 22.38 206 PRO P C 1
ATOM 3296 O O . PRO C 3 13 ? 32.767 -2.157 -3.746 1.00 21.69 206 PRO P O 1
ATOM 3300 N N . GLY C 3 14 ? 32.899 -3.304 -5.683 1.00 21.20 207 GLY P N 1
ATOM 3301 C CA . GLY C 3 14 ? 33.514 -4.481 -5.091 1.00 23.42 207 GLY P CA 1
ATOM 3302 C C . GLY C 3 14 ? 35.003 -4.328 -4.883 1.00 24.97 207 GLY P C 1
ATOM 3303 O O . GLY C 3 14 ? 35.505 -3.219 -4.694 1.00 29.23 207 GLY P O 1
ATOM 3314 N N . ARG C 3 16 ? 38.817 -4.049 -5.696 1.00 43.42 209 ARG P N 1
ATOM 3315 C CA . ARG C 3 16 ? 39.597 -3.438 -6.766 1.00 45.59 209 ARG P CA 1
ATOM 3316 C C . ARG C 3 16 ? 40.608 -4.424 -7.345 1.00 46.03 209 ARG P C 1
ATOM 3317 O O . ARG C 3 16 ? 41.134 -5.280 -6.633 1.00 52.24 209 ARG P O 1
#

Secondary structure (DSSP, 8-state):
--EEEEE--SEE-TTS-EEEEEEEESS-TTSS-EEEEEEE-TTS-EEEEEEEETTS-EEE-TTTTTTEEEEEEGGGTEEEEEE-S--GGG-EEEEEEETTTEE---EEEEE-SSPPBPPEEEEE----EEEEEEEEEEEBSS--EEEEGGGTB-TTEEEPPPEE-TTS-EEEEEEEEEEGGGTTTS--EEEEEEGGGTEEEEEE----/---EE---SEEEE-TTS-EEEEEEESS--B-TTS-B-EEEEEE-TTS--EEEEETTTEEPTT--TTEEEEEETTEEEEEE-S--GGG-EEEEEEE-SSSSPEE---EEEEE----BPPEEEEEPPPHHHHTTTEEEEEEEEEEEBSS--EEEEEETTEE--SSEEEEE----SSSS-EEEEEEEEEEHHHHHT--EEEEEEE-TTSSS-EEEEEE-/-----